Protein AF-A0A8X6WXY8-F1 (afdb_monomer_lite)

Structure (mmCIF, N/CA/C/O backbone):
data_AF-A0A8X6WXY8-F1
#
_entry.id   AF-A0A8X6WXY8-F1
#
loop_
_atom_site.group_PDB
_atom_site.id
_atom_site.type_symbol
_atom_site.label_atom_id
_atom_site.label_alt_id
_atom_site.label_comp_id
_atom_site.label_asym_id
_atom_site.label_entity_id
_atom_site.label_seq_id
_atom_site.pdbx_PDB_ins_code
_atom_site.Cartn_x
_atom_site.Cartn_y
_atom_site.Cartn_z
_atom_site.occupancy
_atom_site.B_iso_or_equiv
_atom_site.auth_seq_id
_atom_site.auth_comp_id
_atom_site.auth_asym_id
_atom_site.auth_atom_id
_atom_site.pdbx_PDB_model_num
ATOM 1 N N . MET A 1 1 ? 27.307 22.671 -34.204 1.00 44.22 1 MET A N 1
ATOM 2 C CA . MET A 1 1 ? 28.147 23.505 -33.313 1.00 44.22 1 MET A CA 1
ATOM 3 C C . MET A 1 1 ? 28.724 22.728 -32.135 1.00 44.22 1 MET A C 1
ATOM 5 O O . MET A 1 1 ? 29.818 23.074 -31.730 1.00 44.22 1 MET A O 1
ATOM 9 N N . LEU A 1 2 ? 28.051 21.690 -31.610 1.00 44.62 2 LEU A N 1
ATOM 10 C CA . LEU A 1 2 ? 28.609 20.886 -30.513 1.00 44.62 2 LEU A CA 1
ATOM 11 C C . LEU A 1 2 ? 29.819 20.034 -30.955 1.00 44.62 2 LEU A C 1
ATOM 13 O O . LEU A 1 2 ? 30.845 20.067 -30.298 1.00 44.62 2 LEU A O 1
ATOM 17 N N . THR A 1 3 ? 29.751 19.350 -32.102 1.00 52.12 3 THR A N 1
ATOM 18 C CA . THR A 1 3 ? 30.837 18.481 -32.611 1.00 52.12 3 THR A CA 1
ATOM 19 C C . THR A 1 3 ? 32.116 19.235 -32.982 1.00 52.12 3 THR A C 1
ATOM 21 O O . THR A 1 3 ? 33.204 18.778 -32.665 1.00 52.12 3 THR A O 1
ATOM 24 N N . LEU A 1 4 ? 31.995 20.429 -33.569 1.00 43.03 4 LEU A N 1
ATOM 25 C CA . LEU A 1 4 ? 33.154 21.240 -33.961 1.00 43.03 4 LEU A CA 1
ATOM 26 C C . LEU A 1 4 ? 33.885 21.850 -32.749 1.00 43.03 4 LEU A C 1
ATOM 28 O O . LEU A 1 4 ? 35.099 21.992 -32.773 1.00 43.03 4 LEU A O 1
ATOM 32 N N . LEU A 1 5 ? 33.154 22.186 -31.677 1.00 46.78 5 LEU A N 1
ATOM 33 C CA . LEU A 1 5 ? 33.748 22.649 -30.418 1.00 46.78 5 LEU A CA 1
ATOM 34 C C . LEU A 1 5 ? 34.465 21.511 -29.676 1.00 46.78 5 LEU A C 1
ATOM 36 O O . LEU A 1 5 ? 35.540 21.755 -29.139 1.00 46.78 5 LEU A O 1
ATOM 40 N N . TYR A 1 6 ? 33.932 20.282 -29.719 1.00 62.16 6 TYR A N 1
ATOM 41 C CA . TYR A 1 6 ? 34.605 19.095 -29.173 1.00 62.16 6 TYR A CA 1
ATOM 42 C C . TYR A 1 6 ? 35.891 18.742 -29.934 1.00 62.16 6 TYR A C 1
ATOM 44 O O . TYR A 1 6 ? 36.907 18.460 -29.303 1.00 62.16 6 TYR A O 1
ATOM 52 N N . ASP A 1 7 ? 35.891 18.822 -31.269 1.00 55.47 7 ASP A N 1
ATOM 53 C CA . ASP A 1 7 ? 37.105 18.592 -32.066 1.00 55.47 7 ASP A CA 1
ATOM 54 C C . ASP A 1 7 ? 38.159 19.689 -31.837 1.00 55.47 7 ASP A C 1
ATOM 56 O O . ASP A 1 7 ? 39.354 19.397 -31.731 1.00 55.47 7 ASP A O 1
ATOM 60 N N . CYS A 1 8 ? 37.740 20.952 -31.688 1.00 61.09 8 CYS A N 1
ATOM 61 C CA . CYS A 1 8 ? 38.644 22.047 -31.323 1.00 61.09 8 CYS A CA 1
ATOM 62 C C . CYS A 1 8 ? 39.226 21.875 -29.909 1.00 61.09 8 CYS A C 1
ATOM 64 O O . CYS A 1 8 ? 40.415 22.116 -29.710 1.00 61.09 8 CYS A O 1
ATOM 66 N N . GLU A 1 9 ? 38.427 21.423 -28.943 1.00 72.56 9 GLU A N 1
ATOM 67 C CA . GLU A 1 9 ? 38.870 21.132 -27.575 1.00 72.56 9 GLU A CA 1
ATOM 68 C C . GLU A 1 9 ? 39.868 19.960 -27.533 1.00 72.56 9 GLU A C 1
ATOM 70 O O . GLU A 1 9 ? 40.944 20.085 -26.942 1.00 72.56 9 GLU A O 1
ATOM 75 N N . ALA A 1 10 ? 39.569 18.849 -28.214 1.00 72.00 10 ALA A N 1
ATOM 76 C CA . ALA A 1 10 ? 40.441 17.673 -28.270 1.00 72.00 10 ALA A CA 1
ATOM 77 C C . ALA A 1 10 ? 41.792 17.983 -28.937 1.00 72.00 10 ALA A C 1
ATOM 79 O O . ALA A 1 10 ? 42.845 17.539 -28.471 1.00 72.00 10 ALA A O 1
ATOM 80 N N . THR A 1 11 ? 41.779 18.807 -29.988 1.00 74.56 11 THR A N 1
ATOM 81 C CA . THR A 1 11 ? 42.990 19.189 -30.727 1.00 74.56 11 THR A CA 1
ATOM 82 C C . THR A 1 11 ? 43.875 20.163 -29.939 1.00 74.56 11 THR A C 1
ATOM 84 O O . THR A 1 11 ? 45.099 20.098 -30.047 1.00 74.56 11 THR A O 1
ATOM 87 N N . ILE A 1 12 ? 43.291 21.054 -29.127 1.00 74.12 12 ILE A N 1
ATOM 88 C CA . ILE A 1 12 ? 44.052 21.984 -28.272 1.00 74.12 12 ILE A CA 1
ATOM 89 C C . ILE A 1 12 ? 44.645 21.250 -27.060 1.00 74.12 12 ILE A C 1
ATOM 91 O O . ILE A 1 12 ? 45.801 21.486 -26.708 1.00 74.12 12 ILE A O 1
ATOM 95 N N . ASN A 1 13 ? 43.904 20.310 -26.469 1.00 77.19 13 ASN A N 1
ATOM 96 C CA . ASN A 1 13 ? 44.331 19.607 -25.257 1.00 77.19 13 ASN A CA 1
ATOM 97 C C . ASN A 1 13 ? 45.314 18.448 -25.513 1.00 77.19 13 ASN A C 1
ATOM 99 O O . ASN A 1 13 ? 46.017 18.043 -24.589 1.00 77.19 13 ASN A O 1
ATOM 103 N N . GLY A 1 14 ? 45.400 17.934 -26.746 1.00 72.88 14 GLY A N 1
ATOM 104 C CA . GLY A 1 14 ? 46.326 16.862 -27.139 1.00 72.88 14 GLY A CA 1
ATOM 105 C C . GLY A 1 14 ? 47.723 17.320 -27.581 1.00 72.88 14 GLY A C 1
ATOM 106 O O . GLY A 1 14 ? 48.560 16.478 -27.905 1.00 72.88 14 GLY A O 1
ATOM 107 N N . ARG A 1 15 ? 48.001 18.631 -27.624 1.00 78.31 15 ARG A N 1
ATOM 108 C CA . ARG A 1 15 ? 49.317 19.152 -28.036 1.00 78.31 15 ARG A CA 1
ATOM 109 C C . ARG A 1 15 ? 50.352 19.055 -26.907 1.00 78.31 15 ARG A C 1
ATOM 111 O O . ARG A 1 15 ? 50.030 19.410 -25.778 1.00 78.31 15 ARG A O 1
ATOM 118 N N . PRO A 1 16 ? 51.594 18.624 -27.179 1.00 78.00 16 PRO A N 1
ATOM 119 C CA . PRO A 1 16 ? 52.640 18.574 -26.163 1.00 78.00 16 PRO A CA 1
ATOM 120 C C . PRO A 1 16 ? 53.088 19.980 -25.746 1.00 78.00 16 PRO A C 1
ATOM 122 O O . PRO A 1 16 ? 53.239 20.872 -26.579 1.00 78.00 16 PRO A O 1
ATOM 125 N N . LEU A 1 17 ? 53.288 20.169 -24.440 1.00 70.19 17 LEU A N 1
ATOM 126 C CA . LEU A 1 17 ? 53.756 21.415 -23.818 1.00 70.19 17 LEU A CA 1
ATOM 127 C C . LEU A 1 17 ? 55.287 21.540 -23.821 1.00 70.19 17 LEU A C 1
ATOM 129 O O . LEU A 1 17 ? 55.818 22.589 -23.462 1.00 70.19 17 LEU A O 1
ATOM 133 N N . THR A 1 18 ? 55.995 20.479 -24.213 1.00 69.62 18 THR A N 1
ATOM 134 C CA . THR A 1 18 ? 57.460 20.405 -24.264 1.00 69.62 18 THR A CA 1
ATOM 135 C C . THR A 1 18 ? 57.938 19.907 -25.628 1.00 69.62 18 THR A C 1
ATOM 137 O O . THR A 1 18 ? 57.141 19.439 -26.443 1.00 69.62 18 THR A O 1
ATOM 140 N N . TYR A 1 19 ? 59.246 20.007 -25.881 1.00 68.31 19 TYR A N 1
ATOM 141 C CA . TYR A 1 19 ? 59.865 19.527 -27.117 1.00 68.31 19 TYR A CA 1
ATOM 142 C C . TYR A 1 19 ? 59.648 18.013 -27.301 1.00 68.31 19 TYR A C 1
ATOM 144 O O . TYR A 1 19 ? 59.692 17.253 -26.332 1.00 68.31 19 TYR A O 1
ATOM 152 N N . LEU A 1 20 ? 59.385 17.592 -28.539 1.00 67.00 20 LEU A N 1
ATOM 153 C CA . LEU A 1 20 ? 59.249 16.188 -28.929 1.00 67.00 20 LEU A CA 1
ATOM 154 C C . LEU A 1 20 ? 60.626 15.668 -29.352 1.00 67.00 20 LEU A C 1
ATOM 156 O O . LEU A 1 20 ? 61.190 16.156 -30.327 1.00 67.00 20 LEU A O 1
ATOM 160 N N . SER A 1 21 ? 61.163 14.716 -28.592 1.00 67.75 21 SER A N 1
ATOM 161 C CA . SER A 1 21 ? 62.394 13.994 -28.929 1.00 67.75 21 SER A CA 1
ATOM 162 C C . SER A 1 21 ? 62.076 12.847 -29.895 1.00 67.75 21 SER A C 1
ATOM 164 O O . SER A 1 21 ? 61.036 12.201 -29.753 1.00 67.75 21 SER A O 1
ATOM 166 N N . ASP A 1 22 ? 62.961 12.590 -30.861 1.00 64.88 22 ASP A N 1
ATOM 167 C CA . ASP A 1 22 ? 62.810 11.511 -31.851 1.00 64.88 22 ASP A CA 1
ATOM 168 C C . ASP A 1 22 ? 63.376 10.158 -31.354 1.00 64.88 22 ASP A C 1
ATOM 170 O O . ASP A 1 22 ? 63.299 9.156 -32.068 1.00 64.88 22 ASP A O 1
ATOM 174 N N . ASP A 1 23 ? 63.934 10.097 -30.134 1.00 66.12 23 ASP A N 1
ATOM 175 C CA . ASP A 1 23 ? 64.483 8.866 -29.548 1.00 66.12 23 ASP A CA 1
ATOM 176 C C . ASP A 1 23 ? 63.384 8.030 -28.845 1.00 66.12 23 ASP A C 1
ATOM 178 O O . ASP A 1 23 ? 62.791 8.474 -27.856 1.00 66.12 23 ASP A O 1
ATOM 182 N N . PRO A 1 24 ? 63.100 6.792 -29.296 1.00 59.28 24 PRO A N 1
ATOM 183 C CA . PRO A 1 24 ? 62.018 5.962 -28.760 1.00 59.28 24 PRO A CA 1
ATOM 184 C C . PRO A 1 24 ? 62.258 5.422 -27.341 1.00 59.28 24 PRO A C 1
ATOM 186 O O . PRO A 1 24 ? 61.370 4.768 -26.790 1.00 59.28 24 PRO A O 1
ATOM 189 N N . LYS A 1 25 ? 63.442 5.637 -26.751 1.00 62.06 25 LYS A N 1
ATOM 190 C CA . LYS A 1 25 ? 63.751 5.212 -25.374 1.00 62.06 25 LYS A CA 1
ATOM 191 C C . LYS A 1 25 ? 63.501 6.296 -24.321 1.00 62.06 25 LYS A C 1
ATOM 193 O O . LYS A 1 25 ? 63.578 5.990 -23.131 1.00 62.06 25 LYS A O 1
ATOM 198 N N . GLU A 1 26 ? 63.188 7.525 -24.728 1.00 66.12 26 GLU A N 1
ATOM 199 C CA . GLU A 1 26 ? 62.873 8.619 -23.807 1.00 66.12 26 GLU A CA 1
ATOM 200 C C . GLU A 1 26 ? 61.389 8.675 -23.403 1.00 66.12 26 GLU A C 1
ATOM 202 O O . GLU A 1 26 ? 60.494 8.117 -24.041 1.00 66.12 26 GLU A O 1
ATOM 207 N N . LEU A 1 27 ? 61.131 9.347 -22.278 1.00 60.00 27 LEU A N 1
ATOM 208 C CA . LEU A 1 27 ? 59.804 9.474 -21.680 1.00 60.00 27 LEU A CA 1
ATOM 209 C C . LEU A 1 27 ? 58.876 10.353 -22.536 1.00 60.00 27 LEU A C 1
ATOM 211 O O . LEU A 1 27 ? 59.279 11.359 -23.116 1.00 60.00 27 LEU A O 1
ATOM 215 N N . LYS A 1 28 ? 57.591 9.986 -22.575 1.00 68.31 28 LYS A N 1
ATOM 216 C CA . LYS A 1 28 ? 56.568 10.641 -23.404 1.00 68.31 28 LYS A CA 1
ATOM 217 C C . LYS A 1 28 ? 56.271 12.076 -22.908 1.00 68.31 28 LYS A C 1
ATOM 219 O O . LYS A 1 28 ? 56.100 12.259 -21.702 1.00 68.31 28 LYS A O 1
ATOM 224 N N . PRO A 1 29 ? 56.153 13.086 -23.795 1.00 71.06 29 PRO A N 1
ATOM 225 C CA . PRO A 1 29 ? 55.990 14.486 -23.390 1.00 71.06 29 PRO A CA 1
ATOM 226 C C . PRO A 1 29 ? 54.605 14.791 -22.795 1.00 71.06 29 PRO A C 1
ATOM 228 O O . PRO A 1 29 ? 53.596 14.177 -23.154 1.00 71.06 29 PRO A O 1
ATOM 231 N N . LEU A 1 30 ? 54.549 15.771 -21.885 1.00 72.81 30 LEU A N 1
ATOM 232 C CA . LEU A 1 30 ? 53.312 16.190 -21.219 1.00 72.81 30 LEU A CA 1
ATOM 233 C C . LEU A 1 30 ? 52.396 17.005 -22.144 1.00 72.81 30 LEU A C 1
ATOM 235 O O . LEU A 1 30 ? 52.865 17.855 -22.896 1.00 72.81 30 LEU A O 1
ATOM 239 N N . THR A 1 31 ? 51.081 16.795 -22.033 1.00 80.88 31 THR A N 1
ATOM 240 C CA . THR A 1 31 ? 50.032 17.539 -22.759 1.00 80.88 31 THR A CA 1
ATOM 241 C C . THR A 1 31 ? 49.057 18.194 -21.768 1.00 80.88 31 THR A C 1
ATOM 243 O O . THR A 1 31 ? 48.947 17.712 -20.636 1.00 80.88 31 THR A O 1
ATOM 246 N N . PRO A 1 32 ? 48.311 19.256 -22.144 1.00 71.44 32 PRO A N 1
ATOM 247 C CA . PRO A 1 32 ? 47.282 19.846 -21.286 1.00 71.44 32 PRO A CA 1
ATOM 248 C C . PRO A 1 32 ? 46.226 18.829 -20.825 1.00 71.44 32 PRO A C 1
ATOM 250 O O . PRO A 1 32 ? 45.742 18.929 -19.701 1.00 71.44 32 PRO A O 1
ATOM 253 N N . ALA A 1 33 ? 45.919 17.803 -21.631 1.00 74.56 33 ALA A N 1
ATOM 254 C CA . ALA A 1 33 ? 44.989 16.734 -21.259 1.00 74.56 33 ALA A CA 1
ATOM 255 C C . ALA A 1 33 ? 45.431 15.934 -20.018 1.00 74.56 33 ALA A C 1
ATOM 257 O O . ALA A 1 33 ? 44.572 15.507 -19.249 1.00 74.56 33 ALA A O 1
ATOM 258 N N . HIS A 1 34 ? 46.741 15.786 -19.774 1.00 73.75 34 HIS A N 1
ATOM 259 C CA . HIS A 1 34 ? 47.267 15.105 -18.580 1.00 73.75 34 HIS A CA 1
ATOM 260 C C . HIS A 1 34 ? 47.033 15.886 -17.274 1.00 73.75 34 HIS A C 1
ATOM 262 O O . HIS A 1 34 ? 47.137 15.306 -16.201 1.00 73.75 34 HIS A O 1
ATOM 268 N N . PHE A 1 35 ? 46.726 17.185 -17.361 1.00 63.75 35 PHE A N 1
ATOM 269 C CA . PHE A 1 35 ? 46.426 18.043 -16.208 1.00 63.75 35 PHE A CA 1
ATOM 270 C C . PHE A 1 35 ? 44.930 18.322 -16.034 1.00 63.75 35 PHE A C 1
ATOM 272 O O . PHE A 1 35 ? 44.509 18.786 -14.979 1.00 63.75 35 PHE A O 1
ATOM 279 N N . ILE A 1 36 ? 44.140 18.099 -17.086 1.00 64.50 36 ILE A N 1
ATOM 280 C CA . ILE A 1 36 ? 42.698 18.380 -17.114 1.00 64.50 36 ILE A CA 1
ATOM 281 C C . ILE A 1 36 ? 41.885 17.128 -16.763 1.00 64.50 36 ILE A C 1
ATOM 283 O O . ILE A 1 36 ? 40.790 17.235 -16.217 1.00 64.50 36 ILE A O 1
ATOM 287 N N . GLN A 1 37 ? 42.407 15.937 -17.060 1.00 57.78 37 GLN A N 1
ATOM 288 C CA . GLN A 1 37 ? 41.854 14.689 -16.547 1.00 57.78 37 GLN A CA 1
ATOM 289 C C . GLN A 1 37 ? 42.565 14.359 -15.236 1.00 57.78 37 GLN A C 1
ATOM 291 O O . GLN A 1 37 ? 43.773 14.138 -15.244 1.00 57.78 37 GLN A O 1
ATOM 296 N N . ASP A 1 38 ? 41.829 14.338 -14.122 1.00 48.66 38 ASP A N 1
ATOM 297 C CA . ASP A 1 38 ? 42.388 13.942 -12.828 1.00 48.66 38 ASP A CA 1
ATOM 298 C C . ASP A 1 38 ? 43.072 12.574 -12.956 1.00 48.66 38 ASP A C 1
ATOM 300 O O . ASP A 1 38 ? 42.479 11.599 -13.441 1.00 48.66 38 ASP A O 1
ATOM 304 N N . ILE A 1 39 ? 44.326 12.497 -12.501 1.00 51.75 39 ILE A N 1
ATOM 305 C CA . ILE A 1 39 ? 45.002 11.222 -12.273 1.00 51.75 39 ILE A CA 1
ATOM 306 C C . ILE A 1 39 ? 44.090 10.437 -11.327 1.00 51.75 39 ILE A C 1
ATOM 308 O O . ILE A 1 39 ? 43.779 10.898 -10.230 1.00 51.75 39 ILE A O 1
ATOM 312 N N . LYS A 1 40 ? 43.611 9.263 -11.756 1.00 49.72 40 LYS A N 1
ATOM 313 C CA . LYS A 1 40 ? 42.865 8.344 -10.883 1.00 49.72 40 LYS A CA 1
ATOM 314 C C . LYS A 1 40 ? 43.818 7.761 -9.838 1.00 49.72 40 LYS A C 1
ATOM 316 O O . LYS A 1 40 ? 44.207 6.599 -9.927 1.00 49.72 40 LYS A O 1
ATOM 321 N N . GLU A 1 41 ? 44.173 8.561 -8.845 1.00 39.78 41 GLU A N 1
ATOM 322 C CA . GLU A 1 41 ? 44.789 8.087 -7.617 1.00 39.78 41 GLU A CA 1
ATOM 323 C C . GLU A 1 41 ? 43.675 7.595 -6.693 1.00 39.78 41 GLU A C 1
ATOM 325 O O . GLU A 1 41 ? 42.787 8.331 -6.265 1.00 39.78 41 GLU A O 1
ATOM 330 N N . ARG A 1 42 ? 43.674 6.283 -6.451 1.00 43.88 42 ARG A N 1
ATOM 331 C CA . ARG A 1 42 ? 42.930 5.685 -5.348 1.00 43.88 42 ARG A CA 1
ATOM 332 C C . ARG A 1 42 ? 43.775 5.885 -4.097 1.00 43.88 42 ARG A C 1
ATOM 334 O O . ARG A 1 42 ? 44.756 5.171 -3.990 1.00 43.88 42 ARG A O 1
ATOM 341 N N . GLU A 1 43 ? 43.378 6.777 -3.186 1.00 33.56 43 GLU A N 1
ATOM 342 C CA . GLU A 1 43 ? 43.695 6.698 -1.747 1.00 33.56 43 GLU A CA 1
ATOM 343 C C . GLU A 1 43 ? 42.908 7.736 -0.913 1.00 33.56 43 GLU A C 1
ATOM 345 O O . GLU A 1 43 ? 42.500 8.784 -1.410 1.00 33.56 43 GLU A O 1
ATOM 350 N N . THR A 1 44 ? 42.634 7.403 0.353 1.00 46.72 44 THR A N 1
ATOM 351 C CA . THR A 1 44 ? 41.833 8.167 1.335 1.00 46.72 44 THR A CA 1
ATOM 352 C C . THR A 1 44 ? 42.705 8.649 2.494 1.00 46.72 44 THR A C 1
ATOM 354 O O . THR A 1 44 ? 43.380 7.804 3.073 1.00 46.72 44 THR A O 1
ATOM 357 N N . PHE A 1 45 ? 42.610 9.925 2.908 1.00 32.97 45 PHE A N 1
ATOM 358 C CA . PHE A 1 45 ? 43.116 10.407 4.211 1.00 32.97 45 PHE A CA 1
ATOM 359 C C . PHE A 1 45 ? 42.281 11.551 4.835 1.00 32.97 45 PHE A C 1
ATOM 361 O O . PHE A 1 45 ? 41.542 12.248 4.139 1.00 32.97 45 PHE A O 1
ATOM 368 N N . ASP A 1 46 ? 42.402 11.657 6.168 1.00 37.38 46 ASP A N 1
ATOM 369 C CA . ASP A 1 46 ? 41.457 12.171 7.179 1.00 37.38 46 ASP A CA 1
ATOM 370 C C . ASP A 1 46 ? 41.095 13.669 7.168 1.00 37.38 46 ASP A C 1
ATOM 372 O O . ASP A 1 46 ? 41.915 14.551 6.918 1.00 37.38 46 ASP A O 1
ATOM 376 N N . LEU A 1 47 ? 39.838 13.943 7.548 1.00 41.62 47 LEU A N 1
ATOM 377 C CA . LEU A 1 47 ? 39.185 15.260 7.552 1.00 41.62 47 LEU A CA 1
ATOM 378 C C . LEU A 1 47 ? 39.402 16.117 8.819 1.00 41.62 47 LEU A C 1
ATOM 380 O O . LEU A 1 47 ? 38.911 17.245 8.866 1.00 41.62 47 LEU A O 1
ATOM 384 N N . ASP A 1 48 ? 40.135 15.648 9.827 1.00 42.09 48 ASP A N 1
ATOM 385 C CA . ASP A 1 48 ? 40.117 16.270 11.165 1.00 42.09 48 ASP A CA 1
ATOM 386 C C . ASP A 1 48 ? 41.088 17.458 11.367 1.00 42.09 48 ASP A C 1
ATOM 388 O O . ASP A 1 48 ? 41.276 17.922 12.489 1.00 42.09 48 ASP A O 1
ATOM 392 N N . LEU A 1 49 ? 41.698 18.002 10.303 1.00 47.06 49 LEU A N 1
ATOM 393 C CA . LEU A 1 49 ? 42.819 18.957 10.424 1.00 47.06 49 LEU A CA 1
ATOM 394 C C . LEU A 1 49 ? 42.629 20.362 9.820 1.00 47.06 49 LEU A C 1
ATOM 396 O O . LEU A 1 49 ? 43.584 21.137 9.834 1.00 47.06 49 LEU A O 1
ATOM 400 N N . ILE A 1 50 ? 41.451 20.755 9.310 1.00 42.97 50 ILE A N 1
ATOM 401 C CA . ILE A 1 50 ? 41.305 22.073 8.645 1.00 42.97 50 ILE A CA 1
ATOM 402 C C . ILE A 1 50 ? 40.260 22.978 9.318 1.00 42.97 50 ILE A C 1
ATOM 404 O O . ILE A 1 50 ? 39.060 22.717 9.296 1.00 42.97 50 ILE A O 1
ATOM 408 N N . ASP A 1 51 ? 40.750 24.094 9.868 1.00 48.56 51 ASP A N 1
ATOM 409 C CA . ASP A 1 51 ? 39.999 25.117 10.600 1.00 48.56 51 ASP A CA 1
ATOM 410 C C . ASP A 1 51 ? 39.054 25.958 9.706 1.00 48.56 51 ASP A C 1
ATOM 412 O O . ASP A 1 51 ? 39.409 26.479 8.640 1.00 48.56 51 ASP A O 1
ATOM 416 N N . SER A 1 52 ? 37.829 26.131 10.203 1.00 52.31 52 SER A N 1
ATOM 417 C CA . SER A 1 52 ? 36.678 26.823 9.606 1.00 52.31 52 SER A CA 1
ATOM 418 C C . SER A 1 52 ? 36.936 28.273 9.159 1.00 52.31 52 SER A C 1
ATOM 420 O O . SER A 1 52 ? 36.292 28.767 8.226 1.00 52.31 52 SER A O 1
ATOM 422 N N . GLN A 1 53 ? 37.903 28.966 9.768 1.00 49.97 53 GLN A N 1
ATOM 423 C CA . GLN A 1 53 ? 38.174 30.381 9.490 1.00 49.97 53 GLN A CA 1
ATOM 424 C C . GLN A 1 53 ? 38.849 30.627 8.127 1.00 49.97 53 GLN A C 1
ATOM 426 O O . GLN A 1 53 ? 38.645 31.681 7.511 1.00 49.97 53 GLN A O 1
ATOM 431 N N . HIS A 1 54 ? 39.611 29.660 7.604 1.00 52.81 54 HIS A N 1
ATOM 432 C CA . HIS A 1 54 ? 40.293 29.800 6.309 1.00 52.81 54 HIS A CA 1
ATOM 433 C C . HIS A 1 54 ? 39.342 29.658 5.109 1.00 52.81 54 HIS A C 1
ATOM 435 O O . HIS A 1 54 ? 39.548 30.295 4.068 1.00 52.81 54 HIS A O 1
ATOM 441 N N . ILE A 1 55 ? 38.257 28.894 5.266 1.00 53.44 55 ILE A N 1
ATOM 442 C CA . ILE A 1 55 ? 37.254 28.665 4.216 1.00 53.44 55 ILE A CA 1
ATOM 443 C C . ILE A 1 55 ? 36.460 29.951 3.947 1.00 53.44 55 ILE A C 1
ATOM 445 O O . ILE A 1 55 ? 36.290 30.338 2.788 1.00 53.44 55 ILE A O 1
ATOM 449 N N . LEU A 1 56 ? 36.061 30.687 4.994 1.00 53.47 56 LEU A N 1
ATOM 450 C CA . LEU A 1 56 ? 35.323 31.947 4.836 1.00 53.47 56 LEU A CA 1
ATOM 451 C C . LEU A 1 56 ? 36.142 33.032 4.119 1.00 53.47 56 LEU A C 1
ATOM 453 O O . LEU A 1 56 ? 35.607 33.739 3.262 1.00 53.47 56 LEU A O 1
ATOM 457 N N . LYS A 1 57 ? 37.450 33.140 4.403 1.00 55.53 57 LYS A N 1
ATOM 458 C CA . LYS A 1 57 ? 38.340 34.088 3.706 1.00 55.53 57 LYS A CA 1
ATOM 459 C C . LYS A 1 57 ? 38.474 33.760 2.218 1.00 55.53 57 LYS A C 1
ATOM 461 O O . LYS A 1 57 ? 38.412 34.668 1.388 1.00 55.53 57 LYS A O 1
ATOM 466 N N . ARG A 1 58 ? 38.598 32.475 1.860 1.00 59.41 58 ARG A N 1
ATOM 467 C CA . ARG A 1 58 ? 38.718 32.042 0.457 1.00 59.41 58 ARG A CA 1
ATOM 468 C C . ARG A 1 58 ? 37.418 32.247 -0.323 1.00 59.41 58 ARG A C 1
ATOM 470 O O . ARG A 1 58 ? 37.461 32.697 -1.466 1.00 59.41 58 ARG A O 1
ATOM 477 N N . VAL A 1 59 ? 36.267 32.008 0.304 1.00 55.59 59 VAL A N 1
ATOM 478 C CA . VAL A 1 59 ? 34.952 32.273 -0.303 1.00 55.59 59 VAL A CA 1
ATOM 479 C C . VAL A 1 59 ? 34.740 33.773 -0.531 1.00 55.59 59 VAL A C 1
ATOM 481 O O . VAL A 1 59 ? 34.314 34.175 -1.615 1.00 55.59 59 VAL A O 1
ATOM 484 N N . CYS A 1 60 ? 35.112 34.617 0.436 1.00 56.56 60 CYS A N 1
ATOM 485 C CA . CYS A 1 60 ? 34.992 36.072 0.311 1.00 56.56 60 CYS A CA 1
ATOM 486 C C . CYS A 1 60 ? 35.923 36.645 -0.782 1.00 56.56 60 CYS A C 1
ATOM 488 O O . CYS A 1 60 ? 35.523 37.510 -1.570 1.00 56.56 60 CYS A O 1
ATOM 490 N N . TYR A 1 61 ? 37.137 36.095 -0.914 1.00 67.19 61 TYR A N 1
ATOM 491 C CA . TYR A 1 61 ? 38.073 36.435 -1.990 1.00 67.19 61 TYR A CA 1
ATOM 492 C C . TYR A 1 61 ? 37.524 36.074 -3.382 1.00 67.19 61 TYR A C 1
ATOM 494 O O . TYR A 1 61 ? 37.514 36.920 -4.278 1.00 67.19 61 TYR A O 1
ATOM 502 N N . LEU A 1 62 ? 36.978 34.864 -3.555 1.00 56.19 62 LEU A N 1
ATOM 503 C CA . LEU A 1 62 ? 36.378 34.427 -4.824 1.00 56.19 62 LEU A CA 1
ATOM 504 C C . LEU A 1 62 ? 35.158 35.276 -5.218 1.00 56.19 62 LEU A C 1
ATOM 506 O O . LEU A 1 62 ? 34.990 35.620 -6.392 1.00 56.19 62 LEU A O 1
ATOM 510 N N . HIS A 1 63 ? 34.336 35.677 -4.245 1.00 55.41 63 HIS A N 1
ATOM 511 C CA . HIS A 1 63 ? 33.201 36.572 -4.485 1.00 55.41 63 HIS A CA 1
ATOM 512 C C . HIS A 1 63 ? 33.645 37.967 -4.949 1.00 55.41 63 HIS A C 1
ATOM 514 O O . HIS A 1 63 ? 33.051 38.542 -5.868 1.00 55.41 63 HIS A O 1
ATOM 520 N N . THR A 1 64 ? 34.725 38.486 -4.359 1.00 57.19 64 THR A N 1
ATOM 521 C CA . THR A 1 64 ? 35.323 39.774 -4.735 1.00 57.19 64 THR A CA 1
ATOM 522 C C . THR A 1 64 ? 35.911 39.718 -6.148 1.00 57.19 64 THR A C 1
ATOM 524 O O . THR A 1 64 ? 35.654 40.608 -6.963 1.00 57.19 64 THR A O 1
ATOM 527 N N . LEU A 1 65 ? 36.610 38.629 -6.488 1.00 61.78 65 LEU A N 1
ATOM 528 C CA . LEU A 1 65 ? 37.191 38.416 -7.815 1.00 61.78 65 LEU A CA 1
ATOM 529 C C . LEU A 1 65 ? 36.109 38.358 -8.906 1.00 61.78 65 LEU A C 1
ATOM 531 O O . LEU A 1 65 ? 36.223 39.021 -9.937 1.00 61.78 65 LEU A O 1
ATOM 535 N N . ARG A 1 66 ? 35.007 37.644 -8.643 1.00 58.06 66 ARG A N 1
ATOM 536 C CA . ARG A 1 66 ? 33.863 37.543 -9.563 1.00 58.06 66 ARG A CA 1
ATOM 537 C C . ARG A 1 66 ? 33.174 38.891 -9.788 1.00 58.06 66 ARG A C 1
ATOM 539 O O . ARG A 1 66 ? 32.789 39.204 -10.915 1.00 58.06 66 ARG A O 1
ATOM 546 N N . SER A 1 67 ? 33.026 39.697 -8.736 1.00 52.94 67 SER A N 1
ATOM 547 C CA . SER A 1 67 ? 32.444 41.043 -8.830 1.00 52.94 67 SER A CA 1
ATOM 548 C C . SER A 1 67 ? 33.319 41.983 -9.670 1.00 52.94 67 SER A C 1
ATOM 550 O O . SER A 1 67 ? 32.814 42.693 -10.544 1.00 52.94 67 SER A O 1
ATOM 552 N N . ASN A 1 68 ? 34.642 41.921 -9.484 1.00 61.72 68 ASN A N 1
ATOM 553 C CA . ASN A 1 68 ? 35.602 42.708 -10.259 1.00 61.72 68 ASN A CA 1
ATOM 554 C C . ASN A 1 68 ? 35.630 42.300 -11.737 1.00 61.72 68 ASN A C 1
ATOM 556 O O . ASN A 1 68 ? 35.607 43.167 -12.609 1.00 61.72 68 ASN A O 1
ATOM 560 N N . LEU A 1 69 ? 35.588 40.998 -12.029 1.00 61.09 69 LEU A N 1
ATOM 561 C CA . LEU A 1 69 ? 35.568 40.482 -13.399 1.00 61.09 69 LEU A CA 1
ATOM 562 C C . LEU A 1 69 ? 34.285 40.901 -14.135 1.00 61.09 69 LEU A C 1
ATOM 564 O O . LEU A 1 69 ? 34.345 41.338 -15.281 1.00 61.09 69 LEU A O 1
ATOM 568 N N . ARG A 1 70 ? 33.134 40.899 -13.448 1.00 53.88 70 ARG A N 1
ATOM 569 C CA . ARG A 1 70 ? 31.860 41.380 -14.010 1.00 53.88 70 ARG A CA 1
ATOM 570 C C . ARG A 1 70 ? 31.879 42.883 -14.306 1.00 53.88 70 ARG A C 1
ATOM 572 O O . ARG A 1 70 ? 31.364 43.301 -15.340 1.00 53.88 70 ARG A O 1
ATOM 579 N N . LYS A 1 71 ? 32.490 43.693 -13.432 1.00 58.44 71 LYS A N 1
ATOM 580 C CA . LYS A 1 71 ? 32.658 45.140 -13.659 1.00 58.44 71 LYS A CA 1
ATOM 581 C C . LYS A 1 71 ? 33.592 45.434 -14.836 1.00 58.44 71 LYS A C 1
ATOM 583 O O . LYS A 1 71 ? 33.273 46.318 -15.628 1.00 58.44 71 LYS A O 1
ATOM 588 N N . ARG A 1 72 ? 34.698 44.690 -14.981 1.00 62.66 72 ARG A N 1
ATOM 589 C CA . ARG A 1 72 ? 35.617 44.832 -16.126 1.00 62.66 72 ARG A CA 1
ATOM 590 C C . ARG A 1 72 ? 34.976 44.366 -17.426 1.00 62.66 72 ARG A C 1
ATOM 592 O O . ARG A 1 72 ? 35.008 45.108 -18.391 1.00 62.66 72 ARG A O 1
ATOM 599 N N . PHE A 1 73 ? 34.277 43.234 -17.433 1.00 54.94 73 PHE A N 1
ATOM 600 C CA . PHE A 1 73 ? 33.550 42.759 -18.615 1.00 54.94 73 PHE A CA 1
ATOM 601 C C . PHE A 1 73 ? 32.517 43.781 -19.122 1.00 54.94 73 PHE A C 1
ATOM 603 O O . PHE A 1 73 ? 32.404 44.019 -20.321 1.00 54.94 73 PHE A O 1
ATOM 610 N N . TYR A 1 74 ? 31.797 44.447 -18.215 1.00 53.66 74 TYR A N 1
ATOM 611 C CA . TYR A 1 74 ? 30.803 45.449 -18.606 1.00 53.66 74 TYR A CA 1
ATOM 612 C C . TYR A 1 74 ? 31.429 46.755 -19.125 1.00 53.66 74 TYR A C 1
ATOM 614 O O . TYR A 1 74 ? 30.892 47.367 -20.042 1.00 53.66 74 TYR A O 1
ATOM 622 N N . LYS A 1 75 ? 32.556 47.192 -18.545 1.00 52.78 75 LYS A N 1
ATOM 623 C CA . LYS A 1 75 ? 33.247 48.429 -18.956 1.00 52.78 75 LYS A CA 1
ATOM 624 C C . LYS A 1 75 ? 34.145 48.254 -20.178 1.00 52.78 75 LYS A C 1
ATOM 626 O O . LYS A 1 75 ? 34.185 49.146 -21.013 1.00 52.78 75 LYS A O 1
ATOM 631 N N . GLU A 1 76 ? 34.878 47.151 -20.244 1.00 59.09 76 GLU A N 1
ATOM 632 C CA . GLU A 1 76 ? 35.931 46.913 -21.235 1.00 59.09 76 GLU A CA 1
ATOM 633 C C . GLU A 1 76 ? 35.344 46.188 -22.452 1.00 59.09 76 GLU A C 1
ATOM 635 O O . GLU A 1 76 ? 35.357 46.729 -23.548 1.00 59.09 76 GLU A O 1
ATOM 640 N N . TYR A 1 77 ? 34.698 45.033 -22.263 1.00 48.66 77 TYR A N 1
ATOM 641 C CA . TYR A 1 77 ? 34.224 44.212 -23.386 1.00 48.66 77 TYR A CA 1
ATOM 642 C C . TYR A 1 77 ? 32.933 44.744 -24.032 1.00 48.66 77 TYR A C 1
ATOM 644 O O . TYR A 1 77 ? 32.843 44.901 -25.248 1.00 48.66 77 TYR A O 1
ATOM 652 N N . LEU A 1 78 ? 31.921 45.076 -23.223 1.00 48.88 78 LEU A N 1
ATOM 653 C CA . LEU A 1 78 ? 30.665 45.657 -23.723 1.00 48.88 78 LEU A CA 1
ATOM 654 C C . LEU A 1 78 ? 30.832 47.108 -24.204 1.00 48.88 78 LEU A C 1
ATOM 656 O O . LEU A 1 78 ? 30.106 47.536 -25.099 1.00 48.88 78 LEU A O 1
ATOM 660 N N . GLY A 1 79 ? 31.804 47.840 -23.649 1.00 52.34 79 GLY A N 1
ATOM 661 C CA . GLY A 1 79 ? 32.197 49.166 -24.132 1.00 52.34 79 GLY A CA 1
ATOM 662 C C . GLY A 1 79 ? 32.882 49.121 -25.503 1.00 52.34 79 GLY A C 1
ATOM 663 O O . GLY A 1 79 ? 32.619 49.982 -26.342 1.00 52.34 79 GLY A O 1
ATOM 664 N N . GLU A 1 80 ? 33.700 48.095 -25.765 1.00 48.94 80 GLU A N 1
ATOM 665 C CA . GLU A 1 80 ? 34.352 47.874 -27.066 1.00 48.94 80 GLU A CA 1
ATOM 666 C C . GLU A 1 80 ? 33.385 47.387 -28.157 1.00 48.94 80 GLU A C 1
ATOM 668 O O . GLU A 1 80 ? 33.525 47.776 -29.317 1.00 48.94 80 GLU A O 1
ATOM 673 N N . LEU A 1 81 ? 32.338 46.635 -27.800 1.00 46.81 81 LEU A N 1
ATOM 674 C CA . LEU A 1 81 ? 31.294 46.184 -28.738 1.00 46.81 81 LEU A CA 1
ATOM 675 C C . LEU A 1 81 ? 30.472 47.326 -29.367 1.00 46.81 81 LEU A C 1
ATOM 677 O O . LEU A 1 81 ? 29.803 47.111 -30.376 1.00 46.81 81 LEU A O 1
ATOM 681 N N . VAL A 1 82 ? 30.536 48.543 -28.815 1.00 47.34 82 VAL A N 1
ATOM 682 C CA . VAL A 1 82 ? 29.848 49.732 -29.356 1.00 47.34 82 VAL A CA 1
ATOM 683 C C . VAL A 1 82 ? 30.723 50.511 -30.355 1.00 47.34 82 VAL A C 1
ATOM 685 O O . VAL A 1 82 ? 30.281 51.502 -30.937 1.00 47.34 82 VAL A O 1
ATOM 688 N N . ARG A 1 83 ? 31.946 50.053 -30.658 1.00 46.69 83 ARG A N 1
ATOM 689 C CA . ARG A 1 83 ? 32.771 50.651 -31.718 1.00 46.69 83 ARG A CA 1
ATOM 690 C C . ARG A 1 83 ? 33.227 49.627 -32.752 1.00 46.69 83 ARG A C 1
ATOM 692 O O . ARG A 1 83 ? 34.309 49.065 -32.661 1.00 46.69 83 ARG A O 1
ATOM 699 N N . SER A 1 84 ? 32.478 49.549 -33.850 1.00 41.03 84 SER A N 1
ATOM 700 C CA . SER A 1 84 ? 33.125 49.483 -35.162 1.00 41.03 84 SER A CA 1
ATOM 701 C C . SER A 1 84 ? 32.396 50.377 -36.175 1.00 41.03 84 SER A C 1
ATOM 703 O O . SER A 1 84 ? 31.313 50.032 -36.653 1.00 41.03 84 SER A O 1
ATOM 705 N N . PRO A 1 85 ? 32.947 51.566 -36.476 1.00 50.88 85 PRO A N 1
ATOM 706 C CA . PRO A 1 85 ? 32.492 52.409 -37.566 1.00 50.88 85 PRO A CA 1
ATOM 707 C C . PRO A 1 85 ? 33.036 51.869 -38.898 1.00 50.88 85 PRO A C 1
ATOM 709 O O . PRO A 1 85 ? 34.232 51.648 -39.040 1.00 50.88 85 PRO A O 1
ATOM 712 N N . LYS A 1 86 ? 32.153 51.739 -39.895 1.00 46.34 86 LYS A N 1
ATOM 713 C CA . LYS A 1 86 ? 32.479 51.658 -41.332 1.00 46.34 86 LYS A CA 1
ATOM 714 C C . LYS A 1 86 ? 33.462 50.543 -41.742 1.00 46.34 86 LYS A C 1
ATOM 716 O O . LYS A 1 86 ? 34.607 50.812 -42.088 1.00 46.34 86 LYS A O 1
ATOM 721 N N . VAL A 1 87 ? 32.962 49.319 -41.897 1.00 44.38 87 VAL A N 1
ATOM 722 C CA . VAL A 1 87 ? 33.514 48.397 -42.904 1.00 44.38 87 VAL A CA 1
ATOM 723 C C . VAL A 1 87 ? 32.444 48.201 -43.969 1.00 44.38 87 VAL A C 1
ATOM 725 O O . VAL A 1 87 ? 31.392 47.620 -43.710 1.00 44.38 87 VAL A O 1
ATOM 728 N N . ALA A 1 88 ? 32.685 48.746 -45.162 1.00 42.44 88 ALA A N 1
ATOM 729 C CA . ALA A 1 88 ? 31.861 48.479 -46.331 1.00 42.44 88 ALA A CA 1
ATOM 730 C C . ALA A 1 88 ? 31.999 46.991 -46.678 1.00 42.44 88 ALA A C 1
ATOM 732 O O . ALA A 1 88 ? 33.007 46.559 -47.237 1.00 42.44 88 ALA A O 1
ATOM 733 N N . SER A 1 89 ? 31.001 46.197 -46.293 1.00 40.72 89 SER A N 1
ATOM 734 C CA . SER A 1 89 ? 30.893 44.803 -46.711 1.00 40.72 89 SER A CA 1
ATOM 735 C C . SER A 1 89 ? 30.856 44.759 -48.239 1.00 40.72 89 SER A C 1
ATOM 737 O O . SER A 1 89 ? 29.994 45.387 -48.861 1.00 40.72 89 SER A O 1
ATOM 739 N N . ARG A 1 90 ? 31.804 44.044 -48.856 1.00 40.78 90 ARG A N 1
ATOM 740 C CA . ARG A 1 90 ? 31.730 43.687 -50.276 1.00 40.78 90 ARG A CA 1
ATOM 741 C C . ARG A 1 90 ? 30.411 42.939 -50.484 1.00 40.78 90 ARG A C 1
ATOM 743 O O . ARG A 1 90 ? 30.262 41.820 -49.997 1.00 40.78 90 ARG A O 1
ATOM 750 N N . ARG A 1 91 ? 29.448 43.570 -51.166 1.00 43.94 91 ARG A N 1
ATOM 751 C CA . ARG A 1 91 ? 28.167 42.945 -51.519 1.00 43.94 91 ARG A CA 1
ATOM 752 C C . ARG A 1 91 ? 28.457 41.717 -52.375 1.00 43.94 91 ARG A C 1
ATOM 754 O O . ARG A 1 91 ? 29.022 41.834 -53.459 1.00 43.94 91 ARG A O 1
ATOM 761 N N . LYS A 1 92 ? 28.110 40.542 -51.861 1.00 46.97 92 LYS A N 1
ATOM 762 C CA . LYS A 1 92 ? 28.149 39.292 -52.615 1.00 46.97 92 LYS A CA 1
ATOM 763 C C . LYS A 1 92 ? 26.998 39.347 -53.627 1.00 46.97 92 LYS A C 1
ATOM 765 O O . LYS A 1 92 ? 25.858 39.546 -53.219 1.00 46.97 92 LYS A O 1
ATOM 770 N N . MET A 1 93 ? 27.314 39.275 -54.918 1.00 51.62 93 MET A N 1
ATOM 771 C CA . MET A 1 93 ? 26.326 39.339 -56.000 1.00 51.62 93 MET A CA 1
ATOM 772 C C . MET A 1 93 ? 25.563 38.009 -56.040 1.00 51.62 93 MET A C 1
ATOM 774 O O . MET A 1 93 ? 26.190 36.950 -56.062 1.00 51.62 93 MET A O 1
ATOM 778 N N . ILE A 1 94 ? 24.237 38.075 -55.957 1.00 57.66 94 ILE A N 1
ATOM 779 C CA . ILE A 1 94 ? 23.348 36.910 -55.870 1.00 57.66 94 ILE A CA 1
ATOM 780 C C . ILE A 1 94 ? 23.274 36.249 -57.252 1.00 57.66 94 ILE A C 1
ATOM 782 O O . ILE A 1 94 ? 23.244 36.954 -58.259 1.00 57.66 94 ILE A O 1
ATOM 786 N N . SER A 1 95 ? 23.287 34.914 -57.316 1.00 57.03 95 SER A N 1
ATOM 787 C CA . SER A 1 95 ? 23.226 34.159 -58.583 1.00 57.03 95 SER A CA 1
ATOM 788 C C . SER A 1 95 ? 21.915 33.366 -58.724 1.00 57.03 95 SER A C 1
ATOM 790 O O . SER A 1 95 ? 21.379 32.904 -57.711 1.00 57.03 95 SER A O 1
ATOM 792 N N . PRO A 1 96 ? 21.400 33.147 -59.953 1.00 54.09 96 PRO A N 1
ATOM 793 C CA . PRO A 1 96 ? 20.255 32.265 -60.183 1.00 54.09 96 PRO A CA 1
ATOM 794 C C . PRO A 1 96 ? 20.526 30.855 -59.633 1.00 54.09 96 PRO A C 1
ATOM 796 O O . PRO A 1 96 ? 21.580 30.272 -59.882 1.00 54.09 96 PRO A O 1
ATOM 799 N N . GLY A 1 97 ? 19.585 30.319 -58.860 1.00 51.09 97 GLY A N 1
ATOM 800 C CA . GLY A 1 97 ? 19.660 29.026 -58.181 1.00 51.09 97 GLY A CA 1
ATOM 801 C C . GLY A 1 97 ? 19.936 29.098 -56.674 1.00 51.09 97 GLY A C 1
ATOM 802 O O . GLY A 1 97 ? 19.714 28.096 -55.989 1.00 51.09 97 GLY A O 1
ATOM 803 N N . GLU A 1 98 ? 20.357 30.248 -56.131 1.00 55.22 98 GLU A N 1
ATOM 804 C CA . GLU A 1 98 ? 20.588 30.423 -54.689 1.00 55.22 98 GLU A CA 1
ATOM 805 C C . GLU A 1 98 ? 19.275 30.575 -53.899 1.00 55.22 98 GLU A C 1
ATOM 807 O O . GLU A 1 98 ? 18.307 31.178 -54.364 1.00 55.22 98 GLU A O 1
ATOM 812 N N . ILE A 1 99 ? 19.237 30.019 -52.683 1.00 61.91 99 ILE A N 1
ATOM 813 C CA . ILE A 1 99 ? 18.090 30.134 -51.773 1.00 61.91 99 ILE A CA 1
ATOM 814 C C . ILE A 1 99 ? 18.295 31.352 -50.868 1.00 61.91 99 ILE A C 1
ATOM 816 O O . ILE A 1 99 ? 19.265 31.423 -50.115 1.00 61.91 99 ILE A O 1
ATOM 820 N N . VAL A 1 100 ? 17.354 32.289 -50.917 1.00 61.53 100 VAL A N 1
ATOM 821 C CA . VAL A 1 100 ? 17.341 33.545 -50.164 1.00 61.53 100 VAL A CA 1
ATOM 822 C C . VAL A 1 100 ? 16.130 33.604 -49.233 1.00 61.53 100 VAL A C 1
ATOM 824 O O . VAL A 1 100 ? 15.110 32.957 -49.464 1.00 61.53 100 VAL A O 1
ATOM 827 N N . ILE A 1 101 ? 16.236 34.365 -48.145 1.00 62.97 101 ILE A N 1
ATOM 828 C CA . ILE A 1 101 ? 15.116 34.590 -47.223 1.00 62.97 101 ILE A CA 1
ATOM 829 C C . ILE A 1 101 ? 14.380 35.849 -47.672 1.00 62.97 101 ILE A C 1
ATOM 831 O O . ILE A 1 101 ? 14.992 36.910 -47.785 1.00 62.97 101 ILE A O 1
ATOM 835 N N . VAL A 1 102 ? 13.072 35.735 -47.891 1.00 62.50 102 VAL A N 1
ATOM 836 C CA . VAL A 1 102 ? 12.227 36.864 -48.281 1.00 62.50 102 VAL A CA 1
ATOM 837 C C . VAL A 1 102 ? 11.714 37.558 -47.028 1.00 62.50 102 VAL A C 1
ATOM 839 O O . VAL A 1 102 ? 11.115 36.934 -46.149 1.00 62.50 102 VAL A O 1
ATOM 842 N N . GLU A 1 103 ? 11.954 38.863 -46.944 1.00 58.41 103 GLU A N 1
ATOM 843 C CA . GLU A 1 103 ? 11.447 39.685 -45.853 1.00 58.41 103 GLU A CA 1
ATOM 844 C C . GLU A 1 103 ? 9.914 39.652 -45.816 1.00 58.41 103 GLU A C 1
ATOM 846 O O . GLU A 1 103 ? 9.229 39.875 -46.813 1.00 58.41 103 GLU A O 1
ATOM 851 N N . SER A 1 104 ? 9.368 39.342 -44.641 1.00 60.53 104 SER A N 1
ATOM 852 C CA . SER A 1 104 ? 7.932 39.255 -44.396 1.00 60.53 104 SER A CA 1
ATOM 853 C C . SER A 1 104 ? 7.563 40.133 -43.206 1.00 60.53 104 SER A C 1
ATOM 855 O O . SER A 1 104 ? 8.357 40.315 -42.286 1.00 60.53 104 SER A O 1
ATOM 857 N N . LYS A 1 105 ? 6.323 40.635 -43.174 1.00 53.34 105 LYS A N 1
ATOM 858 C CA . LYS A 1 105 ? 5.805 41.520 -42.109 1.00 53.34 105 LYS A CA 1
ATOM 859 C C . LYS A 1 105 ? 5.768 40.873 -40.709 1.00 53.34 105 LYS A C 1
ATOM 861 O O . LYS A 1 105 ? 5.364 41.518 -39.746 1.00 53.34 105 LYS A O 1
ATOM 866 N N . ASN A 1 106 ? 6.156 39.603 -40.579 1.00 56.34 106 ASN A N 1
ATOM 867 C CA . ASN A 1 106 ? 6.206 38.879 -39.313 1.00 56.34 106 ASN A CA 1
ATOM 868 C C . ASN A 1 106 ? 7.488 39.248 -38.529 1.00 56.34 106 ASN A C 1
ATOM 870 O O . ASN A 1 106 ? 8.582 39.065 -39.061 1.00 56.34 106 ASN A O 1
ATOM 874 N N . PRO A 1 107 ? 7.414 39.727 -37.271 1.00 46.25 107 PRO A N 1
ATOM 875 C CA . PRO A 1 107 ? 8.587 40.226 -36.538 1.00 46.25 107 PRO A CA 1
ATOM 876 C C . PRO A 1 107 ? 9.612 39.145 -36.157 1.00 46.25 107 PRO A C 1
ATOM 878 O O . PRO A 1 107 ? 10.750 39.466 -35.814 1.00 46.25 107 PRO A O 1
ATOM 881 N N . ASN A 1 108 ? 9.240 37.862 -36.211 1.00 46.97 108 ASN A N 1
ATOM 882 C CA . ASN A 1 108 ? 10.146 36.765 -35.885 1.00 46.97 108 ASN A CA 1
ATOM 883 C C . ASN A 1 108 ? 10.865 36.244 -37.143 1.00 46.97 108 ASN A C 1
ATOM 885 O O . ASN A 1 108 ? 10.299 35.475 -37.924 1.00 46.97 108 ASN A O 1
ATOM 889 N N . ARG A 1 109 ? 12.132 36.646 -37.310 1.00 47.84 109 ARG A N 1
ATOM 890 C CA . ARG A 1 109 ? 12.969 36.362 -38.496 1.00 47.84 109 ARG A CA 1
ATOM 891 C C . ARG A 1 109 ? 13.197 34.872 -38.777 1.00 47.84 109 ARG A C 1
ATOM 893 O O . ARG A 1 109 ? 13.529 34.513 -39.898 1.00 47.84 109 ARG A O 1
ATOM 900 N N . MET A 1 110 ? 12.988 34.002 -37.787 1.00 44.16 110 MET A N 1
ATOM 901 C CA . MET A 1 110 ? 13.104 32.544 -37.947 1.00 44.16 110 MET A CA 1
ATOM 902 C C . MET A 1 110 ? 11.962 31.925 -38.768 1.00 44.16 110 MET A C 1
ATOM 904 O O . MET A 1 110 ? 12.093 30.795 -39.225 1.00 44.16 110 MET A O 1
ATOM 908 N N . ASN A 1 111 ? 10.860 32.656 -38.962 1.00 51.16 111 ASN A N 1
ATOM 909 C CA . ASN A 1 111 ? 9.682 32.191 -39.699 1.00 51.16 111 ASN A CA 1
ATOM 910 C C . ASN A 1 111 ? 9.542 32.855 -41.076 1.00 51.16 111 ASN A C 1
ATOM 912 O O . ASN A 1 111 ? 8.463 32.819 -41.669 1.00 51.16 111 ASN A O 1
ATOM 916 N N . TRP A 1 112 ? 10.588 33.519 -41.568 1.00 67.81 112 TRP A N 1
ATOM 917 C CA . TRP A 1 112 ? 10.544 34.148 -42.882 1.00 67.81 112 TRP A CA 1
ATOM 918 C C . TRP A 1 112 ? 10.640 33.093 -43.988 1.00 67.81 112 TRP A C 1
ATOM 920 O O . TRP A 1 112 ? 11.434 32.155 -43.873 1.00 67.81 112 TRP A O 1
ATOM 930 N N . PRO A 1 113 ? 9.813 33.204 -45.040 1.00 51.03 113 PRO A N 1
ATOM 931 C CA . PRO A 1 113 ? 9.792 32.217 -46.105 1.00 51.03 113 PRO A CA 1
ATOM 932 C C . PRO A 1 113 ? 11.105 32.245 -46.897 1.00 51.03 113 PRO A C 1
ATOM 934 O O . PRO A 1 113 ? 11.627 33.304 -47.245 1.00 51.03 113 PRO A O 1
ATOM 937 N N . LEU A 1 114 ? 11.629 31.055 -47.178 1.00 57.00 114 LEU A N 1
ATOM 938 C CA . LEU A 1 114 ? 12.772 30.846 -48.063 1.00 57.00 114 LEU A CA 1
ATOM 939 C C . LEU A 1 114 ? 12.271 30.762 -49.510 1.00 57.00 114 LEU A C 1
ATOM 941 O O . LEU A 1 114 ? 11.285 30.075 -49.778 1.00 57.00 114 LEU A O 1
ATOM 945 N N . ALA A 1 115 ? 12.959 31.428 -50.432 1.00 59.62 115 ALA A N 1
ATOM 946 C CA . ALA A 1 115 ? 12.683 31.405 -51.864 1.00 59.62 115 ALA A CA 1
ATOM 947 C C . ALA A 1 115 ? 13.967 31.112 -52.644 1.00 59.62 115 ALA A C 1
ATOM 949 O O . ALA A 1 115 ? 15.054 31.480 -52.212 1.00 59.62 115 ALA A O 1
ATOM 950 N N . GLN A 1 116 ? 13.853 30.450 -53.792 1.00 55.12 116 GLN A N 1
ATOM 951 C CA . GLN A 1 116 ? 14.977 30.253 -54.703 1.00 55.12 116 GLN A CA 1
ATOM 952 C C . GLN A 1 116 ? 14.959 31.343 -55.773 1.00 55.12 116 GLN A C 1
ATOM 954 O O . GLN A 1 116 ? 13.905 31.643 -56.331 1.00 55.12 116 GLN A O 1
ATOM 959 N N . VAL A 1 117 ? 16.117 31.930 -56.060 1.00 56.34 117 VAL A N 1
ATOM 960 C CA . VAL A 1 117 ? 16.272 32.934 -57.116 1.00 56.34 117 VAL A CA 1
ATOM 961 C C . VAL A 1 117 ? 16.202 32.225 -58.463 1.00 56.34 117 VAL A C 1
ATOM 963 O O . VAL A 1 117 ? 17.069 31.414 -58.770 1.00 56.34 117 VAL A O 1
ATOM 966 N N . ILE A 1 118 ? 15.162 32.487 -59.251 1.00 56.81 118 ILE A N 1
ATOM 967 C CA . ILE A 1 118 ? 14.964 31.822 -60.549 1.00 56.81 118 ILE A CA 1
ATOM 968 C C . ILE A 1 118 ? 15.630 32.629 -61.667 1.00 56.81 118 ILE A C 1
ATOM 970 O O . ILE A 1 118 ? 16.354 32.066 -62.481 1.00 56.81 118 ILE A O 1
ATOM 974 N N . GLU A 1 119 ? 15.440 33.948 -61.677 1.00 50.00 119 GLU A N 1
ATOM 975 C CA . GLU A 1 119 ? 15.963 34.843 -62.711 1.00 50.00 119 GLU A CA 1
ATOM 976 C C . GLU A 1 119 ? 16.135 36.261 -62.141 1.00 50.00 119 GLU A C 1
ATOM 978 O O . GLU A 1 119 ? 15.429 36.639 -61.203 1.00 50.00 119 GLU A O 1
ATOM 983 N N . LEU A 1 120 ? 17.093 37.030 -62.668 1.00 51.66 120 LEU A N 1
ATOM 984 C CA . LEU A 1 120 ? 17.432 38.379 -62.198 1.00 51.66 120 LEU A CA 1
ATOM 985 C C . LEU A 1 120 ? 17.065 39.408 -63.271 1.00 51.66 120 LEU A C 1
ATOM 987 O O . LEU A 1 120 ? 17.478 39.271 -64.421 1.00 51.66 120 LEU A O 1
ATOM 991 N N . PHE A 1 121 ? 16.339 40.461 -62.890 1.00 48.38 121 PHE A N 1
ATOM 992 C CA . PHE A 1 121 ? 15.949 41.544 -63.798 1.00 48.38 121 PHE A CA 1
ATOM 993 C C . PHE A 1 121 ? 16.631 42.862 -63.395 1.00 48.38 121 PHE A C 1
ATOM 995 O O . PHE A 1 121 ? 16.592 43.233 -62.221 1.00 48.38 121 PHE A O 1
ATOM 1002 N N . PRO A 1 122 ? 17.247 43.606 -64.334 1.00 45.78 122 PRO A N 1
ATOM 1003 C CA . PRO A 1 122 ? 17.969 44.830 -64.003 1.00 45.78 122 PRO A CA 1
ATOM 1004 C C . PRO A 1 122 ? 17.007 45.989 -63.687 1.00 45.78 122 PRO A C 1
ATOM 1006 O O . PRO A 1 122 ? 16.252 46.445 -64.546 1.00 45.78 122 PRO A O 1
ATOM 1009 N N . GLY A 1 123 ? 17.054 46.486 -62.448 1.00 43.69 123 GLY A N 1
ATOM 1010 C CA . GLY A 1 123 ? 16.311 47.668 -61.994 1.00 43.69 123 GLY A CA 1
ATOM 1011 C C . GLY A 1 123 ? 17.050 48.990 -62.256 1.00 43.69 123 GLY A C 1
ATOM 1012 O O . GLY A 1 123 ? 18.279 49.031 -62.300 1.00 43.69 123 GLY A O 1
ATOM 1013 N N . LYS A 1 124 ? 16.297 50.093 -62.391 1.00 48.62 124 LYS A N 1
ATOM 1014 C CA . LYS A 1 124 ? 16.808 51.417 -62.810 1.00 48.62 124 LYS A CA 1
ATOM 1015 C C . LYS A 1 124 ? 17.787 52.113 -61.848 1.00 48.62 124 LYS A C 1
ATOM 1017 O O . LYS A 1 124 ? 18.470 53.013 -62.311 1.00 48.62 124 LYS A O 1
ATOM 1022 N N . ASP A 1 125 ? 17.939 51.651 -60.603 1.00 45.69 125 ASP A N 1
ATOM 1023 C CA . ASP A 1 125 ? 18.930 52.171 -59.635 1.00 45.69 125 ASP A CA 1
ATOM 1024 C C . ASP A 1 125 ? 19.830 51.071 -59.028 1.00 45.69 125 ASP A C 1
ATOM 1026 O O . ASP A 1 125 ? 20.302 51.177 -57.894 1.00 45.69 125 ASP A O 1
ATOM 1030 N N . GLY A 1 126 ? 20.077 49.975 -59.759 1.00 47.97 126 GLY A N 1
ATOM 1031 C CA . GLY A 1 126 ? 21.038 48.938 -59.344 1.00 47.97 126 GLY A CA 1
ATOM 1032 C C . GLY A 1 126 ? 20.724 48.238 -58.008 1.00 47.97 126 GLY A C 1
ATOM 1033 O O . GLY A 1 126 ? 21.621 47.668 -57.386 1.00 47.97 126 GLY A O 1
ATOM 1034 N N . MET A 1 127 ? 19.471 48.290 -57.553 1.00 36.78 127 MET A N 1
ATOM 1035 C CA . MET A 1 127 ? 18.951 47.593 -56.375 1.00 36.78 127 MET A CA 1
ATOM 1036 C C . MET A 1 127 ? 17.607 46.949 -56.731 1.00 36.78 127 MET A C 1
ATOM 1038 O O . MET A 1 127 ? 16.729 47.598 -57.299 1.00 36.78 127 MET A O 1
ATOM 1042 N N . GLU A 1 128 ? 17.483 45.662 -56.420 1.00 42.25 128 GLU A N 1
ATOM 1043 C CA . GLU A 1 128 ? 16.361 44.790 -56.771 1.00 42.25 128 GLU A CA 1
ATOM 1044 C C . GLU A 1 128 ? 15.179 44.988 -55.806 1.00 42.25 128 GLU A C 1
ATOM 1046 O O . GLU A 1 128 ? 15.326 44.883 -54.588 1.00 42.25 128 GLU A O 1
ATOM 1051 N N . LEU A 1 129 ? 14.001 45.270 -56.367 1.00 32.44 129 LEU A N 1
ATOM 1052 C CA . LEU A 1 129 ? 12.709 45.369 -55.684 1.00 32.44 129 LEU A CA 1
ATOM 1053 C C . LEU A 1 129 ? 11.739 44.387 -56.354 1.00 32.44 129 LEU A C 1
ATOM 1055 O O . LEU A 1 129 ? 11.598 44.392 -57.574 1.00 32.44 129 LEU A O 1
ATOM 1059 N N . LEU A 1 130 ? 11.066 43.561 -55.551 1.00 34.19 130 LEU A N 1
ATOM 1060 C CA . LEU A 1 130 ? 9.931 42.729 -55.958 1.00 34.19 130 LEU A CA 1
ATOM 1061 C C . LEU A 1 130 ? 8.636 43.484 -55.635 1.00 34.19 130 LEU A C 1
ATOM 1063 O O . LEU A 1 130 ? 8.415 43.824 -54.471 1.00 34.19 130 LEU A O 1
ATOM 1067 N N . GLU A 1 131 ? 7.769 43.697 -56.628 1.00 29.34 131 GLU A N 1
ATOM 1068 C CA . GLU A 1 131 ? 6.365 44.059 -56.390 1.00 29.34 131 GLU A CA 1
ATOM 1069 C C . GLU A 1 131 ? 5.418 42.863 -56.592 1.00 29.34 131 GLU A C 1
ATOM 1071 O O . GLU A 1 131 ? 5.731 41.943 -57.354 1.00 29.34 131 GLU A O 1
ATOM 1076 N N . PRO A 1 132 ? 4.264 42.847 -55.893 1.00 43.53 132 PRO A N 1
ATOM 1077 C CA . PRO A 1 132 ? 3.344 41.724 -55.879 1.00 43.53 132 PRO A CA 1
ATOM 1078 C C . PRO A 1 132 ? 2.202 41.866 -56.900 1.00 43.53 132 PRO A C 1
ATOM 1080 O O . PRO A 1 132 ? 1.520 42.884 -56.953 1.00 43.53 132 PRO A O 1
ATOM 1083 N N . GLY A 1 133 ? 1.900 40.753 -57.572 1.00 29.00 133 GLY A N 1
ATOM 1084 C CA . GLY A 1 133 ? 0.558 40.415 -58.052 1.00 29.00 133 GLY A CA 1
ATOM 1085 C C . GLY A 1 133 ? 0.329 40.529 -59.557 1.00 29.00 133 GLY A C 1
ATOM 1086 O O . GLY A 1 133 ? 0.448 41.602 -60.133 1.00 29.00 133 GLY A O 1
ATOM 1087 N N . THR A 1 134 ? -0.136 39.439 -60.174 1.00 26.38 134 THR A N 1
ATOM 1088 C CA . THR A 1 134 ? -1.386 39.460 -60.954 1.00 26.38 134 THR A CA 1
ATOM 1089 C C . THR A 1 134 ? -1.923 38.043 -61.147 1.00 26.38 134 THR A C 1
ATOM 1091 O O . THR A 1 134 ? -1.189 37.124 -61.508 1.00 26.38 134 THR A O 1
ATOM 1094 N N . ASP A 1 135 ? -3.218 37.894 -60.880 1.00 30.45 135 ASP A N 1
ATOM 1095 C CA . ASP A 1 135 ? -4.042 36.739 -61.217 1.00 30.45 135 ASP A CA 1
ATOM 1096 C C . ASP A 1 135 ? -4.085 36.503 -62.732 1.00 30.45 135 ASP A C 1
ATOM 1098 O O . ASP A 1 135 ? -4.274 37.445 -63.503 1.00 30.45 135 ASP A O 1
ATOM 1102 N N . ILE A 1 136 ? -4.050 35.235 -63.151 1.00 28.11 136 ILE A N 1
ATOM 1103 C CA . ILE A 1 136 ? -4.716 34.800 -64.383 1.00 28.11 136 ILE A CA 1
ATOM 1104 C C . ILE A 1 136 ? -5.504 33.530 -64.058 1.00 28.11 136 ILE A C 1
ATOM 1106 O O . ILE A 1 136 ? -4.956 32.441 -63.894 1.00 28.11 136 ILE A O 1
ATOM 1110 N N . ALA A 1 137 ? -6.818 33.697 -63.944 1.00 26.72 137 ALA A N 1
ATOM 1111 C CA . ALA A 1 137 ? -7.792 32.621 -64.003 1.00 26.72 137 ALA A CA 1
ATOM 1112 C C . ALA A 1 137 ? -8.081 32.269 -65.473 1.00 26.72 137 ALA A C 1
ATOM 1114 O O . ALA A 1 137 ? -8.270 33.188 -66.265 1.00 26.72 137 ALA A O 1
ATOM 1115 N N . ALA A 1 138 ? -8.174 30.974 -65.814 1.00 25.42 138 ALA A N 1
ATOM 1116 C CA . ALA A 1 138 ? -9.290 30.357 -66.562 1.00 25.42 138 ALA A CA 1
ATOM 1117 C C . ALA A 1 138 ? -8.941 28.979 -67.185 1.00 25.42 138 ALA A C 1
ATOM 1119 O O . ALA A 1 138 ? -7.857 28.790 -67.721 1.00 25.42 138 ALA A O 1
ATOM 1120 N N . GLN A 1 139 ? -9.959 28.094 -67.180 1.00 25.36 139 GLN A N 1
ATOM 1121 C CA . GLN A 1 139 ? -10.235 26.932 -68.069 1.00 25.36 139 GLN A CA 1
ATOM 1122 C C . GLN A 1 139 ? -9.757 25.495 -67.695 1.00 25.36 139 GLN A C 1
ATOM 1124 O O . GLN A 1 139 ? -8.744 25.011 -68.176 1.00 25.36 139 GLN A O 1
ATOM 1129 N N . ILE A 1 140 ? -10.543 24.825 -66.817 1.00 26.27 140 ILE A N 1
ATOM 1130 C CA . ILE A 1 140 ? -11.418 23.607 -66.995 1.00 26.27 140 ILE A CA 1
ATOM 1131 C C . ILE A 1 140 ? -10.971 22.514 -68.025 1.00 26.27 140 ILE A C 1
ATOM 1133 O O . ILE A 1 140 ? -10.572 22.931 -69.107 1.00 26.27 140 ILE A O 1
ATOM 1137 N N . PRO A 1 141 ? -11.159 21.160 -67.842 1.00 33.00 141 PRO A N 1
ATOM 1138 C CA . PRO A 1 141 ? -12.062 20.407 -66.929 1.00 33.00 141 PRO A CA 1
ATOM 1139 C C . PRO A 1 141 ? -11.432 19.273 -66.074 1.00 33.00 141 PRO A C 1
ATOM 1141 O O . PRO A 1 141 ? -10.288 18.878 -66.259 1.00 33.00 141 PRO A O 1
ATOM 1144 N N . GLY A 1 142 ? -12.232 18.750 -65.127 1.00 29.70 142 GLY A N 1
ATOM 1145 C CA . GLY A 1 142 ? -11.898 17.701 -64.142 1.00 29.70 142 GLY A CA 1
ATOM 1146 C C . GLY A 1 142 ? -11.636 16.277 -64.683 1.00 29.70 142 GLY A C 1
ATOM 1147 O O . GLY A 1 142 ? -11.520 16.088 -65.890 1.00 29.70 142 GLY A O 1
ATOM 1148 N N . PRO A 1 143 ? -11.547 15.263 -63.792 1.00 30.31 143 PRO A N 1
ATOM 1149 C CA . PRO A 1 143 ? -12.709 14.843 -63.011 1.00 30.31 143 PRO A CA 1
ATOM 1150 C C . PRO A 1 143 ? -12.496 14.781 -61.485 1.00 30.31 143 PRO A C 1
ATOM 1152 O O . PRO A 1 143 ? -11.444 14.427 -60.965 1.00 30.31 143 PRO A O 1
ATOM 1155 N N . THR A 1 144 ? -13.574 15.172 -60.805 1.00 28.41 144 THR A N 1
ATOM 1156 C CA . THR A 1 144 ? -14.096 14.703 -59.512 1.00 28.41 144 THR A CA 1
ATOM 1157 C C . THR A 1 144 ? -13.135 14.253 -58.409 1.00 28.41 144 THR A C 1
ATOM 1159 O O . THR A 1 144 ? -12.595 13.151 -58.384 1.00 28.41 144 THR A O 1
ATOM 1162 N N . ALA A 1 145 ? -13.148 15.075 -57.361 1.00 30.16 145 ALA A N 1
ATOM 1163 C CA . ALA A 1 145 ? -12.720 14.827 -55.991 1.00 30.16 145 ALA A CA 1
ATOM 1164 C C . ALA A 1 145 ? -13.524 13.726 -55.247 1.00 30.16 145 ALA A C 1
ATOM 1166 O O . ALA A 1 145 ? -13.881 13.904 -54.084 1.00 30.16 145 ALA A O 1
ATOM 1167 N N . ALA A 1 146 ? -13.802 12.587 -55.886 1.00 30.39 146 ALA A N 1
ATOM 1168 C CA . ALA A 1 146 ? -14.465 11.441 -55.254 1.00 30.39 146 ALA A CA 1
ATOM 1169 C C . ALA A 1 146 ? -13.545 10.217 -55.063 1.00 30.39 146 ALA A C 1
ATOM 1171 O O . ALA A 1 146 ? -13.804 9.417 -54.167 1.00 30.39 146 ALA A O 1
ATOM 1172 N N . ASP A 1 147 ? -12.425 10.119 -55.791 1.00 30.05 147 ASP A N 1
ATOM 1173 C CA . ASP A 1 147 ? -11.590 8.902 -55.787 1.00 30.05 147 ASP A CA 1
ATOM 1174 C C . ASP A 1 147 ? -10.297 8.989 -54.956 1.00 30.05 147 ASP A C 1
ATOM 1176 O O . ASP A 1 147 ? -9.620 7.986 -54.756 1.00 30.05 147 ASP A O 1
ATOM 1180 N N . VAL A 1 148 ? -9.970 10.146 -54.365 1.00 32.81 148 VAL A N 1
ATOM 1181 C CA . VAL A 1 148 ? -8.750 10.308 -53.532 1.00 32.81 148 VAL A CA 1
ATOM 1182 C C . VAL A 1 148 ? -9.046 10.244 -52.020 1.00 32.81 148 VAL A C 1
ATOM 1184 O O . VAL A 1 148 ? -8.166 10.438 -51.186 1.00 32.81 148 VAL A O 1
ATOM 1187 N N . LEU A 1 149 ? -10.281 9.916 -51.618 1.00 28.19 149 LEU A N 1
ATOM 1188 C CA . LEU A 1 149 ? -10.644 9.704 -50.203 1.00 28.19 149 LEU A CA 1
ATOM 1189 C C . LEU A 1 149 ? -10.563 8.237 -49.746 1.00 28.19 149 LEU A C 1
ATOM 1191 O O . LEU A 1 149 ? -11.056 7.895 -48.670 1.00 28.19 149 LEU A O 1
ATOM 1195 N N . LYS A 1 150 ? -9.892 7.373 -50.511 1.00 30.11 150 LYS A N 1
ATOM 1196 C CA . LYS A 1 150 ? -9.576 5.999 -50.104 1.00 30.11 150 LYS A CA 1
ATOM 1197 C C . LYS A 1 150 ? -8.124 5.649 -50.396 1.00 30.11 150 LYS A C 1
ATOM 1199 O O . LYS A 1 150 ? -7.865 4.703 -51.113 1.00 30.11 150 LYS A O 1
ATOM 1204 N N . GLU A 1 151 ? -7.178 6.375 -49.813 1.00 29.77 151 GLU A N 1
ATOM 1205 C CA . GLU A 1 151 ? -5.888 5.785 -49.444 1.00 29.77 151 GLU A CA 1
ATOM 1206 C C . GLU A 1 151 ? -5.140 6.676 -48.449 1.00 29.77 151 GLU A C 1
ATOM 1208 O O . GLU A 1 151 ? -5.326 7.890 -48.376 1.00 29.77 151 GLU A O 1
ATOM 1213 N N . GLY A 1 152 ? -4.404 6.025 -47.555 1.00 28.50 152 GLY A N 1
ATOM 1214 C CA . GLY A 1 152 ? -4.098 6.530 -46.225 1.00 28.50 152 GLY A CA 1
ATOM 1215 C C . GLY A 1 152 ? -3.269 7.813 -46.182 1.00 28.50 152 GLY A C 1
ATOM 1216 O O . GLY A 1 152 ? -2.280 7.984 -46.892 1.00 28.50 152 GLY A O 1
ATOM 1217 N N . LYS A 1 153 ? -3.622 8.680 -45.226 1.00 27.52 153 LYS A N 1
ATOM 1218 C CA . LYS A 1 153 ? -2.775 9.780 -44.752 1.00 27.52 153 LYS A CA 1
ATOM 1219 C C . LYS A 1 153 ? -1.416 9.236 -44.280 1.00 27.52 153 LYS A C 1
ATOM 1221 O O . LYS A 1 153 ? -1.264 8.872 -43.117 1.00 27.52 153 LYS A O 1
ATOM 1226 N N . LYS A 1 154 ? -0.413 9.223 -45.159 1.00 30.86 154 LYS A N 1
ATOM 1227 C CA . LYS A 1 154 ? 1.007 9.211 -44.780 1.00 30.86 154 LYS A CA 1
ATOM 1228 C C . LYS A 1 154 ? 1.437 10.648 -44.483 1.00 30.86 154 LYS A C 1
ATOM 1230 O O . LYS A 1 154 ? 1.320 11.528 -45.332 1.00 30.86 154 LYS A O 1
ATOM 1235 N N . SER A 1 155 ? 1.923 10.901 -43.270 1.00 31.91 155 SER A N 1
ATOM 1236 C CA . SER A 1 155 ? 2.578 12.162 -42.916 1.00 31.91 155 SER A CA 1
ATOM 1237 C C . SER A 1 155 ? 3.928 12.299 -43.622 1.00 31.91 155 SER A C 1
ATOM 1239 O O . SER A 1 155 ? 4.654 11.324 -43.797 1.00 31.91 155 SER A O 1
ATOM 1241 N N . ARG A 1 156 ? 4.296 13.542 -43.958 1.00 36.97 156 ARG A N 1
ATOM 1242 C CA . ARG A 1 156 ? 5.542 13.956 -44.637 1.00 36.97 156 ARG A CA 1
ATOM 1243 C C . ARG A 1 156 ? 6.833 13.745 -43.810 1.00 36.97 156 ARG A C 1
ATOM 1245 O O . ARG A 1 156 ? 7.912 14.116 -44.244 1.00 36.97 156 ARG A O 1
ATOM 1252 N N . CYS A 1 157 ? 6.733 13.102 -42.651 1.00 36.44 157 CYS A N 1
ATOM 1253 C CA . CYS A 1 157 ? 7.848 12.521 -41.912 1.00 36.44 157 CYS A CA 1
ATOM 1254 C C . CYS A 1 157 ? 7.474 11.059 -41.669 1.00 36.44 157 CYS A C 1
ATOM 1256 O O . CYS A 1 157 ? 6.425 10.811 -41.073 1.00 36.44 157 CYS A O 1
ATOM 1258 N N . GLY A 1 158 ? 8.297 10.113 -42.125 1.00 31.34 158 GLY A N 1
ATOM 1259 C CA . GLY A 1 158 ? 8.067 8.664 -42.050 1.00 31.34 158 GLY A CA 1
ATOM 1260 C C . GLY A 1 158 ? 8.057 8.058 -40.639 1.00 31.34 158 GLY A C 1
ATOM 1261 O O . GLY A 1 158 ? 8.522 6.940 -40.459 1.00 31.34 158 GLY A O 1
ATOM 1262 N N . ARG A 1 159 ? 7.541 8.771 -39.632 1.00 29.31 159 ARG A N 1
ATOM 1263 C CA . ARG A 1 159 ? 7.164 8.175 -38.351 1.00 29.31 159 ARG A CA 1
ATOM 1264 C C . ARG A 1 159 ? 5.759 7.584 -38.482 1.00 29.31 159 ARG A C 1
ATOM 1266 O O . ARG A 1 159 ? 4.882 8.275 -39.006 1.00 29.31 159 ARG A O 1
ATOM 1273 N N . PRO A 1 160 ? 5.517 6.347 -38.015 1.00 29.67 160 PRO A N 1
ATOM 1274 C CA . PRO A 1 160 ? 4.160 5.837 -37.912 1.00 29.67 160 PRO A CA 1
ATOM 1275 C C . PRO A 1 160 ? 3.359 6.799 -37.030 1.00 29.67 160 PRO A C 1
ATOM 1277 O O . PRO A 1 160 ? 3.698 7.030 -35.870 1.00 29.67 160 PRO A O 1
ATOM 1280 N N . LEU A 1 161 ? 2.313 7.404 -37.596 1.00 34.34 161 LEU A N 1
ATOM 1281 C CA . LEU A 1 161 ? 1.283 8.060 -36.803 1.00 34.34 161 LEU A CA 1
ATOM 1282 C C . LEU A 1 161 ? 0.646 6.957 -35.962 1.00 34.34 161 LEU A C 1
ATOM 1284 O O . LEU A 1 161 ? -0.129 6.155 -36.482 1.00 34.34 161 LEU A O 1
ATOM 1288 N N . ILE A 1 162 ? 1.012 6.894 -34.680 1.00 40.25 162 ILE A N 1
ATOM 1289 C CA . ILE A 1 162 ? 0.302 6.075 -33.702 1.00 40.25 162 ILE A CA 1
ATOM 1290 C C . ILE A 1 162 ? -1.168 6.485 -33.839 1.00 40.25 162 ILE A C 1
ATOM 1292 O O . ILE A 1 162 ? -1.468 7.674 -33.682 1.00 40.25 162 ILE A O 1
ATOM 1296 N N . PRO A 1 163 ? -2.085 5.571 -34.198 1.00 29.70 163 PRO A N 1
ATOM 1297 C CA . PRO A 1 163 ? -3.488 5.920 -34.287 1.00 29.70 163 PRO A CA 1
ATOM 1298 C C . PRO A 1 163 ? -3.910 6.410 -32.905 1.00 29.70 163 PRO A C 1
ATOM 1300 O O . PRO A 1 163 ? -3.944 5.639 -31.945 1.00 29.70 163 PRO A O 1
ATOM 1303 N N . VAL A 1 164 ? -4.192 7.711 -32.792 1.00 36.19 164 VAL A N 1
ATOM 1304 C CA . VAL A 1 164 ? -4.743 8.302 -31.575 1.00 36.19 164 VAL A CA 1
ATOM 1305 C C . VAL A 1 164 ? -6.161 7.763 -31.461 1.00 36.19 164 VAL A C 1
ATOM 1307 O O . VAL A 1 164 ? -7.122 8.343 -31.966 1.00 36.19 164 VAL A O 1
ATOM 1310 N N . LYS A 1 165 ? -6.291 6.584 -30.855 1.00 41.22 165 LYS A N 1
ATOM 1311 C CA . LYS A 1 165 ? -7.579 6.067 -30.414 1.00 41.22 165 LYS A CA 1
ATOM 1312 C C . LYS A 1 165 ? -8.127 7.134 -29.469 1.00 41.22 165 LYS A C 1
ATOM 1314 O O . LYS A 1 165 ? -7.426 7.516 -28.530 1.00 41.22 165 LYS A O 1
ATOM 1319 N N . ARG A 1 166 ? -9.327 7.669 -29.733 1.00 38.38 166 ARG A N 1
ATOM 1320 C CA . ARG A 1 166 ? -9.975 8.581 -28.778 1.00 38.38 166 ARG A CA 1
ATOM 1321 C C . ARG A 1 166 ? -9.960 7.890 -27.419 1.00 38.38 166 ARG A C 1
ATOM 1323 O O . ARG A 1 166 ? -10.471 6.778 -27.294 1.00 38.38 166 ARG A O 1
ATOM 1330 N N . VAL A 1 167 ? -9.335 8.525 -26.432 1.00 50.38 167 VAL A N 1
ATOM 1331 C CA . VAL A 1 167 ? -9.380 8.052 -25.052 1.00 50.38 167 VAL A CA 1
ATOM 1332 C C . VAL A 1 167 ? -10.799 8.316 -24.575 1.00 50.38 167 VAL A C 1
ATOM 1334 O O . VAL A 1 167 ? -11.142 9.436 -24.203 1.00 50.38 167 VAL A O 1
ATOM 1337 N N . ASN A 1 168 ? -11.652 7.300 -24.649 1.00 54.88 168 ASN A N 1
ATOM 1338 C CA . ASN A 1 168 ? -12.953 7.347 -24.006 1.00 54.88 168 ASN A CA 1
ATOM 1339 C C . ASN A 1 168 ? -12.699 7.284 -22.496 1.00 54.88 168 ASN A C 1
ATOM 1341 O O . ASN A 1 168 ? -12.550 6.204 -21.932 1.00 54.88 168 ASN A O 1
ATOM 1345 N N . LEU A 1 169 ? -12.599 8.451 -21.846 1.00 55.12 169 LEU A N 1
ATOM 1346 C CA . LEU A 1 169 ? -12.355 8.537 -20.400 1.00 55.12 169 LEU A CA 1
ATOM 1347 C C . LEU A 1 169 ? -13.394 7.744 -19.588 1.00 55.12 169 LEU A C 1
ATOM 1349 O O . LEU A 1 169 ? -13.059 7.205 -18.538 1.00 55.12 169 LEU A O 1
ATOM 1353 N N . PHE A 1 170 ? -14.621 7.637 -20.102 1.00 63.38 170 PHE A N 1
ATOM 1354 C CA . PHE A 1 170 ? -15.755 6.953 -19.477 1.00 63.38 170 PHE A CA 1
ATOM 1355 C C . PHE A 1 170 ? -16.107 5.632 -20.169 1.00 63.38 170 PHE A C 1
ATOM 1357 O O . PHE A 1 170 ? -17.275 5.289 -20.296 1.00 63.38 170 PHE A O 1
ATOM 1364 N N . GLU A 1 171 ? -15.121 4.896 -20.682 1.00 65.94 171 GLU A N 1
ATOM 1365 C CA . GLU A 1 171 ? -15.397 3.556 -21.196 1.00 65.94 171 GLU A CA 1
ATOM 1366 C C . GLU A 1 171 ? -15.782 2.623 -20.034 1.00 65.94 171 GLU A C 1
ATOM 1368 O O . GLU A 1 171 ? -14.960 2.297 -19.172 1.00 65.94 171 GLU A O 1
ATOM 1373 N N . GLU A 1 172 ? -17.055 2.231 -19.997 1.00 66.38 172 GLU A N 1
ATOM 1374 C CA . GLU A 1 172 ? -17.636 1.339 -18.993 1.00 66.38 172 GLU A CA 1
ATOM 1375 C C . GLU A 1 172 ? -17.276 -0.117 -19.303 1.00 66.38 172 GLU A C 1
ATOM 1377 O O . GLU A 1 172 ? -18.092 -0.913 -19.757 1.00 66.38 172 GLU A O 1
ATOM 1382 N N . ASP A 1 173 ? -16.009 -0.464 -19.082 1.00 73.38 173 ASP A N 1
ATOM 1383 C CA . ASP A 1 173 ? -15.536 -1.841 -19.174 1.00 73.38 173 ASP A CA 1
ATOM 1384 C C . ASP A 1 173 ? -15.017 -2.315 -17.808 1.00 73.38 173 ASP A C 1
ATOM 1386 O O . ASP A 1 173 ? -13.958 -1.898 -17.325 1.00 73.38 173 ASP A O 1
ATOM 1390 N N . PHE A 1 174 ? -15.780 -3.210 -17.178 1.00 76.88 174 PHE A N 1
ATOM 1391 C CA . PHE A 1 174 ? -15.461 -3.804 -15.877 1.00 76.88 174 PHE A CA 1
ATOM 1392 C C . PHE A 1 174 ? -14.241 -4.740 -15.926 1.00 76.88 174 PHE A C 1
ATOM 1394 O O . PHE A 1 174 ? -13.639 -5.031 -14.887 1.00 76.88 174 PHE A O 1
ATOM 1401 N N . VAL A 1 175 ? -13.856 -5.204 -17.118 1.00 81.25 175 VAL A N 1
ATOM 1402 C CA . VAL A 1 175 ? -12.724 -6.112 -17.343 1.00 81.25 175 VAL A CA 1
ATOM 1403 C C . VAL A 1 175 ? -11.413 -5.336 -17.511 1.00 81.25 175 VAL A C 1
ATOM 1405 O O . VAL A 1 175 ? -10.341 -5.822 -17.128 1.00 81.25 175 VAL A O 1
ATOM 1408 N N . LYS A 1 176 ? -11.460 -4.103 -18.035 1.00 80.75 176 LYS A N 1
ATOM 1409 C CA . LYS A 1 176 ? -10.265 -3.252 -18.143 1.00 80.75 176 LYS A CA 1
ATOM 1410 C C . LYS A 1 176 ? -9.740 -2.890 -16.760 1.00 80.75 176 LYS A C 1
ATOM 1412 O O . LYS A 1 176 ? -10.460 -2.365 -15.916 1.00 80.75 176 LYS A O 1
ATOM 1417 N N . ARG A 1 177 ? -8.444 -3.142 -16.523 1.00 79.62 177 ARG A N 1
ATOM 1418 C CA . ARG A 1 177 ? -7.825 -2.935 -15.202 1.00 79.62 177 ARG A CA 1
ATOM 1419 C C . ARG A 1 177 ? -7.958 -1.489 -14.737 1.00 79.62 177 ARG A C 1
ATOM 1421 O O . ARG A 1 177 ? -8.464 -1.260 -13.644 1.00 79.62 177 ARG A O 1
ATOM 1428 N N . TYR A 1 178 ? -7.582 -0.542 -15.589 1.00 81.19 178 TYR A N 1
ATOM 1429 C CA . TYR A 1 178 ? -7.565 0.881 -15.275 1.00 81.19 178 TYR A CA 1
ATOM 1430 C C . TYR A 1 178 ? -8.534 1.630 -16.194 1.00 81.19 178 TYR A C 1
ATOM 1432 O O . TYR A 1 178 ? -8.270 1.797 -17.381 1.00 81.19 178 TYR A O 1
ATOM 1440 N N . THR A 1 179 ? -9.651 2.082 -15.632 1.00 85.19 179 THR A N 1
ATOM 1441 C CA . THR A 1 179 ? -10.573 3.057 -16.234 1.00 85.19 179 THR A CA 1
ATOM 1442 C C . THR A 1 179 ? -10.789 4.176 -15.219 1.00 85.19 179 THR A C 1
ATOM 1444 O O . THR A 1 179 ? -10.520 3.986 -14.028 1.00 85.19 179 THR A O 1
ATOM 1447 N N . PHE A 1 180 ? -11.273 5.340 -15.659 1.00 84.94 180 PHE A N 1
ATOM 1448 C CA . PHE A 1 180 ? -11.538 6.458 -14.749 1.00 84.94 180 PHE A CA 1
ATOM 1449 C C . PHE A 1 180 ? -12.472 6.046 -13.600 1.00 84.94 180 PHE A C 1
ATOM 1451 O O . PHE A 1 180 ? -12.163 6.295 -12.437 1.00 84.94 180 PHE A O 1
ATOM 1458 N N . ILE A 1 181 ? -13.561 5.338 -13.917 1.00 85.56 181 ILE A N 1
ATOM 1459 C CA . ILE A 1 181 ? -14.553 4.874 -12.936 1.00 85.56 181 ILE A CA 1
ATOM 1460 C C . ILE A 1 181 ? -13.933 3.871 -11.955 1.00 85.56 181 ILE A C 1
ATOM 1462 O O . ILE A 1 181 ? -14.108 4.013 -10.744 1.00 85.56 181 ILE A O 1
ATOM 1466 N N . ASN A 1 182 ? -13.165 2.895 -12.453 1.00 88.31 182 ASN A N 1
ATOM 1467 C CA . ASN A 1 182 ? -12.543 1.870 -11.610 1.00 88.31 182 ASN A CA 1
ATOM 1468 C C . ASN A 1 182 ? -11.569 2.502 -10.605 1.00 88.31 182 ASN A C 1
ATOM 1470 O O . ASN A 1 182 ? -11.557 2.134 -9.431 1.00 88.31 182 ASN A O 1
ATOM 1474 N N . VAL A 1 183 ? -10.765 3.470 -11.058 1.00 88.31 183 VAL A N 1
ATOM 1475 C CA . VAL A 1 183 ? -9.806 4.191 -10.209 1.00 88.31 183 VAL A CA 1
ATOM 1476 C C . VAL A 1 183 ? -10.524 5.115 -9.224 1.00 88.31 183 VAL A C 1
ATOM 1478 O O . VAL A 1 183 ? -10.144 5.150 -8.056 1.00 88.31 183 VAL A O 1
ATOM 1481 N N . LEU A 1 184 ? -11.575 5.818 -9.654 1.00 89.50 184 LEU A N 1
ATOM 1482 C CA . LEU A 1 184 ? -12.352 6.716 -8.797 1.00 89.50 184 LEU A CA 1
ATOM 1483 C C . LEU A 1 184 ? -13.026 5.958 -7.647 1.00 89.50 184 LEU A C 1
ATOM 1485 O O . LEU A 1 184 ? -12.849 6.321 -6.485 1.00 89.50 184 LEU A O 1
ATOM 1489 N N . LEU A 1 185 ? -13.760 4.885 -7.950 1.00 89.00 185 LEU A N 1
ATOM 1490 C CA . LEU A 1 185 ? -14.460 4.097 -6.931 1.00 89.00 185 LEU A CA 1
ATOM 1491 C C . LEU A 1 185 ? -13.484 3.399 -5.982 1.00 89.00 185 LEU A C 1
ATOM 1493 O O . LEU A 1 185 ? -13.690 3.426 -4.766 1.00 89.00 185 LEU A O 1
ATOM 1497 N N . ARG A 1 186 ? -12.382 2.855 -6.518 1.00 90.00 186 ARG A N 1
ATOM 1498 C CA . ARG A 1 186 ? -11.273 2.347 -5.703 1.00 90.00 186 ARG A CA 1
ATOM 1499 C C . ARG A 1 186 ? -10.728 3.428 -4.773 1.00 90.00 186 ARG A C 1
ATOM 1501 O O . ARG A 1 186 ? -10.513 3.150 -3.599 1.00 90.00 186 ARG A O 1
ATOM 1508 N N . GLY A 1 187 ? -10.493 4.632 -5.291 1.00 89.62 187 GLY A N 1
ATOM 1509 C CA . GLY A 1 187 ? -9.944 5.755 -4.537 1.00 89.62 187 GLY A CA 1
ATOM 1510 C C . GLY A 1 187 ? -10.854 6.206 -3.398 1.00 89.62 187 GLY A C 1
ATOM 1511 O O . GLY A 1 187 ? -10.366 6.443 -2.298 1.00 89.62 187 GLY A O 1
ATOM 1512 N N . ILE A 1 188 ? -12.171 6.260 -3.622 1.00 90.75 188 ILE A N 1
ATOM 1513 C CA . ILE A 1 188 ? -13.149 6.635 -2.590 1.00 90.75 188 ILE A CA 1
ATOM 1514 C C . ILE A 1 188 ? -13.180 5.590 -1.470 1.00 90.75 188 ILE A C 1
ATOM 1516 O O . ILE A 1 188 ? -12.959 5.929 -0.309 1.00 90.75 188 ILE A O 1
ATOM 1520 N N . ILE A 1 189 ? -13.422 4.318 -1.801 1.00 90.44 189 ILE A N 1
ATOM 1521 C CA . ILE A 1 189 ? -13.562 3.259 -0.788 1.00 90.44 189 ILE A CA 1
ATOM 1522 C C . ILE A 1 189 ? -12.227 2.989 -0.094 1.00 90.44 189 ILE A C 1
ATOM 1524 O O . ILE A 1 189 ? -12.163 2.975 1.133 1.00 90.44 189 ILE A O 1
ATOM 1528 N N . GLY A 1 190 ? -11.154 2.829 -0.870 1.00 88.38 190 GLY A N 1
ATOM 1529 C CA . GLY A 1 190 ? -9.815 2.588 -0.343 1.00 88.38 190 GLY A CA 1
ATOM 1530 C C . GLY A 1 190 ? -9.292 3.769 0.470 1.00 88.38 190 GLY A C 1
ATOM 1531 O O . GLY A 1 190 ? -8.727 3.567 1.536 1.00 88.38 190 GLY A O 1
ATOM 1532 N N . GLY A 1 191 ? -9.534 5.006 0.027 1.00 88.50 191 GLY A N 1
ATOM 1533 C CA . GLY A 1 191 ? -9.113 6.206 0.749 1.00 88.50 191 GLY A CA 1
ATOM 1534 C C . GLY A 1 191 ? -9.802 6.345 2.105 1.00 88.50 191 GLY A C 1
ATOM 1535 O O . GLY A 1 191 ? -9.131 6.558 3.114 1.00 88.50 191 GLY A O 1
ATOM 1536 N N . ILE A 1 192 ? -11.128 6.169 2.161 1.00 89.38 192 ILE A N 1
ATOM 1537 C CA . ILE A 1 192 ? -11.860 6.246 3.433 1.00 89.38 192 ILE A CA 1
ATOM 1538 C C . ILE A 1 192 ? -11.461 5.087 4.355 1.00 89.38 192 ILE A C 1
ATOM 1540 O O . ILE A 1 192 ? -11.238 5.313 5.543 1.00 89.38 192 ILE A O 1
ATOM 1544 N N . ALA A 1 193 ? -11.314 3.868 3.828 1.00 90.94 193 ALA A N 1
ATOM 1545 C CA . ALA A 1 193 ? -10.842 2.725 4.608 1.00 90.94 193 ALA A CA 1
ATOM 1546 C C . ALA A 1 193 ? -9.435 2.975 5.179 1.00 90.94 193 ALA A C 1
ATOM 1548 O O . ALA A 1 193 ? -9.199 2.767 6.370 1.00 90.94 193 ALA A O 1
ATOM 1549 N N . TYR A 1 194 ? -8.519 3.486 4.354 1.00 87.44 194 TYR A N 1
ATOM 1550 C CA . TYR A 1 194 ? -7.137 3.743 4.740 1.00 87.44 194 TYR A CA 1
ATOM 1551 C C . TYR A 1 194 ? -7.027 4.834 5.813 1.00 87.44 194 TYR A C 1
ATOM 1553 O O . TYR A 1 194 ? -6.381 4.620 6.829 1.00 87.44 194 TYR A O 1
ATOM 1561 N N . TYR A 1 195 ? -7.681 5.985 5.657 1.00 87.44 195 TYR A N 1
ATOM 1562 C CA . TYR A 1 195 ? -7.564 7.064 6.650 1.00 87.44 195 TYR A CA 1
ATOM 1563 C C . TYR A 1 195 ? -8.517 6.920 7.845 1.00 87.44 195 TYR A C 1
ATOM 1565 O O . TYR A 1 195 ? -8.250 7.474 8.910 1.00 87.44 195 TYR A O 1
ATOM 1573 N N . GLY A 1 196 ? -9.636 6.212 7.677 1.00 84.38 196 GLY A N 1
ATOM 1574 C CA . GLY A 1 196 ? -10.692 6.108 8.686 1.00 84.38 196 GLY A CA 1
ATOM 1575 C C . GLY A 1 196 ? -10.642 4.845 9.543 1.00 84.38 196 GLY A C 1
ATOM 1576 O O . GLY A 1 196 ? -11.063 4.894 10.697 1.00 84.38 196 GLY A O 1
ATOM 1577 N N . ALA A 1 197 ? -10.146 3.729 9.001 1.00 85.75 197 ALA A N 1
ATOM 1578 C CA . ALA A 1 197 ? -10.176 2.425 9.670 1.00 85.75 197 ALA A CA 1
ATOM 1579 C C . ALA A 1 197 ? -8.793 1.768 9.820 1.00 85.75 197 ALA A C 1
ATOM 1581 O O . ALA A 1 197 ? -8.647 0.842 10.617 1.00 85.75 197 ALA A O 1
ATOM 1582 N N . ASN A 1 198 ? -7.768 2.218 9.087 1.00 89.38 198 ASN A N 1
ATOM 1583 C CA . ASN A 1 198 ? -6.430 1.644 9.205 1.00 89.38 198 ASN A CA 1
ATOM 1584 C C . ASN A 1 198 ? -5.757 2.075 10.509 1.00 89.38 198 ASN A C 1
ATOM 1586 O O . ASN A 1 198 ? -5.604 3.264 10.801 1.00 89.38 198 ASN A O 1
ATOM 1590 N N . GLN A 1 199 ? -5.264 1.089 11.251 1.00 89.31 199 GLN A N 1
ATOM 1591 C CA . GLN A 1 199 ? -4.601 1.310 12.523 1.00 89.31 199 GLN A CA 1
ATOM 1592 C C . GLN A 1 199 ? -3.371 2.224 12.424 1.00 89.31 199 GLN A C 1
ATOM 1594 O O . GLN A 1 199 ? -3.110 2.979 13.360 1.00 89.31 199 GLN A O 1
ATOM 1599 N N . ILE A 1 200 ? -2.634 2.193 11.307 1.00 90.50 200 ILE A N 1
ATOM 1600 C CA . ILE A 1 200 ? -1.445 3.041 11.122 1.00 90.50 200 ILE A CA 1
ATOM 1601 C C . ILE A 1 200 ? -1.818 4.524 11.231 1.00 90.50 200 ILE A C 1
ATOM 1603 O O . ILE A 1 200 ? -1.166 5.283 11.951 1.00 90.50 200 ILE A O 1
ATOM 1607 N N . GLU A 1 201 ? -2.889 4.939 10.554 1.00 89.62 201 GLU A N 1
ATOM 1608 C CA . GLU A 1 201 ? -3.330 6.334 10.563 1.00 89.62 201 GLU A CA 1
ATOM 1609 C C . GLU A 1 201 ? -4.057 6.691 11.863 1.00 89.62 201 GLU A C 1
ATOM 1611 O O . GLU A 1 201 ? -3.801 7.748 12.444 1.00 89.62 201 GLU A O 1
ATOM 1616 N N . VAL A 1 202 ? -4.885 5.786 12.394 1.00 88.00 202 VAL A N 1
ATOM 1617 C CA . VAL A 1 202 ? -5.587 6.002 13.669 1.00 88.00 202 VAL A CA 1
ATOM 1618 C C . VAL A 1 202 ? -4.595 6.241 14.811 1.00 88.00 202 VAL A C 1
ATOM 1620 O O . VAL A 1 202 ? -4.740 7.208 15.560 1.00 88.00 202 VAL A O 1
ATOM 1623 N N . GLN A 1 203 ? -3.541 5.429 14.919 1.00 87.81 203 GLN A N 1
ATOM 1624 C CA . GLN A 1 203 ? -2.514 5.602 15.952 1.00 87.81 203 GLN A CA 1
ATOM 1625 C C . GLN A 1 203 ? -1.775 6.936 15.825 1.00 87.81 203 GLN A C 1
ATOM 1627 O O . GLN A 1 203 ? -1.537 7.606 16.833 1.00 87.81 203 GLN A O 1
ATOM 1632 N N . ARG A 1 204 ? -1.451 7.362 14.597 1.00 89.38 204 ARG A N 1
ATOM 1633 C CA . ARG A 1 204 ? -0.832 8.674 14.352 1.00 89.38 204 ARG A CA 1
ATOM 1634 C C . ARG A 1 204 ? -1.730 9.804 14.837 1.00 89.38 204 ARG A C 1
ATOM 1636 O O . ARG A 1 204 ? -1.246 10.709 15.515 1.00 89.38 204 ARG A O 1
ATOM 1643 N N . MET A 1 205 ? -3.032 9.729 14.575 1.00 89.25 205 MET A N 1
ATOM 1644 C CA . MET A 1 205 ? -3.969 10.757 15.028 1.00 89.25 205 MET A CA 1
ATOM 1645 C C . MET A 1 205 ? -4.152 10.766 16.547 1.00 89.25 205 MET A C 1
ATOM 1647 O O . MET A 1 205 ? -4.228 11.843 17.138 1.00 89.25 205 MET A O 1
ATOM 1651 N N . LEU A 1 206 ? -4.152 9.597 17.195 1.00 86.94 206 LEU A N 1
ATOM 1652 C CA . LEU A 1 206 ? -4.246 9.481 18.657 1.00 86.94 206 LEU A CA 1
ATOM 1653 C C . LEU A 1 206 ? -2.995 9.982 19.395 1.00 86.94 206 LEU A C 1
ATOM 1655 O O . LEU A 1 206 ? -3.084 10.341 20.566 1.00 86.94 206 LEU A O 1
ATOM 1659 N N . SER A 1 207 ? -1.844 10.059 18.720 1.00 88.88 207 SER A N 1
ATOM 1660 C CA . SER A 1 207 ? -0.615 10.638 19.289 1.00 88.88 207 SER A CA 1
ATOM 1661 C C . SER A 1 207 ? -0.650 12.172 19.411 1.00 88.88 207 SER A C 1
ATOM 1663 O O . SER A 1 207 ? 0.211 12.777 20.056 1.00 88.88 207 SER A O 1
ATOM 1665 N N . LEU A 1 208 ? -1.643 12.828 18.797 1.00 91.56 208 LEU A N 1
ATOM 1666 C CA . LEU A 1 208 ? -1.774 14.281 18.798 1.00 91.56 208 LEU A CA 1
ATOM 1667 C C . LEU A 1 208 ? -2.530 14.777 20.034 1.00 91.56 208 LEU A C 1
ATOM 1669 O O . LEU A 1 208 ? -3.556 14.242 20.435 1.00 91.56 208 LEU A O 1
ATOM 1673 N N . LYS A 1 209 ? -2.051 15.891 20.599 1.00 88.38 209 LYS A N 1
ATOM 1674 C CA . LYS A 1 209 ? -2.552 16.461 21.865 1.00 88.38 209 LYS A CA 1
ATOM 1675 C C . LYS A 1 209 ? -4.024 16.893 21.851 1.00 88.38 209 LYS A C 1
ATOM 1677 O O . LYS A 1 209 ? -4.601 17.084 22.914 1.00 88.38 209 LYS A O 1
ATOM 1682 N N . SER A 1 210 ? -4.608 17.162 20.682 1.00 90.19 210 SER A N 1
ATOM 1683 C CA . SER A 1 210 ? -5.980 17.668 20.587 1.00 90.19 210 SER A CA 1
ATOM 1684 C C . SER A 1 210 ? -6.650 17.318 19.263 1.00 90.19 210 SER A C 1
ATOM 1686 O O . SER A 1 210 ? -5.997 17.199 18.224 1.00 90.19 210 SER A O 1
ATOM 1688 N N . LEU A 1 211 ? -7.984 17.251 19.289 1.00 87.50 211 LEU A N 1
ATOM 1689 C CA . LEU A 1 211 ? -8.807 16.979 18.109 1.00 87.50 211 LEU A CA 1
ATOM 1690 C C . LEU A 1 211 ? -8.580 18.003 16.984 1.00 87.50 211 LEU A C 1
ATOM 1692 O O . LEU A 1 211 ? -8.524 17.633 15.814 1.00 87.50 211 LEU A O 1
ATOM 1696 N N . ASN A 1 212 ? -8.412 19.286 17.320 1.00 87.94 212 ASN A N 1
ATOM 1697 C CA . ASN A 1 212 ? -8.154 20.330 16.324 1.00 87.94 212 ASN A CA 1
ATOM 1698 C C . ASN A 1 212 ? -6.798 20.136 15.634 1.00 87.94 212 ASN A C 1
ATOM 1700 O O . ASN A 1 212 ? -6.691 20.359 14.429 1.00 87.94 212 ASN A O 1
ATOM 1704 N N . ARG A 1 213 ? -5.776 19.670 16.368 1.00 91.88 213 ARG A N 1
ATOM 1705 C CA . ARG A 1 213 ? -4.482 19.317 15.771 1.00 91.88 213 ARG A CA 1
ATOM 1706 C C . ARG A 1 213 ? -4.589 18.084 14.879 1.00 91.88 213 ARG A C 1
ATOM 1708 O O . ARG A 1 213 ? -4.011 18.112 13.803 1.00 91.88 213 ARG A O 1
ATOM 1715 N N . ALA A 1 214 ? -5.357 17.068 15.272 1.00 89.50 214 ALA A N 1
ATOM 1716 C CA . ALA A 1 214 ? -5.613 15.895 14.430 1.00 89.50 214 ALA A CA 1
ATOM 1717 C C . ALA A 1 214 ? -6.319 16.258 13.115 1.00 89.50 214 ALA A C 1
ATOM 1719 O O . ALA A 1 214 ? -5.847 15.895 12.041 1.00 89.50 214 ALA A O 1
ATOM 1720 N N . LYS A 1 215 ? -7.383 17.069 13.175 1.00 89.50 215 LYS A N 1
ATOM 1721 C CA . LYS A 1 215 ? -8.071 17.582 11.976 1.00 89.50 215 LYS A CA 1
ATOM 1722 C C . LYS A 1 215 ? -7.140 18.398 11.077 1.00 89.50 215 LYS A C 1
ATOM 1724 O O . LYS A 1 215 ? -7.128 18.206 9.866 1.00 89.50 215 LYS A O 1
ATOM 1729 N N . SER A 1 216 ? -6.353 19.295 11.673 1.00 91.81 216 SER A N 1
ATOM 1730 C CA . SER A 1 216 ? -5.376 20.103 10.940 1.00 91.81 216 SER A CA 1
ATOM 1731 C C . SER A 1 216 ? -4.318 19.223 10.266 1.00 91.81 216 SER A C 1
ATOM 1733 O O . SER A 1 216 ? -4.067 19.387 9.077 1.00 91.81 216 SER A O 1
ATOM 1735 N N . ALA A 1 217 ? -3.757 18.241 10.979 1.00 92.19 217 ALA A N 1
ATOM 1736 C CA . ALA A 1 217 ? -2.765 17.314 10.440 1.00 92.19 217 ALA A CA 1
ATOM 1737 C C . ALA A 1 217 ? -3.304 16.513 9.244 1.00 92.19 217 ALA A C 1
ATOM 1739 O O . ALA A 1 217 ? -2.623 16.425 8.224 1.00 92.19 217 ALA A O 1
ATOM 1740 N N . LEU A 1 218 ? -4.539 16.001 9.330 1.00 90.06 218 LEU A N 1
ATOM 1741 C CA . LEU A 1 218 ? -5.198 15.327 8.207 1.00 90.06 218 LEU A CA 1
ATOM 1742 C C . LEU A 1 218 ? -5.338 16.258 6.998 1.00 90.06 218 LEU A C 1
ATOM 1744 O O . LEU A 1 218 ? -4.920 15.889 5.904 1.00 90.06 218 LEU A O 1
ATOM 1748 N N . ASN A 1 219 ? -5.833 17.483 7.190 1.00 91.06 219 ASN A N 1
ATOM 1749 C CA . ASN A 1 219 ? -5.983 18.445 6.096 1.00 91.06 219 ASN A CA 1
ATOM 1750 C C . ASN A 1 219 ? -4.635 18.807 5.450 1.00 91.06 219 ASN A C 1
ATOM 1752 O O . ASN A 1 219 ? -4.521 18.825 4.225 1.00 91.06 219 ASN A O 1
ATOM 1756 N N . TRP A 1 220 ? -3.596 19.041 6.257 1.00 92.75 220 TRP A N 1
ATOM 1757 C CA . TRP A 1 220 ? -2.247 19.328 5.761 1.00 92.75 220 TRP A CA 1
ATOM 1758 C C . TRP A 1 220 ? -1.613 18.138 5.032 1.00 92.75 220 TRP A C 1
ATOM 1760 O O . TRP A 1 220 ? -0.821 18.349 4.117 1.00 92.75 220 TRP A O 1
ATOM 1770 N N . SER A 1 221 ? -1.979 16.899 5.378 1.00 90.69 221 SER A N 1
ATOM 1771 C CA . SER A 1 221 ? -1.450 15.693 4.727 1.00 90.69 221 SER A CA 1
ATOM 1772 C C . SER A 1 221 ? -1.937 15.496 3.283 1.00 90.69 221 SER A C 1
ATOM 1774 O O . SER A 1 221 ? -1.279 14.795 2.509 1.00 90.69 221 SER A O 1
ATOM 1776 N N . ILE A 1 222 ? -3.039 16.146 2.886 1.00 91.19 222 ILE A N 1
ATOM 1777 C CA . ILE A 1 222 ? -3.636 16.004 1.548 1.00 91.19 222 ILE A CA 1
ATOM 1778 C C . ILE A 1 222 ? -2.683 16.517 0.464 1.00 91.19 222 ILE A C 1
ATOM 1780 O O . ILE A 1 222 ? -2.491 15.847 -0.553 1.00 91.19 222 ILE A O 1
ATOM 1784 N N . ILE A 1 223 ? -2.064 17.684 0.679 1.00 92.62 223 ILE A N 1
ATOM 1785 C CA . ILE A 1 223 ? -1.226 18.340 -0.337 1.00 92.62 223 ILE A CA 1
ATOM 1786 C C . ILE A 1 223 ? 0.023 17.499 -0.649 1.00 92.62 223 ILE A C 1
ATOM 1788 O O . ILE A 1 223 ? 0.211 17.169 -1.824 1.00 92.62 223 ILE A O 1
ATOM 1792 N N . PRO A 1 224 ? 0.850 17.082 0.335 1.00 93.00 224 PRO A N 1
ATOM 1793 C CA . PRO A 1 224 ? 2.013 16.243 0.062 1.00 93.00 224 PRO A CA 1
ATOM 1794 C C . PRO A 1 224 ? 1.633 14.887 -0.532 1.00 93.00 224 PRO A C 1
ATOM 1796 O O . PRO A 1 224 ? 2.268 14.460 -1.490 1.00 93.00 224 PRO A O 1
ATOM 1799 N N . SER A 1 225 ? 0.578 14.238 -0.024 1.00 89.62 225 SER A N 1
ATOM 1800 C CA . SER A 1 225 ? 0.160 12.909 -0.499 1.00 89.62 225 SER A CA 1
ATOM 1801 C C . SER A 1 225 ? -0.299 12.943 -1.959 1.00 89.62 225 SER A C 1
ATOM 1803 O O . SER A 1 225 ? 0.129 12.123 -2.770 1.00 89.62 225 SER A O 1
ATOM 1805 N N . THR A 1 226 ? -1.116 13.937 -2.319 1.00 90.00 226 THR A N 1
ATOM 1806 C CA . THR A 1 226 ? -1.602 14.116 -3.697 1.00 90.00 226 THR A CA 1
ATOM 1807 C C . THR A 1 226 ? -0.462 14.503 -4.635 1.00 90.00 226 THR A C 1
ATOM 1809 O O . THR A 1 226 ? -0.343 13.952 -5.729 1.00 90.00 226 THR A O 1
ATOM 1812 N N . SER A 1 227 ? 0.412 15.414 -4.196 1.00 93.50 227 SER A N 1
ATOM 1813 C CA . SER A 1 227 ? 1.564 15.860 -4.989 1.00 93.50 227 SER A CA 1
ATOM 1814 C C . SER A 1 227 ? 2.543 14.716 -5.244 1.00 93.50 227 SER A C 1
ATOM 1816 O O . SER A 1 227 ? 2.999 14.532 -6.369 1.00 93.50 227 SER A O 1
ATOM 1818 N N . PHE A 1 228 ? 2.828 13.909 -4.221 1.00 92.00 228 PHE A N 1
ATOM 1819 C CA . PHE A 1 228 ? 3.699 12.745 -4.338 1.00 92.00 228 PHE A CA 1
ATOM 1820 C C . PHE A 1 228 ? 3.134 11.714 -5.321 1.00 92.00 228 PHE A C 1
ATOM 1822 O O . PHE A 1 228 ? 3.846 11.278 -6.224 1.00 92.00 228 PHE A O 1
ATOM 1829 N N . LEU A 1 229 ? 1.839 11.390 -5.222 1.00 89.56 229 LEU A N 1
ATOM 1830 C CA . LEU A 1 229 ? 1.188 10.467 -6.154 1.00 89.56 229 LEU A CA 1
ATOM 1831 C C . LEU A 1 229 ? 1.236 10.981 -7.603 1.00 89.56 229 LEU A C 1
ATOM 1833 O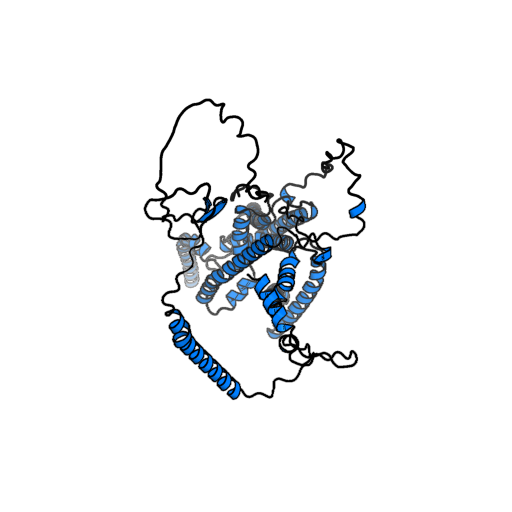 O . LEU A 1 229 ? 1.535 10.213 -8.518 1.00 89.56 229 LEU A O 1
ATOM 1837 N N . ALA A 1 230 ? 0.989 12.276 -7.818 1.00 92.25 230 ALA A N 1
ATOM 1838 C CA . ALA A 1 230 ? 1.082 12.891 -9.140 1.00 92.25 230 ALA A CA 1
ATOM 1839 C C . ALA A 1 230 ? 2.507 12.804 -9.715 1.00 92.25 230 ALA A C 1
ATOM 1841 O O . ALA A 1 230 ? 2.675 12.446 -10.879 1.00 92.25 230 ALA A O 1
ATOM 1842 N N . LEU A 1 231 ? 3.535 13.057 -8.897 1.00 93.69 231 LEU A N 1
ATOM 1843 C CA . LEU A 1 231 ? 4.937 12.920 -9.304 1.00 93.69 231 LEU A CA 1
ATOM 1844 C C . LEU A 1 231 ? 5.296 11.474 -9.671 1.00 93.69 231 LEU A C 1
ATOM 1846 O O . LEU A 1 231 ? 5.983 11.261 -10.668 1.00 93.69 231 LEU A O 1
ATOM 1850 N N . CYS A 1 232 ? 4.800 10.477 -8.931 1.00 91.94 232 CYS A N 1
ATOM 1851 C CA . CYS A 1 232 ? 4.990 9.067 -9.281 1.00 91.94 232 CYS A CA 1
ATOM 1852 C C . CYS A 1 232 ? 4.351 8.714 -10.634 1.00 91.94 232 CYS A C 1
ATOM 1854 O O . CYS A 1 232 ? 4.967 8.014 -11.438 1.00 91.94 232 CYS A O 1
ATOM 1856 N N . MET A 1 233 ? 3.146 9.221 -10.913 1.00 90.19 233 MET A N 1
ATOM 1857 C CA . MET A 1 233 ? 2.478 9.009 -12.203 1.00 90.19 233 MET A CA 1
ATOM 1858 C C . MET A 1 233 ? 3.227 9.691 -13.355 1.00 90.19 233 MET A C 1
ATOM 1860 O O . MET A 1 233 ? 3.418 9.090 -14.412 1.00 90.19 233 MET A O 1
ATOM 1864 N N . LEU A 1 234 ? 3.698 10.924 -13.143 1.00 93.12 234 LEU A N 1
ATOM 1865 C CA . LEU A 1 234 ? 4.509 11.656 -14.118 1.00 93.12 234 LEU A CA 1
ATOM 1866 C C . LEU A 1 234 ? 5.836 10.947 -14.399 1.00 93.12 234 LEU A C 1
ATOM 1868 O O . LEU A 1 234 ? 6.234 10.853 -15.558 1.00 93.12 234 LEU A O 1
ATOM 1872 N N . LEU A 1 235 ? 6.488 10.402 -13.368 1.00 92.69 235 LEU A N 1
ATOM 1873 C CA . LEU A 1 235 ? 7.690 9.586 -13.526 1.00 92.69 235 LEU A CA 1
ATOM 1874 C C . LEU A 1 235 ? 7.406 8.350 -14.389 1.00 92.69 235 LEU A C 1
ATOM 1876 O O . LEU A 1 235 ? 8.168 8.069 -15.306 1.00 92.69 235 LEU A O 1
ATOM 1880 N N . GLY A 1 236 ? 6.295 7.648 -14.149 1.00 90.62 236 GLY A N 1
ATOM 1881 C CA . GLY A 1 236 ? 5.888 6.503 -14.969 1.00 90.62 236 GLY A CA 1
ATOM 1882 C C . GLY A 1 236 ? 5.683 6.865 -16.444 1.00 90.62 236 GLY A C 1
ATOM 1883 O O . GLY A 1 236 ? 6.184 6.166 -17.324 1.00 90.62 236 GLY A O 1
ATOM 1884 N N . LEU A 1 237 ? 5.009 7.986 -16.724 1.00 89.81 237 LEU A N 1
ATOM 1885 C CA . LEU A 1 237 ? 4.804 8.476 -18.092 1.00 89.81 237 LEU A CA 1
ATOM 1886 C C . LEU A 1 237 ? 6.122 8.891 -18.761 1.00 89.81 237 LEU A C 1
ATOM 1888 O O . LEU A 1 237 ? 6.336 8.625 -19.942 1.00 89.81 237 LEU A O 1
ATOM 1892 N N . MET A 1 238 ? 7.011 9.525 -17.999 1.00 92.06 238 MET A N 1
ATOM 1893 C CA . MET A 1 238 ? 8.326 9.942 -18.474 1.00 92.06 238 MET A CA 1
ATOM 1894 C C . MET A 1 238 ? 9.201 8.736 -18.831 1.00 92.06 238 MET A C 1
ATOM 1896 O O . MET A 1 238 ? 9.795 8.710 -19.906 1.00 92.06 238 MET A O 1
ATOM 1900 N N . LEU A 1 239 ? 9.214 7.705 -17.982 1.00 90.69 239 LEU A N 1
ATOM 1901 C CA . LEU A 1 239 ? 9.916 6.450 -18.253 1.00 90.69 239 LEU A CA 1
ATOM 1902 C C . LEU A 1 239 ? 9.338 5.730 -19.472 1.00 90.69 239 LEU A C 1
ATOM 1904 O O . LEU A 1 239 ? 10.101 5.236 -20.296 1.00 90.69 239 LEU A O 1
ATOM 1908 N N . TYR A 1 240 ? 8.012 5.721 -19.625 1.00 87.06 240 TYR A N 1
ATOM 1909 C CA . TYR A 1 240 ? 7.370 5.174 -20.818 1.00 87.06 240 TYR A CA 1
ATOM 1910 C C . TYR A 1 240 ? 7.831 5.888 -22.096 1.00 87.06 240 TYR A C 1
ATOM 1912 O O . TYR A 1 240 ? 8.179 5.226 -23.064 1.00 87.06 240 TYR A O 1
ATOM 1920 N N . ALA A 1 241 ? 7.883 7.223 -22.091 1.00 87.31 241 ALA A N 1
ATOM 1921 C CA . ALA A 1 241 ? 8.326 7.998 -23.250 1.00 87.31 241 ALA A CA 1
ATOM 1922 C C . ALA A 1 241 ? 9.820 7.815 -23.577 1.00 87.31 241 ALA A C 1
ATOM 1924 O O . ALA A 1 241 ? 10.210 7.976 -24.727 1.00 87.31 241 ALA A O 1
ATOM 1925 N N . ILE A 1 242 ? 10.661 7.498 -22.587 1.00 86.50 242 ILE A N 1
ATOM 1926 C CA . ILE A 1 242 ? 12.088 7.207 -22.807 1.00 86.50 242 ILE A CA 1
ATOM 1927 C C . ILE A 1 242 ? 12.294 5.816 -23.410 1.00 86.50 242 ILE A C 1
ATOM 1929 O O . ILE A 1 242 ? 13.162 5.643 -24.262 1.00 86.50 242 ILE A O 1
ATOM 1933 N N . PHE A 1 243 ? 11.535 4.828 -22.938 1.00 86.69 243 PHE A N 1
ATOM 1934 C CA . PHE A 1 243 ? 11.696 3.418 -23.300 1.00 86.69 243 PHE A CA 1
ATOM 1935 C C . PHE A 1 243 ? 10.661 2.943 -24.335 1.00 86.69 243 PHE A C 1
ATOM 1937 O O . PHE A 1 243 ? 10.399 1.747 -24.443 1.00 86.69 243 PHE A O 1
ATOM 1944 N N . ASP A 1 244 ? 10.061 3.860 -25.100 1.00 81.38 244 ASP A N 1
ATOM 1945 C CA . ASP A 1 244 ? 9.016 3.541 -26.086 1.00 81.38 244 ASP A CA 1
ATOM 1946 C C . ASP A 1 244 ? 9.536 2.698 -27.266 1.00 81.38 244 ASP A C 1
ATOM 1948 O O . ASP A 1 244 ? 8.832 1.837 -27.796 1.00 81.38 244 ASP A O 1
ATOM 1952 N N . THR A 1 245 ? 10.783 2.955 -27.650 1.00 78.00 245 THR A N 1
ATOM 1953 C CA . THR A 1 245 ? 11.492 2.426 -28.819 1.00 78.00 245 THR A CA 1
ATOM 1954 C C . THR A 1 245 ? 12.374 1.238 -28.467 1.00 78.00 245 THR A C 1
ATOM 1956 O O . THR A 1 245 ? 12.635 0.391 -29.324 1.00 78.00 245 THR A O 1
ATOM 1959 N N . CYS A 1 246 ? 12.829 1.168 -27.216 1.00 81.94 246 CYS A N 1
ATOM 1960 C CA . CYS A 1 246 ? 13.529 0.013 -26.686 1.00 81.94 246 CYS A CA 1
ATOM 1961 C C . CYS A 1 246 ? 13.070 -0.305 -25.263 1.00 81.94 246 CYS A C 1
ATOM 1963 O O . CYS A 1 246 ? 13.455 0.368 -24.304 1.00 81.94 246 CYS A O 1
ATOM 1965 N N . ASP A 1 247 ? 12.263 -1.359 -25.142 1.00 85.56 247 ASP A N 1
ATOM 1966 C CA . ASP A 1 247 ? 11.804 -1.878 -23.857 1.00 85.56 247 ASP A CA 1
ATOM 1967 C C . ASP A 1 247 ? 12.950 -2.615 -23.129 1.00 85.56 247 ASP A C 1
ATOM 1969 O O . ASP A 1 247 ? 13.356 -3.698 -23.575 1.00 85.56 247 ASP A O 1
ATOM 1973 N N . PRO A 1 248 ? 13.442 -2.099 -21.983 1.00 85.88 248 PRO A N 1
ATOM 1974 C CA . PRO A 1 248 ? 14.545 -2.712 -21.249 1.00 85.88 248 PRO A CA 1
ATOM 1975 C C . PRO A 1 248 ? 14.199 -4.110 -20.723 1.00 85.88 248 PRO A C 1
ATOM 1977 O O . PRO A 1 248 ? 15.085 -4.939 -20.565 1.00 85.88 248 PRO A O 1
ATOM 1980 N N . VAL A 1 249 ? 12.922 -4.416 -20.473 1.00 85.81 249 VAL A N 1
ATOM 1981 C CA . VAL A 1 249 ? 12.510 -5.739 -19.973 1.00 85.81 249 VAL A CA 1
ATOM 1982 C C . VAL A 1 249 ? 12.562 -6.792 -21.081 1.00 85.81 249 VAL A C 1
ATOM 1984 O O . VAL A 1 249 ? 12.876 -7.957 -20.823 1.00 85.81 249 VAL A O 1
ATOM 1987 N N . LYS A 1 250 ? 12.256 -6.400 -22.324 1.00 83.69 250 LYS A N 1
ATOM 1988 C CA . LYS A 1 250 ? 12.378 -7.291 -23.488 1.00 83.69 250 LYS A CA 1
ATOM 1989 C C . LYS A 1 250 ? 13.839 -7.478 -23.878 1.00 83.69 250 LYS A C 1
ATOM 1991 O O . LYS A 1 250 ? 14.242 -8.604 -24.155 1.00 83.69 250 LYS A O 1
ATOM 1996 N N . ASP A 1 251 ? 14.631 -6.412 -23.815 1.00 83.44 251 ASP A N 1
ATOM 1997 C CA . ASP A 1 251 ? 16.086 -6.466 -23.954 1.00 83.44 251 ASP A CA 1
ATOM 1998 C C . ASP A 1 251 ? 16.780 -6.826 -22.625 1.00 83.44 251 ASP A C 1
ATOM 2000 O O . ASP A 1 251 ? 17.668 -6.136 -22.115 1.00 83.44 251 ASP A O 1
ATOM 2004 N N . ASN A 1 252 ? 16.344 -7.931 -22.016 1.00 83.00 252 ASN A N 1
ATOM 2005 C CA . ASN A 1 252 ? 16.899 -8.384 -20.740 1.00 83.00 252 ASN A CA 1
ATOM 2006 C C . ASN A 1 252 ? 18.367 -8.833 -20.850 1.00 83.00 252 ASN A C 1
ATOM 2008 O O . ASN A 1 252 ? 19.060 -8.877 -19.833 1.00 83.00 252 ASN A O 1
ATOM 2012 N N . ILE A 1 253 ? 18.837 -9.151 -22.062 1.00 80.56 253 ILE A N 1
ATOM 2013 C CA . ILE A 1 253 ? 20.194 -9.638 -22.317 1.00 80.56 253 ILE A CA 1
ATOM 2014 C C . ILE A 1 253 ? 21.194 -8.503 -22.094 1.00 80.56 253 ILE A C 1
ATOM 2016 O O . ILE A 1 253 ? 22.188 -8.698 -21.397 1.00 80.56 253 ILE A O 1
ATOM 2020 N N . HIS A 1 254 ? 20.920 -7.313 -22.637 1.00 79.88 254 HIS A N 1
ATOM 2021 C CA . HIS A 1 254 ? 21.816 -6.167 -22.492 1.00 79.88 254 HIS A CA 1
ATOM 2022 C C . HIS A 1 254 ? 21.581 -5.386 -21.197 1.00 79.88 254 HIS A C 1
ATOM 2024 O O . HIS A 1 254 ? 22.533 -4.888 -20.598 1.00 79.88 254 HIS A O 1
ATOM 2030 N N . THR A 1 255 ? 20.333 -5.273 -20.738 1.00 83.19 255 THR A N 1
ATOM 2031 C CA . THR A 1 255 ? 20.004 -4.429 -19.577 1.00 83.19 255 THR A CA 1
ATOM 2032 C C . THR A 1 255 ? 20.047 -5.167 -18.238 1.00 83.19 255 THR A C 1
ATOM 2034 O O . THR A 1 255 ? 20.161 -4.528 -17.192 1.00 83.19 255 THR A O 1
ATOM 2037 N N . GLY A 1 256 ? 19.923 -6.500 -18.240 1.00 84.69 256 GLY A N 1
ATOM 2038 C CA . GLY A 1 256 ? 19.774 -7.314 -17.031 1.00 84.69 256 GLY A CA 1
ATOM 2039 C C . GLY A 1 256 ? 18.423 -7.155 -16.313 1.00 84.69 256 GLY A C 1
ATOM 2040 O O . GLY A 1 256 ? 18.209 -7.780 -15.271 1.00 84.69 256 GLY A O 1
ATOM 2041 N N . VAL A 1 257 ? 17.500 -6.345 -16.846 1.00 88.69 257 VAL A N 1
ATOM 2042 C CA . VAL A 1 257 ? 16.194 -6.062 -16.237 1.00 88.69 257 VAL A CA 1
ATOM 2043 C C . VAL A 1 257 ? 15.215 -7.183 -16.572 1.00 88.69 257 VAL A C 1
ATOM 2045 O O . VAL A 1 257 ? 14.940 -7.461 -17.734 1.00 88.69 257 VAL A O 1
ATOM 2048 N N . ARG A 1 258 ? 14.648 -7.830 -15.547 1.00 86.00 258 ARG A N 1
ATOM 2049 C CA . ARG A 1 258 ? 13.710 -8.958 -15.741 1.00 86.00 258 ARG A CA 1
ATOM 2050 C C . ARG A 1 258 ? 12.248 -8.588 -15.536 1.00 86.00 258 ARG A C 1
ATOM 2052 O O . ARG A 1 258 ? 11.366 -9.317 -15.978 1.00 86.00 258 ARG A O 1
ATOM 2059 N N . LYS A 1 259 ? 11.982 -7.503 -14.807 1.00 86.62 259 LYS A N 1
ATOM 2060 C CA . LYS A 1 259 ? 10.630 -7.091 -14.414 1.00 86.62 259 LYS A CA 1
ATOM 2061 C C . LYS A 1 259 ? 10.463 -5.590 -14.551 1.00 86.62 259 LYS A C 1
ATOM 2063 O O . LYS A 1 259 ? 11.379 -4.838 -14.228 1.00 86.62 259 LYS A O 1
ATOM 2068 N N . TYR A 1 260 ? 9.255 -5.165 -14.913 1.00 86.69 260 TYR A N 1
ATOM 2069 C CA . TYR A 1 260 ? 8.902 -3.746 -15.006 1.00 86.69 260 TYR A CA 1
ATOM 2070 C C . TYR A 1 260 ? 9.072 -3.002 -13.665 1.00 86.69 260 TYR A C 1
ATOM 2072 O O . TYR A 1 260 ? 9.433 -1.829 -13.658 1.00 86.69 260 TYR A O 1
ATOM 2080 N N . ASP A 1 261 ? 8.935 -3.697 -12.529 1.00 87.88 261 ASP A N 1
ATOM 2081 C CA . ASP A 1 261 ? 9.157 -3.132 -11.186 1.00 87.88 261 ASP A CA 1
ATOM 2082 C C . ASP A 1 261 ? 10.618 -2.665 -10.948 1.00 87.88 261 ASP A C 1
ATOM 2084 O O . ASP A 1 261 ? 10.885 -1.891 -10.031 1.00 87.88 261 ASP A O 1
ATOM 2088 N N . GLN A 1 262 ? 11.579 -3.104 -11.773 1.00 89.81 262 GLN A N 1
ATOM 2089 C CA . GLN A 1 262 ? 13.005 -2.751 -11.665 1.00 89.81 262 GLN A CA 1
ATOM 2090 C C . GLN A 1 262 ? 13.407 -1.544 -12.530 1.00 89.81 262 GLN A C 1
ATOM 2092 O O . GLN A 1 262 ? 14.551 -1.092 -12.454 1.00 89.81 262 GLN A O 1
ATOM 2097 N N . ILE A 1 263 ? 12.486 -0.992 -13.330 1.00 90.38 263 ILE A N 1
ATOM 2098 C CA . ILE A 1 263 ? 12.799 0.071 -14.298 1.00 90.38 263 ILE A CA 1
ATOM 2099 C C . ILE A 1 263 ? 13.245 1.360 -13.608 1.00 90.38 263 ILE A C 1
ATOM 2101 O O . ILE A 1 263 ? 14.178 2.004 -14.080 1.00 90.38 263 ILE A O 1
ATOM 2105 N N . VAL A 1 264 ? 12.624 1.741 -12.487 1.00 91.50 264 VAL A N 1
ATOM 2106 C CA . VAL A 1 264 ? 12.981 2.984 -11.780 1.00 91.50 264 VAL A CA 1
ATOM 2107 C C . VAL A 1 264 ? 14.427 2.929 -11.251 1.00 91.50 264 VAL A C 1
ATOM 2109 O O . VAL A 1 264 ? 15.202 3.822 -11.596 1.00 91.50 264 VAL A O 1
ATOM 2112 N N . PRO A 1 265 ? 14.851 1.895 -10.487 1.00 90.94 265 PRO A N 1
ATOM 2113 C CA . PRO A 1 265 ? 16.257 1.738 -10.110 1.00 90.94 265 PRO A CA 1
ATOM 2114 C C . PRO A 1 265 ? 17.207 1.657 -11.308 1.00 90.94 265 PRO A C 1
ATOM 2116 O O . PRO A 1 265 ? 18.261 2.290 -11.289 1.00 90.94 265 PRO A O 1
ATOM 2119 N N . TYR A 1 266 ? 16.827 0.923 -12.359 1.00 91.31 266 TYR A N 1
ATOM 2120 C CA . TYR A 1 266 ? 17.630 0.814 -13.577 1.00 91.31 266 TYR A CA 1
ATOM 2121 C C . TYR A 1 266 ? 17.858 2.183 -14.232 1.00 91.31 266 TYR A C 1
ATOM 2123 O O . TYR A 1 266 ? 18.990 2.523 -14.568 1.00 91.31 266 TYR A O 1
ATOM 2131 N N . TYR A 1 267 ? 16.808 2.999 -14.357 1.00 91.56 267 TYR A N 1
ATOM 2132 C CA . TYR A 1 267 ? 16.884 4.348 -14.915 1.00 91.56 267 TYR A CA 1
ATOM 2133 C C . TYR A 1 267 ? 17.785 5.275 -14.089 1.00 91.56 267 TYR A C 1
ATOM 2135 O O . TYR A 1 267 ? 18.596 6.012 -14.647 1.00 91.56 267 TYR A O 1
ATOM 2143 N N . ILE A 1 268 ? 17.683 5.216 -12.758 1.00 91.75 268 ILE A N 1
ATOM 2144 C CA . ILE A 1 268 ? 18.523 6.010 -11.851 1.00 91.75 268 ILE A CA 1
ATOM 2145 C C . ILE A 1 268 ? 20.001 5.667 -12.064 1.00 91.75 268 ILE A C 1
ATOM 2147 O O . ILE A 1 268 ? 20.812 6.566 -12.268 1.00 91.75 268 ILE A O 1
ATOM 2151 N N . VAL A 1 269 ? 20.355 4.379 -12.061 1.00 89.12 269 VAL A N 1
ATOM 2152 C CA . VAL A 1 269 ? 21.752 3.943 -12.206 1.00 89.12 269 VAL A CA 1
ATOM 2153 C C . VAL A 1 269 ? 22.279 4.229 -13.614 1.00 89.12 269 VAL A C 1
ATOM 2155 O O . VAL A 1 269 ? 23.400 4.711 -13.766 1.00 89.12 269 VAL A O 1
ATOM 2158 N N . SER A 1 270 ? 21.479 3.980 -14.653 1.00 87.19 270 SER A N 1
ATOM 2159 C CA . SER A 1 270 ? 21.916 4.178 -16.038 1.00 87.19 270 SER A CA 1
ATOM 2160 C C . SER A 1 270 ? 22.088 5.654 -16.388 1.00 87.19 270 SER A C 1
ATOM 2162 O O . SER A 1 270 ? 23.039 6.003 -17.087 1.00 87.19 270 SER A O 1
ATOM 2164 N N . ARG A 1 271 ? 21.218 6.539 -15.880 1.00 88.06 271 ARG A N 1
ATOM 2165 C CA . ARG A 1 271 ? 21.217 7.953 -16.270 1.00 88.06 271 ARG A CA 1
ATOM 2166 C C . ARG A 1 271 ? 21.962 8.875 -15.315 1.00 88.06 271 ARG A C 1
ATOM 2168 O O . ARG A 1 271 ? 22.495 9.883 -15.770 1.00 88.06 271 ARG A O 1
ATOM 2175 N N . PHE A 1 272 ? 22.022 8.552 -14.024 1.00 87.56 272 PHE A N 1
ATOM 2176 C CA . PHE A 1 272 ? 22.675 9.396 -13.015 1.00 87.56 272 PHE A CA 1
ATOM 2177 C C . PHE A 1 272 ? 24.064 8.907 -12.604 1.00 87.56 272 PHE A C 1
ATOM 2179 O O . PHE A 1 272 ? 24.683 9.513 -11.730 1.00 87.56 272 PHE A O 1
ATOM 2186 N N . SER A 1 273 ? 24.596 7.866 -13.250 1.00 85.12 273 SER A N 1
ATOM 2187 C CA . SER A 1 273 ? 25.980 7.413 -13.048 1.00 85.12 273 SER A CA 1
ATOM 2188 C C . SER A 1 273 ? 27.026 8.462 -13.437 1.00 85.12 273 SER A C 1
ATOM 2190 O O . SER A 1 273 ? 28.129 8.444 -12.897 1.00 85.12 273 SER A O 1
ATOM 2192 N N . SER A 1 274 ? 26.687 9.407 -14.320 1.00 86.69 274 SER A N 1
ATOM 2193 C CA . SER A 1 274 ? 27.589 10.488 -14.731 1.00 86.69 274 SER A CA 1
ATOM 2194 C C . SER A 1 274 ? 27.807 11.555 -13.654 1.00 86.69 274 SER A C 1
ATOM 2196 O O . SER A 1 274 ? 28.748 12.335 -13.767 1.00 86.69 274 SER A O 1
ATOM 2198 N N . ILE A 1 275 ? 26.939 11.629 -12.635 1.00 90.12 275 ILE A N 1
ATOM 2199 C CA . ILE A 1 275 ? 27.036 12.611 -11.549 1.00 90.12 275 ILE A CA 1
ATOM 2200 C C . ILE A 1 275 ? 27.389 11.864 -10.255 1.00 90.12 275 ILE A C 1
ATOM 2202 O O . ILE A 1 275 ? 26.548 11.121 -9.731 1.00 90.12 275 ILE A O 1
ATOM 2206 N N . PRO A 1 276 ? 28.604 12.048 -9.705 1.00 86.00 276 PRO A N 1
ATOM 2207 C CA . PRO A 1 276 ? 29.023 11.340 -8.503 1.00 86.00 276 PRO A CA 1
ATOM 2208 C C . PRO A 1 276 ? 28.091 11.664 -7.325 1.00 86.00 276 PRO A C 1
ATOM 2210 O O . PRO A 1 276 ? 27.699 12.809 -7.112 1.00 86.00 276 PRO A O 1
ATOM 2213 N N . GLY A 1 277 ? 27.696 10.636 -6.571 1.00 88.62 277 GLY A N 1
ATOM 2214 C CA . GLY A 1 277 ? 26.834 10.756 -5.386 1.00 88.62 277 GLY A CA 1
ATOM 2215 C C . GLY A 1 277 ? 25.324 10.850 -5.655 1.00 88.62 277 GLY A C 1
ATOM 2216 O O . GLY A 1 277 ? 24.542 10.441 -4.797 1.00 88.62 277 GLY A O 1
ATOM 2217 N N . LEU A 1 278 ? 24.883 11.288 -6.841 1.00 90.88 278 LEU A N 1
ATOM 2218 C CA . LEU A 1 278 ? 23.452 11.472 -7.131 1.00 90.88 278 LEU A CA 1
ATOM 2219 C C . LEU A 1 278 ? 22.678 10.146 -7.138 1.00 90.88 278 LEU A C 1
ATOM 2221 O O . LEU A 1 278 ? 21.607 10.046 -6.542 1.00 90.88 278 LEU A O 1
ATOM 2225 N N . THR A 1 279 ? 23.256 9.107 -7.743 1.00 90.88 279 THR A N 1
ATOM 2226 C CA . THR A 1 279 ? 22.688 7.748 -7.720 1.00 90.88 279 THR A CA 1
ATOM 2227 C C . THR A 1 279 ? 22.483 7.263 -6.278 1.00 90.88 279 THR A C 1
ATOM 2229 O O . THR A 1 279 ? 21.415 6.754 -5.940 1.00 90.88 279 THR A O 1
ATOM 2232 N N . GLY A 1 280 ? 23.473 7.487 -5.404 1.00 91.62 280 GLY A N 1
ATOM 2233 C CA . GLY A 1 280 ? 23.398 7.125 -3.986 1.00 91.62 280 GLY A CA 1
ATOM 2234 C C . GLY A 1 280 ? 22.308 7.892 -3.237 1.00 91.62 280 GLY A C 1
ATOM 2235 O O . GLY A 1 280 ? 21.545 7.285 -2.489 1.00 91.62 280 GLY A O 1
ATOM 2236 N N . LEU A 1 281 ? 22.172 9.197 -3.495 1.00 92.94 281 LEU A N 1
ATOM 2237 C CA . LEU A 1 281 ? 21.118 10.031 -2.913 1.00 92.94 281 LEU A CA 1
ATOM 2238 C C . LEU A 1 281 ? 19.715 9.531 -3.295 1.00 92.94 281 LEU A C 1
ATOM 2240 O O . LEU A 1 281 ? 18.844 9.412 -2.432 1.00 92.94 281 LEU A O 1
ATOM 2244 N N . CYS A 1 282 ? 19.497 9.190 -4.569 1.00 92.38 282 CYS A N 1
ATOM 2245 C CA . CYS A 1 282 ? 18.220 8.649 -5.037 1.00 92.38 282 CYS A CA 1
ATOM 2246 C C . CYS A 1 282 ? 17.895 7.296 -4.388 1.00 92.38 282 CYS A C 1
ATOM 2248 O O . CYS A 1 282 ? 16.782 7.095 -3.900 1.00 92.38 282 CYS A O 1
ATOM 2250 N N . VAL A 1 283 ? 18.869 6.382 -4.343 1.00 91.25 283 VAL A N 1
ATOM 2251 C CA . VAL A 1 283 ? 18.701 5.058 -3.725 1.00 91.25 283 VAL A CA 1
ATOM 2252 C C . VAL A 1 283 ? 18.425 5.186 -2.222 1.00 91.25 283 VAL A C 1
ATOM 2254 O O . VAL A 1 283 ? 17.495 4.554 -1.719 1.00 91.25 283 VAL A O 1
ATOM 2257 N N . ALA A 1 284 ? 19.145 6.060 -1.512 1.00 93.25 284 ALA A N 1
ATOM 2258 C CA . ALA A 1 284 ? 18.895 6.351 -0.100 1.00 93.25 284 ALA A CA 1
ATOM 2259 C C . ALA A 1 284 ? 17.476 6.897 0.139 1.00 93.25 284 ALA A C 1
ATOM 2261 O O . ALA A 1 284 ? 16.817 6.496 1.099 1.00 93.25 284 ALA A O 1
ATOM 2262 N N . GLY A 1 285 ? 16.968 7.751 -0.757 1.00 92.75 285 GLY A N 1
ATOM 2263 C CA . GLY A 1 285 ? 15.587 8.241 -0.715 1.00 92.75 285 GLY A CA 1
ATOM 2264 C C . GLY A 1 285 ? 14.544 7.124 -0.843 1.00 92.75 285 GLY A C 1
ATOM 2265 O O . GLY A 1 285 ? 13.594 7.078 -0.060 1.00 92.75 285 GLY A O 1
ATOM 2266 N N . ILE A 1 286 ? 14.748 6.181 -1.771 1.00 92.06 286 ILE A N 1
ATOM 2267 C CA . ILE A 1 286 ? 13.865 5.014 -1.958 1.00 92.06 286 ILE A CA 1
ATOM 2268 C C . ILE A 1 286 ? 13.844 4.137 -0.697 1.00 92.06 286 ILE A C 1
ATOM 2270 O O . ILE A 1 286 ? 12.769 3.741 -0.229 1.00 92.06 286 ILE A O 1
ATOM 2274 N N . PHE A 1 287 ? 15.015 3.863 -0.112 1.00 92.38 287 PHE A N 1
ATOM 2275 C CA . PHE A 1 287 ? 15.108 3.099 1.133 1.00 92.38 287 PHE A CA 1
ATOM 2276 C C . PHE A 1 287 ? 14.463 3.835 2.307 1.00 92.38 287 PHE A C 1
ATOM 2278 O O . PHE A 1 287 ? 13.704 3.221 3.051 1.00 92.38 287 PHE A O 1
ATOM 2285 N N . SER A 1 288 ? 14.694 5.142 2.448 1.00 94.25 288 SER A N 1
ATOM 2286 C CA . SER A 1 288 ? 14.089 5.965 3.502 1.00 94.25 288 SER A CA 1
ATOM 2287 C C . SER A 1 288 ? 12.556 5.937 3.441 1.00 94.25 288 SER A C 1
ATOM 2289 O O . SER A 1 288 ? 11.895 5.638 4.440 1.00 94.25 288 SER A O 1
ATOM 2291 N N . GLY A 1 289 ? 11.978 6.131 2.248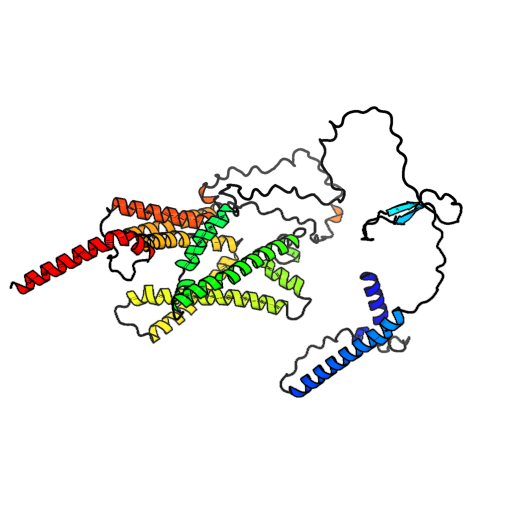 1.00 91.44 289 GLY A N 1
ATOM 2292 C CA . GLY A 1 289 ? 10.530 6.027 2.041 1.00 91.44 289 GLY A CA 1
ATOM 2293 C C . GLY A 1 289 ? 9.984 4.645 2.415 1.00 91.44 289 GLY A C 1
ATOM 2294 O O . GLY A 1 289 ? 9.003 4.539 3.158 1.00 91.44 289 GLY A O 1
ATOM 2295 N N . SER A 1 290 ? 10.670 3.582 1.989 1.00 92.12 290 SER A N 1
ATOM 2296 C CA . SER A 1 290 ? 10.281 2.195 2.280 1.00 92.12 290 SER A CA 1
ATOM 2297 C C . SER A 1 290 ? 10.357 1.869 3.779 1.00 92.12 290 SER A C 1
ATOM 2299 O O . SER A 1 290 ? 9.407 1.330 4.350 1.00 92.12 290 SER A O 1
ATOM 2301 N N . LEU A 1 291 ? 11.453 2.250 4.443 1.00 92.88 291 LEU A N 1
ATOM 2302 C CA . LEU A 1 291 ? 11.682 2.018 5.872 1.00 92.88 291 LEU A CA 1
ATOM 2303 C C . LEU A 1 291 ? 10.682 2.781 6.748 1.00 92.88 291 LEU A C 1
ATOM 2305 O O . LEU A 1 291 ? 10.226 2.244 7.758 1.00 92.88 291 LEU A O 1
ATOM 2309 N N . SER A 1 292 ? 10.285 3.995 6.350 1.00 92.62 292 SER A N 1
ATOM 2310 C CA . SER A 1 292 ? 9.288 4.785 7.089 1.00 92.62 292 SER A CA 1
ATOM 2311 C C . SER A 1 292 ? 7.916 4.093 7.151 1.00 92.62 292 SER A C 1
ATOM 2313 O O . SER A 1 292 ? 7.256 4.075 8.199 1.00 92.62 292 SER A O 1
ATOM 2315 N N . THR A 1 293 ? 7.518 3.451 6.047 1.00 91.62 293 THR A N 1
ATOM 2316 C CA . THR A 1 293 ? 6.255 2.710 5.939 1.00 91.62 293 THR A CA 1
ATOM 2317 C C . THR A 1 293 ? 6.346 1.379 6.678 1.00 91.62 293 THR A C 1
ATOM 2319 O O . THR A 1 293 ? 5.465 1.061 7.477 1.00 91.62 293 THR A O 1
ATOM 2322 N N . LEU A 1 294 ? 7.443 0.636 6.483 1.00 92.44 294 LEU A N 1
ATOM 2323 C CA . LEU A 1 294 ? 7.672 -0.653 7.139 1.00 92.44 294 LEU A CA 1
ATOM 2324 C C . LEU A 1 294 ? 7.689 -0.519 8.668 1.00 92.44 294 LEU A C 1
ATOM 2326 O O . LEU A 1 294 ? 7.029 -1.290 9.361 1.00 92.44 294 LEU A O 1
ATOM 2330 N N . SER A 1 295 ? 8.382 0.494 9.192 1.00 92.62 295 SER A N 1
ATOM 2331 C CA . SER A 1 295 ? 8.440 0.775 10.630 1.00 92.62 295 SER A CA 1
ATOM 2332 C C . SER A 1 295 ? 7.051 1.056 11.215 1.00 92.62 295 SER A C 1
ATOM 2334 O O . SER A 1 295 ? 6.670 0.477 12.234 1.00 92.62 295 SER A O 1
ATOM 2336 N N . SER A 1 296 ? 6.250 1.877 10.524 1.00 93.00 296 SER A N 1
ATOM 2337 C CA . SER A 1 296 ? 4.882 2.195 10.951 1.00 93.00 296 SER A CA 1
ATOM 2338 C C . SER A 1 296 ? 3.991 0.946 10.969 1.00 93.00 296 SER A C 1
ATOM 2340 O O . SER A 1 296 ? 3.284 0.717 11.947 1.00 93.00 296 SER A O 1
ATOM 2342 N N . ALA A 1 297 ? 4.069 0.105 9.932 1.00 92.56 297 ALA A N 1
ATOM 2343 C CA . ALA A 1 297 ? 3.285 -1.125 9.837 1.00 92.56 297 ALA A CA 1
ATOM 2344 C C . ALA A 1 297 ? 3.650 -2.145 10.930 1.00 92.56 297 ALA A C 1
ATOM 2346 O O . ALA A 1 297 ? 2.755 -2.680 11.584 1.00 92.56 297 ALA A O 1
ATOM 2347 N N . LEU A 1 298 ? 4.946 -2.378 11.176 1.00 94.44 298 LEU A N 1
ATOM 2348 C CA . LEU A 1 298 ? 5.410 -3.300 12.220 1.00 94.44 298 LEU A CA 1
ATOM 2349 C C . LEU A 1 298 ? 5.009 -2.826 13.622 1.00 94.44 298 LEU A C 1
ATOM 2351 O O . LEU A 1 298 ? 4.579 -3.638 14.441 1.00 94.44 298 LEU A O 1
ATOM 2355 N N . ASN A 1 299 ? 5.098 -1.518 13.887 1.00 92.50 299 ASN A N 1
ATOM 2356 C CA . ASN A 1 299 ? 4.665 -0.935 15.154 1.00 92.50 299 ASN A CA 1
ATOM 2357 C C . ASN A 1 299 ? 3.150 -1.073 15.365 1.00 92.50 299 ASN A C 1
ATOM 2359 O O . ASN A 1 299 ? 2.705 -1.460 16.443 1.00 92.50 299 ASN A O 1
ATOM 2363 N N . SER A 1 300 ? 2.345 -0.787 14.341 1.00 93.69 300 SER A N 1
ATOM 2364 C CA . SER A 1 300 ? 0.893 -0.934 14.449 1.00 93.69 300 SER A CA 1
ATOM 2365 C C . SER A 1 300 ? 0.475 -2.394 14.609 1.00 93.69 300 SER A C 1
ATOM 2367 O O . SER A 1 300 ? -0.391 -2.681 15.433 1.00 93.69 300 SER A O 1
ATOM 2369 N N . LEU A 1 301 ? 1.122 -3.321 13.896 1.00 94.00 301 LEU A N 1
ATOM 2370 C CA . LEU A 1 301 ? 0.837 -4.751 13.994 1.00 94.00 301 LEU A CA 1
ATOM 2371 C C . LEU A 1 301 ? 1.194 -5.318 15.375 1.00 94.00 301 LEU A C 1
ATOM 2373 O O . LEU A 1 301 ? 0.397 -6.052 15.965 1.00 94.00 301 LEU A O 1
ATOM 2377 N N . SER A 1 302 ? 2.358 -4.961 15.929 1.00 95.19 302 SER A N 1
ATOM 2378 C CA . SER A 1 302 ? 2.738 -5.389 17.281 1.00 95.19 302 SER A CA 1
ATOM 2379 C C . SER A 1 302 ? 1.841 -4.770 18.350 1.00 95.19 302 SER A C 1
ATOM 2381 O O . SER A 1 302 ? 1.410 -5.482 19.256 1.00 95.19 302 SER A O 1
ATOM 2383 N N . ALA A 1 303 ? 1.471 -3.494 18.214 1.00 92.00 303 ALA A N 1
ATOM 2384 C CA . ALA A 1 303 ? 0.533 -2.838 19.119 1.00 92.00 303 ALA A CA 1
ATOM 2385 C C . ALA A 1 303 ? -0.849 -3.515 19.114 1.00 92.00 303 ALA A C 1
ATOM 2387 O O . ALA A 1 303 ? -1.353 -3.852 20.183 1.00 92.00 303 ALA A O 1
ATOM 2388 N N . VAL A 1 304 ? -1.431 -3.780 17.939 1.00 93.56 304 VAL A N 1
ATOM 2389 C CA . VAL A 1 304 ? -2.715 -4.502 17.809 1.00 93.56 304 VAL A CA 1
ATOM 2390 C C . VAL A 1 304 ? -2.621 -5.890 18.429 1.00 93.56 304 VAL A C 1
ATOM 2392 O O . VAL A 1 304 ? -3.467 -6.276 19.225 1.00 93.56 304 VAL A O 1
ATOM 2395 N N . THR A 1 305 ? -1.539 -6.625 18.163 1.00 95.19 305 THR A N 1
ATOM 2396 C CA . THR A 1 305 ? -1.342 -7.958 18.756 1.00 95.19 305 THR A CA 1
ATOM 2397 C C . THR A 1 305 ? -1.318 -7.891 20.289 1.00 95.19 305 THR A C 1
ATOM 2399 O O . THR A 1 305 ? -1.948 -8.704 20.962 1.00 95.19 305 THR A O 1
ATOM 2402 N N . VAL A 1 306 ? -0.620 -6.912 20.870 1.00 93.69 306 VAL A N 1
ATOM 2403 C CA . VAL A 1 306 ? -0.510 -6.786 22.329 1.00 93.69 306 VAL A CA 1
ATOM 2404 C C . VAL A 1 306 ? -1.825 -6.346 22.966 1.00 93.69 306 VAL A C 1
ATOM 2406 O O . VAL A 1 306 ? -2.262 -6.966 23.936 1.00 93.69 306 VAL A O 1
ATOM 2409 N N . PHE A 1 307 ? -2.446 -5.286 22.453 1.00 89.56 307 PHE A N 1
ATOM 2410 C CA . PHE A 1 307 ? -3.623 -4.685 23.080 1.00 89.56 307 PHE A CA 1
ATOM 2411 C C . PHE A 1 307 ? -4.920 -5.431 22.775 1.00 89.56 307 PHE A C 1
ATOM 2413 O O . PHE A 1 307 ? -5.759 -5.522 23.672 1.00 89.56 307 PHE A O 1
ATOM 2420 N N . ASP A 1 308 ? -5.049 -6.006 21.578 1.00 90.94 308 ASP A N 1
ATOM 2421 C CA . ASP A 1 308 ? -6.306 -6.596 21.112 1.00 90.94 308 ASP A CA 1
ATOM 2422 C C . ASP A 1 308 ? -6.316 -8.129 21.221 1.00 90.94 308 ASP A C 1
ATOM 2424 O O . ASP A 1 308 ? -7.387 -8.713 21.359 1.00 90.94 308 ASP A O 1
ATOM 2428 N N . LEU A 1 309 ? -5.152 -8.800 21.221 1.00 92.38 309 LEU A N 1
ATOM 2429 C CA . LEU A 1 309 ? -5.073 -10.266 21.353 1.00 92.38 309 LEU A CA 1
ATOM 2430 C C . LEU A 1 309 ? -4.483 -10.710 22.697 1.00 92.38 309 LEU A C 1
ATOM 2432 O O . LEU A 1 309 ? -5.108 -11.477 23.422 1.00 92.38 309 LEU A O 1
ATOM 2436 N N . ILE A 1 310 ? -3.295 -10.227 23.069 1.00 92.25 310 ILE A N 1
ATOM 2437 C CA . ILE A 1 310 ? -2.586 -10.722 24.265 1.00 92.25 310 ILE A CA 1
ATOM 2438 C C . ILE A 1 310 ? -3.242 -10.220 25.553 1.00 92.25 310 ILE A C 1
ATOM 2440 O O . ILE A 1 310 ? -3.502 -11.007 26.465 1.00 92.25 310 ILE A O 1
ATOM 2444 N N . LYS A 1 311 ? -3.513 -8.914 25.644 1.00 89.38 311 LYS A N 1
ATOM 2445 C CA . LYS A 1 311 ? -4.058 -8.288 26.853 1.00 89.38 311 LYS A CA 1
ATOM 2446 C C . LYS A 1 311 ? -5.430 -8.853 27.259 1.00 89.38 311 LYS A C 1
ATOM 2448 O O . LYS A 1 311 ? -5.591 -9.093 28.452 1.00 89.38 311 LYS A O 1
ATOM 2453 N N . PRO A 1 312 ? -6.392 -9.114 26.348 1.00 89.44 312 PRO A N 1
ATOM 2454 C CA . PRO A 1 312 ? -7.675 -9.714 26.729 1.00 89.44 312 PRO A CA 1
ATOM 2455 C C . PRO A 1 312 ? -7.570 -11.178 27.177 1.00 89.44 312 PRO A C 1
ATOM 2457 O O . PRO A 1 312 ? -8.333 -11.609 28.038 1.00 89.44 312 PRO A O 1
ATOM 2460 N N . ILE A 1 313 ? -6.626 -11.948 26.622 1.00 89.19 313 ILE A N 1
ATOM 2461 C CA . ILE A 1 313 ? -6.414 -13.360 26.988 1.00 89.19 313 ILE A CA 1
ATOM 2462 C C . ILE A 1 313 ? -5.769 -13.476 28.376 1.00 89.19 313 ILE A C 1
ATOM 2464 O O . ILE A 1 313 ? -6.049 -14.405 29.139 1.00 89.19 313 ILE A O 1
ATOM 2468 N N . TYR A 1 314 ? -4.904 -12.528 28.726 1.00 84.81 314 TYR A N 1
ATOM 2469 C CA . TYR A 1 314 ? -4.179 -12.558 29.985 1.00 84.81 314 TYR A CA 1
ATOM 2470 C C . TYR A 1 314 ? -5.032 -11.983 31.125 1.00 84.81 314 TYR A C 1
ATOM 2472 O O . TYR A 1 314 ? -5.174 -10.774 31.285 1.00 84.81 314 TYR A O 1
ATOM 2480 N N . LYS A 1 315 ? -5.585 -12.866 31.964 1.00 67.06 315 LYS A N 1
ATOM 2481 C CA . LYS A 1 315 ? -6.477 -12.490 33.081 1.00 67.06 315 LYS A CA 1
ATOM 2482 C C . LYS A 1 315 ? -5.813 -11.610 34.154 1.00 67.06 315 LYS A C 1
ATOM 2484 O O . LYS A 1 315 ? -6.509 -10.935 34.906 1.00 67.06 315 LYS A O 1
ATOM 2489 N N . SER A 1 316 ? -4.482 -11.620 34.256 1.00 74.81 316 SER A N 1
ATOM 2490 C CA . SER A 1 316 ? -3.730 -10.782 35.200 1.00 74.81 316 SER A CA 1
ATOM 2491 C C . SER A 1 316 ? -3.325 -9.448 34.570 1.00 74.81 316 SER A C 1
ATOM 2493 O O . SER A 1 316 ? -2.993 -9.382 33.390 1.00 74.81 316 SER A O 1
ATOM 2495 N N . ARG A 1 317 ? -3.267 -8.374 35.366 1.00 80.44 317 ARG A N 1
ATOM 2496 C CA . ARG A 1 317 ? -2.814 -7.055 34.896 1.00 80.44 317 ARG A CA 1
ATOM 2497 C C . ARG A 1 317 ? -1.349 -7.127 34.439 1.00 80.44 317 ARG A C 1
ATOM 2499 O O . ARG A 1 317 ? -0.446 -7.183 35.272 1.00 80.44 317 ARG A O 1
ATOM 2506 N N . LEU A 1 318 ? -1.099 -7.118 33.125 1.00 84.00 318 LEU A N 1
ATOM 2507 C CA . LEU A 1 318 ? 0.262 -6.957 32.608 1.00 84.00 318 LEU A CA 1
ATOM 2508 C C . LEU A 1 318 ? 0.796 -5.570 32.971 1.00 84.00 318 LEU A C 1
ATOM 2510 O O . LEU A 1 318 ? 0.117 -4.558 32.802 1.00 84.00 318 LEU A O 1
ATOM 2514 N N . SER A 1 319 ? 2.047 -5.534 33.426 1.00 88.31 319 SER A N 1
ATOM 2515 C CA . SER A 1 319 ? 2.799 -4.289 33.575 1.00 88.31 319 SER A CA 1
ATOM 2516 C C . SER A 1 319 ? 3.078 -3.666 32.203 1.00 88.31 319 SER A C 1
ATOM 2518 O O . SER A 1 319 ? 3.353 -4.378 31.233 1.00 88.31 319 SER A O 1
ATOM 2520 N N . GLU A 1 320 ? 3.058 -2.335 32.132 1.00 88.88 320 GLU A N 1
ATOM 2521 C CA . GLU A 1 320 ? 3.344 -1.569 30.914 1.00 88.88 320 GLU A CA 1
ATOM 2522 C C . GLU A 1 320 ? 4.721 -1.893 30.332 1.00 88.88 320 GLU A C 1
ATOM 2524 O O . GLU A 1 320 ? 4.848 -2.111 29.128 1.00 88.88 320 GLU A O 1
ATOM 2529 N N . THR A 1 321 ? 5.737 -2.059 31.181 1.00 90.44 321 THR A N 1
ATOM 2530 C CA . THR A 1 321 ? 7.093 -2.425 30.750 1.00 90.44 321 THR A CA 1
ATOM 2531 C C . THR A 1 321 ? 7.122 -3.787 30.056 1.00 90.44 321 THR A C 1
ATOM 2533 O O . THR A 1 321 ? 7.793 -3.954 29.037 1.00 90.44 321 THR A O 1
ATOM 2536 N N . LYS A 1 322 ? 6.349 -4.756 30.567 1.00 90.12 322 LYS A N 1
ATOM 2537 C CA . LYS A 1 322 ? 6.239 -6.089 29.958 1.00 90.12 322 LYS A CA 1
ATOM 2538 C C . LYS A 1 322 ? 5.514 -6.019 28.614 1.00 90.12 322 LYS A C 1
ATOM 2540 O O . LYS A 1 322 ? 5.966 -6.649 27.666 1.00 90.12 322 LYS A O 1
ATOM 2545 N N . MET A 1 323 ? 4.448 -5.220 28.506 1.00 90.50 323 MET A N 1
ATOM 2546 C CA . MET A 1 323 ? 3.732 -5.013 27.238 1.00 90.50 323 MET A CA 1
ATOM 2547 C C . MET A 1 323 ? 4.642 -4.410 26.162 1.00 90.50 323 MET A C 1
ATOM 2549 O O . MET A 1 323 ? 4.656 -4.898 25.035 1.00 90.50 323 MET A O 1
ATOM 2553 N N . VAL A 1 324 ? 5.458 -3.411 26.514 1.00 91.31 324 VAL A N 1
ATOM 2554 C CA . VAL A 1 324 ? 6.429 -2.810 25.585 1.00 91.31 324 VAL A CA 1
ATOM 2555 C C . VAL A 1 324 ? 7.498 -3.819 25.164 1.00 91.31 324 VAL A C 1
ATOM 2557 O O . VAL A 1 324 ? 7.857 -3.878 23.989 1.00 91.31 324 VAL A O 1
ATOM 2560 N N . TYR A 1 325 ? 8.004 -4.633 26.093 1.00 94.81 325 TYR A N 1
ATOM 2561 C CA . TYR A 1 325 ? 8.996 -5.659 25.772 1.00 94.81 325 TYR A CA 1
ATOM 2562 C C . TYR A 1 325 ? 8.433 -6.727 24.819 1.00 94.81 325 TYR A C 1
ATOM 2564 O O . TYR A 1 325 ? 9.068 -7.053 23.817 1.00 94.81 325 TYR A O 1
ATOM 2572 N N . ILE A 1 326 ? 7.205 -7.194 25.068 1.00 94.25 326 ILE A N 1
ATOM 2573 C CA . ILE A 1 326 ? 6.491 -8.124 24.182 1.00 94.25 326 ILE A CA 1
ATOM 2574 C C . ILE A 1 326 ? 6.277 -7.493 22.799 1.00 94.25 326 ILE A C 1
ATOM 2576 O O . ILE A 1 326 ? 6.570 -8.135 21.793 1.00 94.25 326 ILE A O 1
ATOM 2580 N N . ALA A 1 327 ? 5.839 -6.231 22.730 1.00 93.81 327 ALA A N 1
ATOM 2581 C CA . ALA A 1 327 ? 5.659 -5.523 21.460 1.00 93.81 327 ALA A CA 1
ATOM 2582 C C . ALA A 1 327 ? 6.967 -5.443 20.653 1.00 93.81 327 ALA A C 1
ATOM 2584 O O . ALA A 1 327 ? 6.959 -5.678 19.447 1.00 93.81 327 ALA A O 1
ATOM 2585 N N . LYS A 1 328 ? 8.107 -5.174 21.307 1.00 94.69 328 LYS A N 1
ATOM 2586 C CA . LYS A 1 328 ? 9.428 -5.143 20.653 1.00 94.69 328 LYS A CA 1
ATOM 2587 C C . LYS A 1 328 ? 9.830 -6.503 20.082 1.00 94.69 328 LYS A C 1
ATOM 2589 O O . LYS A 1 328 ? 10.302 -6.557 18.947 1.00 94.69 328 LYS A O 1
ATOM 2594 N N . ILE A 1 329 ? 9.623 -7.586 20.836 1.00 96.25 329 ILE A N 1
ATOM 2595 C CA . ILE A 1 329 ? 9.895 -8.951 20.359 1.00 96.25 329 ILE A CA 1
ATOM 2596 C C . ILE A 1 329 ? 8.996 -9.289 19.169 1.00 96.25 329 ILE A C 1
ATOM 2598 O O . ILE A 1 329 ? 9.487 -9.765 18.150 1.00 96.25 329 ILE A O 1
ATOM 2602 N N . LEU A 1 330 ? 7.699 -8.985 19.257 1.00 96.25 330 LEU A N 1
ATOM 2603 C CA . LEU A 1 330 ? 6.760 -9.214 18.159 1.00 96.25 330 LEU A CA 1
ATOM 2604 C C . LEU A 1 330 ? 7.154 -8.440 16.898 1.00 96.25 330 LEU A C 1
ATOM 2606 O O . LEU A 1 330 ? 7.170 -9.022 15.819 1.00 96.25 330 LEU A O 1
ATOM 2610 N N . SER A 1 331 ? 7.538 -7.165 17.024 1.00 94.94 331 SER A N 1
ATOM 2611 C CA . SER A 1 331 ? 8.039 -6.372 15.893 1.00 94.94 331 SER A CA 1
ATOM 2612 C C . SER A 1 331 ? 9.262 -7.017 15.228 1.00 94.94 331 SER A C 1
ATOM 2614 O O . SER A 1 331 ? 9.338 -7.041 14.000 1.00 94.94 331 SER A O 1
ATOM 2616 N N . LEU A 1 332 ? 10.194 -7.578 16.012 1.00 95.88 332 LEU A N 1
ATOM 2617 C CA . LEU A 1 332 ? 11.348 -8.311 15.480 1.00 95.88 332 LEU A CA 1
ATOM 2618 C C . LEU A 1 332 ? 10.914 -9.586 14.738 1.00 95.88 332 LEU A C 1
ATOM 2620 O O . LEU A 1 332 ? 11.345 -9.811 13.607 1.00 95.88 332 LEU A O 1
ATOM 2624 N N . CYS A 1 333 ? 10.034 -10.393 15.337 1.00 96.25 333 CYS A N 1
ATOM 2625 C CA . CYS A 1 333 ? 9.510 -11.612 14.717 1.00 96.25 333 CYS A CA 1
ATOM 2626 C C . CYS A 1 333 ? 8.776 -11.318 13.401 1.00 96.25 333 CYS A C 1
ATOM 2628 O O . CYS A 1 333 ? 9.032 -11.978 12.395 1.00 96.25 333 CYS A O 1
ATOM 2630 N N . TYR A 1 334 ? 7.913 -10.299 13.375 1.00 96.44 334 TYR A N 1
ATOM 2631 C CA . TYR A 1 334 ? 7.228 -9.869 12.157 1.00 96.44 334 TYR A CA 1
ATOM 2632 C C . TYR A 1 334 ? 8.209 -9.375 11.090 1.00 96.44 334 TYR A C 1
ATOM 2634 O O . TYR A 1 334 ? 8.039 -9.711 9.921 1.00 96.44 334 TYR A O 1
ATOM 2642 N N . GLY A 1 335 ? 9.276 -8.669 11.477 1.00 95.69 335 GLY A N 1
ATOM 2643 C CA . GLY A 1 335 ? 10.353 -8.289 10.560 1.00 95.69 335 GLY A CA 1
ATOM 2644 C C . GLY A 1 335 ? 11.019 -9.497 9.889 1.00 95.69 335 GLY A C 1
ATOM 2645 O O . GLY A 1 335 ? 11.171 -9.511 8.668 1.00 95.69 335 GLY A O 1
ATOM 2646 N N . ILE A 1 336 ? 11.344 -10.542 10.659 1.00 95.69 336 ILE A N 1
ATOM 2647 C CA . ILE A 1 336 ? 11.916 -11.794 10.128 1.00 95.69 336 ILE A CA 1
ATOM 2648 C C . ILE A 1 336 ? 10.935 -12.472 9.162 1.00 95.69 336 ILE A C 1
ATOM 2650 O O . ILE A 1 336 ? 11.323 -12.858 8.059 1.00 95.69 336 ILE A O 1
ATOM 2654 N N . ILE A 1 337 ? 9.653 -12.556 9.529 1.00 95.69 337 ILE A N 1
ATOM 2655 C CA . ILE A 1 337 ? 8.607 -13.131 8.670 1.00 95.69 337 ILE A CA 1
ATOM 2656 C C . ILE A 1 337 ? 8.481 -12.342 7.358 1.00 95.69 337 ILE A C 1
ATOM 2658 O O . ILE A 1 337 ? 8.411 -12.949 6.289 1.00 95.69 337 ILE A O 1
ATOM 2662 N N . CYS A 1 338 ? 8.509 -11.006 7.404 1.00 93.38 338 CYS A N 1
ATOM 2663 C CA . CYS A 1 338 ? 8.487 -10.161 6.208 1.00 93.38 338 CYS A CA 1
ATOM 2664 C C . CYS A 1 338 ? 9.694 -10.416 5.293 1.00 93.38 338 CYS A C 1
ATOM 2666 O O . CYS A 1 338 ? 9.524 -10.485 4.074 1.00 93.38 338 CYS A O 1
ATOM 2668 N N . ILE A 1 339 ? 10.894 -10.606 5.856 1.00 94.38 339 ILE A N 1
ATOM 2669 C CA . ILE A 1 339 ? 12.095 -10.955 5.082 1.00 94.38 339 ILE A CA 1
ATOM 2670 C C . ILE A 1 339 ? 11.904 -12.314 4.401 1.00 94.38 339 ILE A C 1
ATOM 2672 O O . ILE A 1 339 ? 12.100 -12.414 3.191 1.00 94.38 339 ILE A O 1
ATOM 2676 N N . CYS A 1 340 ? 11.448 -13.341 5.124 1.00 94.31 340 CYS A N 1
ATOM 2677 C CA . CYS A 1 340 ? 11.159 -14.652 4.536 1.00 94.31 340 CYS A CA 1
ATOM 2678 C C . CYS A 1 340 ? 10.107 -14.562 3.417 1.00 94.31 340 CYS A C 1
ATOM 2680 O O . CYS A 1 340 ? 10.282 -15.138 2.342 1.00 94.31 340 CYS A O 1
ATOM 2682 N N . PHE A 1 341 ? 9.037 -13.795 3.635 1.00 91.88 341 PHE A N 1
ATOM 2683 C CA . PHE A 1 341 ? 7.969 -13.610 2.656 1.00 91.88 341 PHE A CA 1
ATOM 2684 C C . PHE A 1 341 ? 8.431 -12.849 1.401 1.00 91.88 341 PHE A C 1
ATOM 2686 O O . PHE A 1 341 ? 7.954 -13.129 0.299 1.00 91.88 341 PHE A O 1
ATOM 2693 N N . SER A 1 342 ? 9.413 -11.950 1.523 1.00 92.25 342 SER A N 1
ATOM 2694 C CA . SER A 1 342 ? 9.968 -11.210 0.379 1.00 92.25 342 SER A CA 1
ATOM 2695 C C . SER A 1 342 ? 10.558 -12.128 -0.704 1.00 92.25 342 SER A C 1
ATOM 2697 O O . SER A 1 342 ? 10.392 -11.863 -1.897 1.00 92.25 342 SER A O 1
ATOM 2699 N N . PHE A 1 343 ? 11.146 -13.269 -0.318 1.00 92.44 343 PHE A N 1
ATOM 2700 C CA . PHE A 1 343 ? 11.653 -14.269 -1.264 1.00 92.44 343 PHE A CA 1
ATOM 2701 C C . PHE A 1 343 ? 10.532 -14.930 -2.069 1.00 92.44 343 PHE A C 1
ATOM 2703 O O . PHE A 1 343 ? 10.725 -15.249 -3.243 1.00 92.44 343 PHE A O 1
ATOM 2710 N N . VAL A 1 344 ? 9.344 -15.094 -1.485 1.00 90.56 344 VAL A N 1
ATOM 2711 C CA . VAL A 1 344 ? 8.166 -15.605 -2.200 1.00 90.56 344 VAL A CA 1
ATOM 2712 C C . VAL A 1 344 ? 7.667 -14.560 -3.199 1.00 90.56 344 VAL A C 1
ATOM 2714 O O . VAL A 1 344 ? 7.458 -14.878 -4.371 1.00 90.56 344 VAL A O 1
ATOM 2717 N N . LEU A 1 345 ? 7.568 -13.294 -2.776 1.00 88.31 345 LEU A N 1
ATOM 2718 C CA . LEU A 1 345 ? 7.162 -12.183 -3.646 1.00 88.31 345 LEU A CA 1
ATOM 2719 C C . LEU A 1 345 ? 8.144 -11.939 -4.802 1.00 88.31 345 LEU A C 1
ATOM 2721 O O . LEU A 1 345 ? 7.733 -11.488 -5.870 1.00 88.31 345 LEU A O 1
ATOM 2725 N N . SER A 1 346 ? 9.417 -12.320 -4.657 1.00 87.06 346 SER A N 1
ATOM 2726 C CA . SER A 1 346 ? 10.402 -12.247 -5.745 1.00 87.06 346 SER A CA 1
ATOM 2727 C C . SER A 1 346 ? 10.032 -13.091 -6.976 1.00 87.06 346 SER A C 1
ATOM 2729 O O . SER A 1 346 ? 10.560 -12.845 -8.060 1.00 87.06 346 SER A O 1
ATOM 2731 N N . LYS A 1 347 ? 9.089 -14.038 -6.861 1.00 86.06 347 LYS A N 1
ATOM 2732 C CA . LYS A 1 347 ? 8.598 -14.873 -7.974 1.00 86.06 347 LYS A CA 1
ATOM 2733 C C . LYS A 1 347 ? 7.359 -14.313 -8.681 1.00 86.06 347 LYS A C 1
ATOM 2735 O O . LYS A 1 347 ? 6.955 -14.848 -9.703 1.00 86.06 347 LYS A O 1
ATOM 2740 N N . VAL A 1 348 ? 6.767 -13.243 -8.159 1.00 84.75 348 VAL A N 1
ATOM 2741 C CA . VAL A 1 348 ? 5.532 -12.640 -8.682 1.00 84.75 348 VAL A CA 1
ATOM 2742 C C . VAL A 1 348 ? 5.821 -11.737 -9.884 1.00 84.75 348 VAL A C 1
ATOM 2744 O O . VAL A 1 348 ? 6.784 -10.976 -9.848 1.00 84.75 348 VAL A O 1
ATOM 2747 N N . ASP A 1 349 ? 4.971 -11.771 -10.914 1.00 79.50 349 ASP A N 1
ATOM 2748 C CA . ASP A 1 349 ? 5.132 -10.963 -12.138 1.00 79.50 349 ASP A CA 1
ATOM 2749 C C . ASP A 1 349 ? 4.955 -9.448 -11.905 1.00 79.50 349 ASP A C 1
ATOM 2751 O O . ASP A 1 349 ? 5.721 -8.652 -12.441 1.00 79.50 349 ASP A O 1
ATOM 2755 N N . SER A 1 350 ? 3.954 -9.044 -11.111 1.00 84.06 350 SER A N 1
ATOM 2756 C CA . SER A 1 350 ? 3.672 -7.637 -10.788 1.00 84.06 350 SER A CA 1
ATOM 2757 C C . SER A 1 350 ? 3.357 -7.458 -9.306 1.00 84.06 350 SER A C 1
ATOM 2759 O O . SER A 1 350 ? 2.330 -7.936 -8.811 1.00 84.06 350 SER A O 1
ATOM 2761 N N . LEU A 1 351 ? 4.222 -6.722 -8.603 1.00 87.31 351 LEU A N 1
ATOM 2762 C CA . LEU A 1 351 ? 4.027 -6.418 -7.183 1.00 87.31 351 LEU A CA 1
ATOM 2763 C C . LEU A 1 351 ? 2.836 -5.480 -6.957 1.00 87.31 351 LEU A C 1
ATOM 2765 O O . LEU A 1 351 ? 2.065 -5.679 -6.019 1.00 87.31 351 LEU A O 1
ATOM 2769 N N . VAL A 1 352 ? 2.636 -4.499 -7.844 1.00 85.69 352 VAL A N 1
ATOM 2770 C CA . VAL A 1 352 ? 1.517 -3.544 -7.760 1.00 85.69 352 VAL A CA 1
ATOM 2771 C C . VAL A 1 352 ? 0.166 -4.255 -7.836 1.00 85.69 352 VAL A C 1
ATOM 2773 O O . VAL A 1 352 ? -0.738 -3.933 -7.059 1.00 85.69 352 VAL A O 1
ATOM 2776 N N . ALA A 1 353 ? 0.017 -5.227 -8.740 1.00 85.62 353 ALA A N 1
ATOM 2777 C CA . ALA A 1 353 ? -1.227 -5.978 -8.882 1.00 85.62 353 ALA A CA 1
ATOM 2778 C C . ALA A 1 353 ? -1.533 -6.801 -7.621 1.00 85.62 353 ALA A C 1
ATOM 2780 O O . ALA A 1 353 ? -2.628 -6.686 -7.070 1.00 85.62 353 ALA A O 1
ATOM 2781 N N . ILE A 1 354 ? -0.555 -7.566 -7.117 1.00 88.06 354 ILE A N 1
ATOM 2782 C CA . ILE A 1 354 ? -0.735 -8.364 -5.895 1.00 88.06 354 ILE A CA 1
ATOM 2783 C C . ILE A 1 354 ? -1.023 -7.479 -4.686 1.00 88.06 354 ILE A C 1
ATOM 2785 O O . ILE A 1 354 ? -1.948 -7.783 -3.936 1.00 88.06 354 ILE A O 1
ATOM 2789 N N . ASN A 1 355 ? -0.298 -6.371 -4.517 1.00 89.06 355 ASN A N 1
ATOM 2790 C CA . ASN A 1 355 ? -0.541 -5.441 -3.418 1.00 89.06 355 ASN A CA 1
ATOM 2791 C C . ASN A 1 355 ? -1.986 -4.923 -3.437 1.00 89.06 355 ASN A C 1
ATOM 2793 O O . ASN A 1 355 ? -2.676 -4.959 -2.420 1.00 89.06 355 ASN A O 1
ATOM 2797 N N . ASN A 1 356 ? -2.479 -4.511 -4.611 1.00 88.69 356 ASN A N 1
ATOM 2798 C CA . ASN A 1 356 ? -3.860 -4.063 -4.740 1.00 88.69 356 ASN A CA 1
ATOM 2799 C C . ASN A 1 356 ? -4.858 -5.175 -4.410 1.00 88.69 356 ASN A C 1
ATOM 2801 O O . ASN A 1 356 ? -5.839 -4.883 -3.732 1.00 88.69 356 ASN A O 1
ATOM 2805 N N . ILE A 1 357 ? -4.634 -6.412 -4.861 1.00 90.56 357 ILE A N 1
ATOM 2806 C CA . ILE A 1 357 ? -5.523 -7.552 -4.591 1.00 90.56 357 ILE A CA 1
ATOM 2807 C C . ILE A 1 357 ? -5.564 -7.868 -3.092 1.00 90.56 357 ILE A C 1
ATOM 2809 O O . ILE A 1 357 ? -6.650 -7.904 -2.520 1.00 90.56 357 ILE A O 1
ATOM 2813 N N . VAL A 1 358 ? -4.403 -8.044 -2.453 1.00 90.50 358 VAL A N 1
ATOM 2814 C CA . VAL A 1 358 ? -4.298 -8.420 -1.033 1.00 90.50 358 VAL A CA 1
ATOM 2815 C C . VAL A 1 358 ? -4.950 -7.372 -0.134 1.00 90.50 358 VAL A C 1
ATOM 2817 O O . VAL A 1 358 ? -5.747 -7.729 0.730 1.00 90.50 358 VAL A O 1
ATOM 2820 N N . LEU A 1 359 ? -4.685 -6.083 -0.377 1.00 89.62 359 LEU A N 1
ATOM 2821 C CA . LEU A 1 359 ? -5.329 -4.997 0.366 1.00 89.62 359 LEU A CA 1
ATOM 2822 C C . LEU A 1 359 ? -6.853 -4.998 0.170 1.00 89.62 359 LEU A C 1
ATOM 2824 O O . LEU A 1 359 ? -7.610 -4.887 1.134 1.00 89.62 359 LEU A O 1
ATOM 2828 N N . SER A 1 360 ? -7.317 -5.221 -1.063 1.00 90.12 360 SER A N 1
ATOM 2829 C CA . SER A 1 360 ? -8.749 -5.169 -1.383 1.00 90.12 360 SER A CA 1
ATOM 2830 C C . SER A 1 360 ? -9.590 -6.212 -0.656 1.00 90.12 360 SER A C 1
ATOM 2832 O O . SER A 1 360 ? -10.760 -5.952 -0.377 1.00 90.12 360 SER A O 1
ATOM 2834 N N . VAL A 1 361 ? -9.020 -7.390 -0.379 1.00 93.94 361 VAL A N 1
ATOM 2835 C CA . VAL A 1 361 ? -9.730 -8.495 0.284 1.00 93.94 361 VAL A CA 1
ATOM 2836 C C . VAL A 1 361 ? -10.244 -8.073 1.661 1.00 93.94 361 VAL A C 1
ATOM 2838 O O . VAL A 1 361 ? -11.340 -8.478 2.046 1.00 93.94 361 VAL A O 1
ATOM 2841 N N . VAL A 1 362 ? -9.491 -7.227 2.370 1.00 92.06 362 VAL A N 1
ATOM 2842 C CA . VAL A 1 362 ? -9.780 -6.833 3.756 1.00 92.06 362 VAL A CA 1
ATOM 2843 C C . VAL A 1 362 ? -10.347 -5.413 3.855 1.00 92.06 362 VAL A C 1
ATOM 2845 O O . VAL A 1 362 ? -11.273 -5.188 4.632 1.00 92.06 362 VAL A O 1
ATOM 2848 N N . GLU A 1 363 ? -9.847 -4.462 3.057 1.00 91.62 363 GLU A N 1
ATOM 2849 C CA . GLU A 1 363 ? -10.242 -3.044 3.133 1.00 91.62 363 GLU A CA 1
ATOM 2850 C C . GLU A 1 363 ? -11.754 -2.835 2.968 1.00 91.62 363 GLU A C 1
ATOM 2852 O O . GLU A 1 363 ? -12.369 -2.122 3.759 1.00 91.62 363 GLU A O 1
ATOM 2857 N N . GLY A 1 364 ? -12.366 -3.481 1.969 1.00 93.44 364 GLY A N 1
ATOM 2858 C CA . GLY A 1 364 ? -13.798 -3.350 1.683 1.00 93.44 364 GLY A CA 1
ATOM 2859 C C . GLY A 1 364 ? -14.692 -3.843 2.829 1.00 93.44 364 GLY A C 1
ATOM 2860 O O . GLY A 1 364 ? -15.504 -3.065 3.339 1.00 93.44 364 GLY A O 1
ATOM 2861 N N . PRO A 1 365 ? -14.548 -5.110 3.267 1.00 95.12 365 PRO A N 1
ATOM 2862 C CA . PRO A 1 365 ? -15.335 -5.656 4.371 1.00 95.12 365 PRO A CA 1
ATOM 2863 C C . PRO A 1 365 ? -15.163 -4.907 5.694 1.00 95.12 365 PRO A C 1
ATOM 2865 O O . PRO A 1 365 ? -16.151 -4.609 6.366 1.00 95.12 365 PRO A O 1
ATOM 2868 N N . VAL A 1 366 ? -13.928 -4.540 6.055 1.00 92.62 366 VAL A N 1
ATOM 2869 C CA . VAL A 1 366 ? -13.671 -3.766 7.279 1.00 92.62 366 VAL A CA 1
ATOM 2870 C C . VAL A 1 366 ? -14.345 -2.400 7.194 1.00 92.62 366 VAL A C 1
ATOM 2872 O O . VAL A 1 366 ? -15.038 -1.999 8.130 1.00 92.62 366 VAL A O 1
ATOM 2875 N N . PHE A 1 367 ? -14.228 -1.709 6.059 1.00 93.31 367 PHE A N 1
ATOM 2876 C CA . PHE A 1 367 ? -14.889 -0.423 5.867 1.00 93.31 367 PHE A CA 1
ATOM 2877 C C . PHE A 1 367 ? -16.416 -0.517 6.001 1.00 93.31 367 PHE A C 1
ATOM 2879 O O . PHE A 1 367 ? -17.019 0.332 6.654 1.00 93.31 367 PHE A O 1
ATOM 2886 N N . ALA A 1 368 ? -17.045 -1.573 5.474 1.00 94.06 368 ALA A N 1
ATOM 2887 C CA . ALA A 1 368 ? -18.484 -1.789 5.631 1.00 94.06 368 ALA A CA 1
ATOM 2888 C C . ALA A 1 368 ? -18.898 -1.930 7.101 1.00 94.06 368 ALA A C 1
ATOM 2890 O O . ALA A 1 368 ? -19.867 -1.301 7.530 1.00 94.06 368 ALA A O 1
ATOM 2891 N N . VAL A 1 369 ? -18.142 -2.697 7.893 1.00 92.25 369 VAL A N 1
ATOM 2892 C CA . VAL A 1 369 ? -18.390 -2.840 9.335 1.00 92.25 369 VAL A CA 1
ATOM 2893 C C . VAL A 1 369 ? -18.254 -1.500 10.058 1.00 92.25 369 VAL A C 1
ATOM 2895 O O . VAL A 1 369 ? -19.128 -1.145 10.849 1.00 92.25 369 VAL A O 1
ATOM 2898 N N . PHE A 1 370 ? -17.213 -0.721 9.751 1.00 90.31 370 PHE A N 1
ATOM 2899 C CA . PHE A 1 370 ? -17.038 0.620 10.314 1.00 90.31 370 PHE A CA 1
ATOM 2900 C C . PHE A 1 370 ? -18.185 1.561 9.926 1.00 90.31 370 PHE A C 1
ATOM 2902 O O . PHE A 1 370 ? -18.700 2.274 10.786 1.00 90.31 370 PHE A O 1
ATOM 2909 N N . CYS A 1 371 ? -18.645 1.539 8.672 1.00 90.69 371 CYS A N 1
ATOM 2910 C CA . CYS A 1 371 ? -19.812 2.309 8.243 1.00 90.69 371 CYS A CA 1
ATOM 2911 C C . CYS A 1 371 ? -21.065 1.930 9.033 1.00 90.69 371 CYS A C 1
ATOM 2913 O O . CYS A 1 371 ? -21.769 2.818 9.508 1.00 90.69 371 CYS A O 1
ATOM 2915 N N . ILE A 1 372 ? -21.331 0.637 9.221 1.00 88.19 372 ILE A N 1
ATOM 2916 C CA . ILE A 1 372 ? -22.481 0.172 10.006 1.00 88.19 372 ILE A CA 1
ATOM 2917 C C . ILE A 1 372 ? -22.355 0.643 11.459 1.00 88.19 372 ILE A C 1
ATOM 2919 O O . ILE A 1 372 ? -23.313 1.190 11.999 1.00 88.19 372 ILE A O 1
ATOM 2923 N N . ALA A 1 373 ? -21.177 0.506 12.072 1.00 84.12 373 ALA A N 1
ATOM 2924 C CA . ALA A 1 373 ? -20.933 0.935 13.449 1.00 84.12 373 ALA A CA 1
ATOM 2925 C C . ALA A 1 373 ? -21.063 2.459 13.636 1.00 84.12 373 ALA A C 1
ATOM 2927 O O . ALA A 1 373 ? -21.538 2.927 14.670 1.00 84.12 373 ALA A O 1
ATOM 2928 N N . VAL A 1 374 ? -20.658 3.249 12.637 1.00 84.44 374 VAL A N 1
ATOM 2929 C CA . VAL A 1 374 ? -20.742 4.714 12.680 1.00 84.44 374 VAL A CA 1
ATOM 2930 C C . VAL A 1 374 ? -22.156 5.212 12.389 1.00 84.44 374 VAL A C 1
ATOM 2932 O O . VAL A 1 374 ? -22.561 6.201 13.000 1.00 84.44 374 VAL A O 1
ATOM 2935 N N . LEU A 1 375 ? -22.896 4.576 11.476 1.00 85.06 375 LEU A N 1
ATOM 2936 C CA . LEU A 1 375 ? -24.189 5.057 10.966 1.00 85.06 375 LEU A CA 1
ATOM 2937 C C . LEU A 1 375 ? -25.409 4.409 11.636 1.00 85.06 375 LEU A C 1
ATOM 2939 O O . LEU A 1 375 ? -26.519 4.920 11.502 1.00 85.06 375 LEU A O 1
ATOM 2943 N N . SER A 1 376 ? -25.233 3.291 12.342 1.00 79.25 376 SER A N 1
ATOM 2944 C CA . SER A 1 376 ? -26.317 2.539 12.975 1.00 79.25 376 SER A CA 1
ATOM 2945 C C . SER A 1 376 ? -26.033 2.265 14.450 1.00 79.25 376 SER A C 1
ATOM 2947 O O . SER A 1 376 ? -24.899 2.095 14.882 1.00 79.25 376 SER A O 1
ATOM 2949 N N . ARG A 1 377 ? -27.110 2.168 15.237 1.00 74.12 377 ARG A N 1
ATOM 2950 C CA . ARG A 1 377 ? -27.101 1.657 16.626 1.00 74.12 377 ARG A CA 1
ATOM 2951 C C . ARG A 1 377 ? -27.549 0.210 16.738 1.00 74.12 377 ARG A C 1
ATOM 2953 O O . ARG A 1 377 ? -27.536 -0.367 17.825 1.00 74.12 377 ARG A O 1
ATOM 2960 N N . LYS A 1 378 ? -28.036 -0.327 15.626 1.00 69.69 378 LYS A N 1
ATOM 2961 C CA . LYS A 1 378 ? -28.655 -1.638 15.511 1.00 69.69 378 LYS A CA 1
ATOM 2962 C C . LYS A 1 378 ? -27.668 -2.564 14.818 1.00 69.69 378 LYS A C 1
ATOM 2964 O O . LYS A 1 378 ? -27.140 -2.214 13.763 1.00 69.69 378 LYS A O 1
ATOM 2969 N N . GLY A 1 379 ? -27.452 -3.730 15.408 1.00 69.94 379 GLY A N 1
ATOM 2970 C CA . GLY A 1 379 ? -26.536 -4.743 14.898 1.00 69.94 379 GLY A CA 1
ATOM 2971 C C . GLY A 1 379 ? -25.992 -5.578 16.045 1.00 69.94 379 GLY A C 1
ATOM 2972 O O . GLY A 1 379 ? -25.294 -5.060 16.910 1.00 69.94 379 GLY A O 1
ATOM 2973 N N . SER A 1 380 ? -26.331 -6.866 16.068 1.00 80.69 380 SER A N 1
ATOM 2974 C CA . SER A 1 380 ? -25.713 -7.810 17.000 1.00 80.69 380 SER A CA 1
ATOM 2975 C C . SER A 1 380 ? -24.259 -8.063 16.594 1.00 80.69 380 SER A C 1
ATOM 2977 O O . SER A 1 380 ? -23.968 -8.177 15.402 1.00 80.69 380 SER A O 1
ATOM 2979 N N . GLU A 1 381 ? -23.368 -8.229 17.575 1.00 85.06 381 GLU A N 1
ATOM 2980 C CA . GLU A 1 381 ? -21.967 -8.627 17.366 1.00 85.06 381 GLU A CA 1
ATOM 2981 C C . GLU A 1 381 ? -21.856 -9.854 16.447 1.00 85.06 381 GLU A C 1
ATOM 2983 O O . GLU A 1 381 ? -21.063 -9.862 15.509 1.00 85.06 381 GLU A O 1
ATOM 2988 N N . LYS A 1 382 ? -22.732 -10.851 16.637 1.00 88.56 382 LYS A N 1
ATOM 2989 C CA . LYS A 1 382 ? -22.754 -12.080 15.829 1.00 88.56 382 LYS A CA 1
ATOM 2990 C C . LYS A 1 382 ? -23.086 -11.815 14.358 1.00 88.56 382 LYS A C 1
ATOM 2992 O O . LYS A 1 382 ? -22.500 -12.439 13.481 1.00 88.56 382 LYS A O 1
ATOM 2997 N N . CYS A 1 383 ? -24.003 -10.884 14.082 1.00 89.94 383 CYS A N 1
ATOM 2998 C CA . CYS A 1 383 ? -24.378 -10.512 12.713 1.00 89.94 383 CYS A CA 1
ATOM 2999 C C . CYS A 1 383 ? -23.244 -9.762 12.010 1.00 89.94 383 CYS A C 1
ATOM 3001 O O . CYS A 1 383 ? -22.969 -10.011 10.839 1.00 89.94 383 CYS A O 1
ATOM 3003 N N . ILE A 1 384 ? -22.578 -8.861 12.738 1.00 91.25 384 ILE A N 1
ATOM 3004 C CA . ILE A 1 384 ? -21.434 -8.100 12.231 1.00 91.25 384 ILE A CA 1
ATOM 3005 C C . ILE A 1 384 ? -20.268 -9.045 11.930 1.00 91.25 384 ILE A C 1
ATOM 3007 O O . ILE A 1 384 ? -19.703 -8.982 10.840 1.00 91.25 384 ILE A O 1
ATOM 3011 N N . LEU A 1 385 ? -19.953 -9.958 12.854 1.00 93.00 385 LEU A N 1
ATOM 3012 C CA . LEU A 1 385 ? -18.903 -10.957 12.666 1.00 93.00 385 LEU A CA 1
ATOM 3013 C C . LEU A 1 385 ? -19.200 -11.871 11.471 1.00 93.00 385 LEU A C 1
ATOM 3015 O O . LEU A 1 385 ? -18.317 -12.104 10.649 1.00 93.00 385 LEU A O 1
ATOM 3019 N N . PHE A 1 386 ? -20.444 -12.343 11.339 1.00 93.81 386 PHE A N 1
ATOM 3020 C CA . PHE A 1 386 ? -20.871 -13.136 10.187 1.00 93.81 386 PHE A CA 1
ATOM 3021 C C 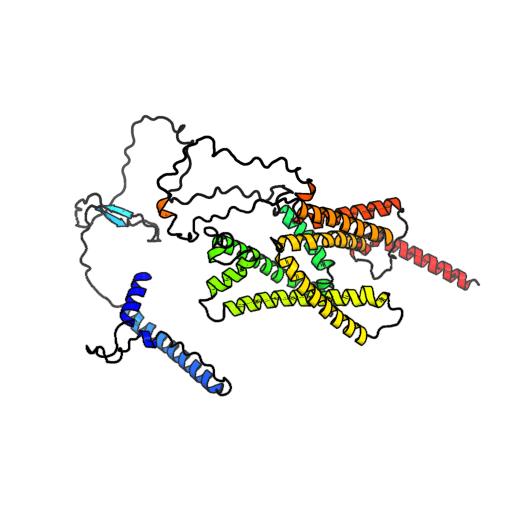. PHE A 1 386 ? -20.673 -12.377 8.872 1.00 93.81 386 PHE A C 1
ATOM 3023 O O . PHE A 1 386 ? -20.057 -12.907 7.951 1.00 93.81 386 PHE A O 1
ATOM 3030 N N . GLY A 1 387 ? -21.148 -11.131 8.790 1.00 94.94 387 GLY A N 1
ATOM 3031 C CA . GLY A 1 387 ? -21.010 -10.329 7.578 1.00 94.94 387 GLY A CA 1
ATOM 3032 C C . GLY A 1 387 ? -19.553 -10.041 7.220 1.00 94.94 387 GLY A C 1
ATOM 3033 O O . GLY A 1 387 ? -19.195 -10.151 6.051 1.00 94.94 387 GLY A O 1
ATOM 3034 N N . LEU A 1 388 ? -18.706 -9.740 8.212 1.00 95.50 388 LEU A N 1
ATOM 3035 C CA . LEU A 1 388 ? -17.270 -9.527 8.013 1.00 95.50 388 LEU A CA 1
ATOM 3036 C C . LEU A 1 388 ? -16.587 -10.777 7.450 1.00 95.50 388 LEU A C 1
ATOM 3038 O O . LEU A 1 388 ? -15.890 -10.691 6.441 1.00 95.50 388 LEU A O 1
ATOM 3042 N N . LEU A 1 389 ? -16.801 -11.937 8.080 1.00 96.50 389 LEU A N 1
ATOM 3043 C CA . LEU A 1 389 ? -16.220 -13.203 7.627 1.00 96.50 389 LEU A CA 1
ATOM 3044 C C . LEU A 1 389 ? -16.730 -13.574 6.235 1.00 96.50 389 LEU A C 1
ATOM 3046 O O . LEU A 1 389 ? -15.936 -13.932 5.371 1.00 96.50 389 LEU A O 1
ATOM 3050 N N . PHE A 1 390 ? -18.034 -13.440 5.990 1.00 96.56 390 PHE A N 1
ATOM 3051 C CA . PHE A 1 390 ? -18.628 -13.709 4.685 1.00 96.56 390 PHE A CA 1
ATOM 3052 C C . PHE A 1 390 ? -18.038 -12.804 3.598 1.00 96.56 390 PHE A C 1
ATOM 3054 O O . PHE A 1 390 ? -17.613 -13.293 2.554 1.00 96.56 390 PHE A O 1
ATOM 3061 N N . GLY A 1 391 ? -17.946 -11.499 3.859 1.00 96.69 391 GLY A N 1
ATOM 3062 C CA . GLY A 1 391 ? -17.362 -10.530 2.939 1.00 96.69 391 GLY A CA 1
ATOM 3063 C C . GLY A 1 391 ? -15.908 -10.836 2.597 1.00 96.69 391 GLY A C 1
ATOM 3064 O O . GLY A 1 391 ? -15.567 -10.895 1.419 1.00 96.69 391 GLY A O 1
ATOM 3065 N N . VAL A 1 392 ? -15.073 -11.094 3.612 1.00 96.44 392 VAL A N 1
ATOM 3066 C CA . VAL A 1 392 ? -13.657 -11.459 3.428 1.00 96.44 392 VAL A CA 1
ATOM 3067 C C . VAL A 1 392 ? -13.510 -12.775 2.663 1.00 96.44 392 VAL A C 1
ATOM 3069 O O . VAL A 1 392 ? -12.660 -12.875 1.785 1.00 96.44 392 VAL A O 1
ATOM 3072 N N . LEU A 1 393 ? -14.331 -13.789 2.953 1.00 96.75 393 LEU A N 1
ATOM 3073 C CA . LEU A 1 393 ? -14.265 -15.079 2.258 1.00 96.75 393 LEU A CA 1
ATOM 3074 C C . LEU A 1 393 ? -14.682 -14.959 0.787 1.00 96.75 393 LEU A C 1
ATOM 3076 O O . LEU A 1 393 ? -14.016 -15.519 -0.084 1.00 96.75 393 LEU A O 1
ATOM 3080 N N . ILE A 1 394 ? -15.744 -14.203 0.494 1.00 95.81 394 ILE A N 1
ATOM 3081 C CA . ILE A 1 394 ? -16.201 -13.973 -0.881 1.00 95.81 394 ILE A CA 1
ATOM 3082 C C . ILE A 1 394 ? -15.168 -13.167 -1.672 1.00 95.81 394 ILE A C 1
ATOM 3084 O O . ILE A 1 394 ? -14.825 -13.550 -2.792 1.00 95.81 394 ILE A O 1
ATOM 3088 N N . THR A 1 395 ? -14.617 -12.088 -1.110 1.00 94.69 395 THR A N 1
ATOM 3089 C CA . THR A 1 395 ? -13.566 -11.320 -1.795 1.00 94.69 395 THR A CA 1
ATOM 3090 C C . THR A 1 395 ? -12.283 -12.120 -1.956 1.00 94.69 395 THR A C 1
ATOM 3092 O O . THR A 1 395 ? -11.672 -12.042 -3.020 1.00 94.69 395 THR A O 1
ATOM 3095 N N . ALA A 1 396 ? -11.888 -12.919 -0.960 1.00 95.25 396 ALA A N 1
ATOM 3096 C CA . ALA A 1 396 ? -10.733 -13.808 -1.049 1.00 95.25 396 ALA A CA 1
ATOM 3097 C C . ALA A 1 396 ? -10.919 -14.872 -2.138 1.00 95.25 396 ALA A C 1
ATOM 3099 O O . ALA A 1 396 ? -9.985 -15.135 -2.896 1.00 95.25 396 ALA A O 1
ATOM 3100 N N . TRP A 1 397 ? -12.120 -15.444 -2.270 1.00 94.50 397 TRP A N 1
ATOM 3101 C CA . TRP A 1 397 ? -12.436 -16.396 -3.335 1.00 94.50 397 TRP A CA 1
ATOM 3102 C C . TRP A 1 397 ? -12.303 -15.759 -4.722 1.00 94.50 397 TRP A C 1
ATOM 3104 O O . TRP A 1 397 ? -11.625 -16.315 -5.589 1.00 94.50 397 TRP A O 1
ATOM 3114 N N . ILE A 1 398 ? -12.879 -14.568 -4.922 1.00 93.00 398 ILE A N 1
ATOM 3115 C CA . ILE A 1 398 ? -12.763 -13.839 -6.193 1.00 93.00 398 ILE A CA 1
ATOM 3116 C C . ILE A 1 398 ? -11.298 -13.469 -6.464 1.00 93.00 398 ILE A C 1
ATOM 3118 O O . ILE A 1 398 ? -10.809 -13.684 -7.570 1.00 93.00 398 ILE A O 1
ATOM 3122 N N . ALA A 1 399 ? -10.575 -12.971 -5.458 1.00 92.00 399 ALA A N 1
ATOM 3123 C CA . ALA A 1 399 ? -9.159 -12.623 -5.555 1.00 92.00 399 ALA A CA 1
ATOM 3124 C C . ALA A 1 399 ? -8.288 -13.823 -5.959 1.00 92.00 399 ALA A C 1
ATOM 3126 O O . ALA A 1 399 ? -7.460 -13.705 -6.862 1.00 92.00 399 ALA A O 1
ATOM 3127 N N . CYS A 1 400 ? -8.503 -14.989 -5.342 1.00 91.12 400 CYS A N 1
ATOM 3128 C CA . CYS A 1 400 ? -7.813 -16.222 -5.716 1.00 91.12 400 CYS A CA 1
ATOM 3129 C C . CYS A 1 400 ? -8.164 -16.638 -7.148 1.00 91.12 400 CYS A C 1
ATOM 3131 O O . CYS A 1 400 ? -7.268 -16.971 -7.918 1.00 91.12 400 CYS A O 1
ATOM 3133 N N . GLY A 1 401 ? -9.442 -16.552 -7.529 1.00 87.38 401 GLY A N 1
ATOM 3134 C CA . GLY A 1 401 ? -9.903 -16.847 -8.884 1.00 87.38 401 GLY A CA 1
ATOM 3135 C C . GLY A 1 401 ? -9.283 -15.944 -9.953 1.00 87.38 401 GLY A C 1
ATOM 3136 O O . GLY A 1 401 ? -8.881 -16.431 -11.007 1.00 87.38 401 GLY A O 1
ATOM 3137 N N . ILE A 1 402 ? -9.111 -14.645 -9.678 1.00 86.31 402 ILE A N 1
ATOM 3138 C CA . ILE A 1 402 ? -8.403 -13.718 -10.580 1.00 86.31 402 ILE A CA 1
ATOM 3139 C C . ILE A 1 402 ? -6.972 -14.213 -10.836 1.00 86.31 402 ILE A C 1
ATOM 3141 O O . ILE A 1 402 ? -6.535 -14.232 -11.986 1.00 86.31 402 ILE A O 1
ATOM 3145 N N . GLN A 1 403 ? -6.269 -14.671 -9.797 1.00 83.94 403 GLN A N 1
ATOM 3146 C CA . GLN A 1 403 ? -4.885 -15.140 -9.912 1.00 83.94 403 GLN A CA 1
ATOM 3147 C C . GLN 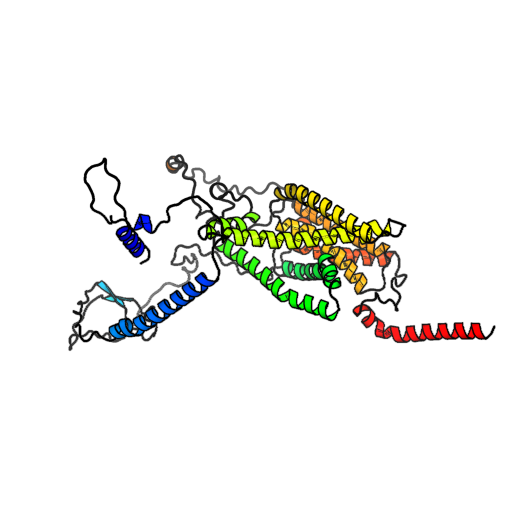A 1 403 ? -4.769 -16.503 -10.609 1.00 83.94 403 GLN A C 1
ATOM 3149 O O . GLN A 1 403 ? -3.840 -16.713 -11.388 1.00 83.94 403 GLN A O 1
ATOM 3154 N N . THR A 1 404 ? -5.701 -17.426 -10.360 1.00 84.38 404 THR A N 1
ATOM 3155 C CA . THR A 1 404 ? -5.663 -18.784 -10.929 1.00 84.38 404 THR A CA 1
ATOM 3156 C C . THR A 1 404 ? -6.257 -18.872 -12.333 1.00 84.38 404 THR A C 1
ATOM 3158 O O . THR A 1 404 ? -5.890 -19.768 -13.087 1.00 84.38 404 THR A O 1
ATOM 3161 N N . SER A 1 405 ? -7.123 -17.930 -12.723 1.00 80.81 405 SER A N 1
ATOM 3162 C CA . SER A 1 405 ? -7.781 -17.917 -14.039 1.00 80.81 405 SER A CA 1
ATOM 3163 C C . SER A 1 405 ? -6.826 -17.781 -15.228 1.00 80.81 405 SER A C 1
ATOM 3165 O O . SER A 1 405 ? -7.216 -18.047 -16.364 1.00 80.81 405 SER A O 1
ATOM 3167 N N . GLY A 1 406 ? -5.590 -17.323 -14.996 1.00 70.38 406 GLY A N 1
ATOM 3168 C CA . GLY A 1 406 ? -4.618 -17.047 -16.055 1.00 70.38 406 GLY A CA 1
ATOM 3169 C C . GLY A 1 406 ? -4.996 -15.863 -16.955 1.00 70.38 406 GLY A C 1
ATOM 3170 O O . GLY A 1 406 ? -4.338 -15.646 -17.973 1.00 70.38 406 GLY A O 1
ATOM 3171 N N . TYR A 1 407 ? -6.032 -15.089 -16.602 1.00 71.25 407 TYR A N 1
ATOM 3172 C CA . TYR A 1 407 ? -6.476 -13.942 -17.388 1.00 71.25 407 TYR A CA 1
ATOM 3173 C C . TYR A 1 407 ? -5.484 -12.774 -17.278 1.00 71.25 407 TYR A C 1
ATOM 3175 O O . TYR A 1 407 ? -5.408 -12.067 -16.267 1.00 71.25 407 TYR A O 1
ATOM 3183 N N . ARG A 1 408 ? -4.727 -12.548 -18.355 1.00 65.00 408 ARG A N 1
ATOM 3184 C CA . ARG A 1 408 ? -3.806 -11.416 -18.494 1.00 65.00 408 ARG A CA 1
ATOM 3185 C C . ARG A 1 408 ? -4.455 -10.334 -19.347 1.00 65.00 408 ARG A C 1
ATOM 3187 O O . ARG A 1 408 ? -4.820 -10.572 -20.493 1.00 65.00 408 ARG A O 1
ATOM 3194 N N . SER A 1 409 ? -4.590 -9.137 -18.786 1.00 63.69 409 SER A N 1
ATOM 3195 C CA . SER A 1 409 ? -5.032 -7.972 -19.552 1.00 63.69 409 SER A CA 1
ATOM 3196 C C . SER A 1 409 ? -3.943 -7.567 -20.543 1.00 63.69 409 SER A C 1
ATOM 3198 O O . SER A 1 409 ? -2.763 -7.605 -20.194 1.00 63.69 409 SER A O 1
ATOM 3200 N N . SER A 1 410 ? -4.332 -7.175 -21.758 1.00 54.84 410 SER A N 1
ATOM 3201 C CA . SER A 1 410 ? -3.387 -6.697 -22.769 1.00 54.84 410 SER A CA 1
ATOM 3202 C C . SER A 1 410 ? -2.596 -5.506 -22.235 1.00 54.84 410 SER A C 1
ATOM 3204 O O . SER A 1 410 ? -3.171 -4.480 -21.865 1.00 54.84 410 SER A O 1
ATOM 3206 N N . 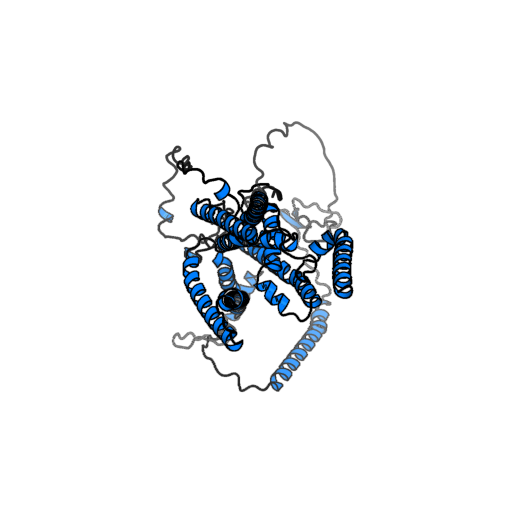THR A 1 411 ? -1.276 -5.657 -22.182 1.00 59.91 411 THR A N 1
ATOM 3207 C CA . THR A 1 411 ? -0.356 -4.554 -21.927 1.00 59.91 411 THR A CA 1
ATOM 3208 C C . THR A 1 411 ? -0.306 -3.634 -23.143 1.00 59.91 411 THR A C 1
ATOM 3210 O O . THR A 1 411 ? -0.637 -4.031 -24.264 1.00 59.91 411 THR A O 1
ATOM 3213 N N . LEU A 1 412 ? 0.085 -2.381 -22.919 1.00 60.41 412 LEU A N 1
ATOM 3214 C CA . LEU A 1 412 ? 0.334 -1.450 -24.013 1.00 60.41 412 LEU A CA 1
ATOM 3215 C C . LEU A 1 412 ? 1.471 -2.007 -24.890 1.00 60.41 412 LEU A C 1
ATOM 3217 O O . LEU A 1 412 ? 2.449 -2.545 -24.366 1.00 60.41 412 LEU A O 1
ATOM 3221 N N . LEU A 1 413 ? 1.321 -1.928 -26.214 1.00 54.88 413 LEU A N 1
ATOM 3222 C CA . LEU A 1 413 ? 2.312 -2.451 -27.156 1.00 54.88 413 LEU A CA 1
ATOM 3223 C C . LEU A 1 413 ? 3.574 -1.581 -27.106 1.00 54.88 413 LEU A C 1
ATOM 3225 O O . LEU A 1 413 ? 3.577 -0.475 -27.635 1.00 54.88 413 LEU A O 1
ATOM 3229 N N . LEU A 1 414 ? 4.625 -2.089 -26.463 1.00 63.97 414 LEU A N 1
ATOM 3230 C CA . LEU A 1 414 ? 5.973 -1.516 -26.517 1.00 63.97 414 LEU A CA 1
ATOM 3231 C C . LEU A 1 414 ? 6.753 -2.134 -27.682 1.00 63.97 414 LEU A C 1
ATOM 3233 O O . LEU A 1 414 ? 6.730 -3.362 -27.852 1.00 63.97 414 LEU A O 1
ATOM 3237 N N . ASP A 1 415 ? 7.421 -1.293 -28.469 1.00 63.22 415 ASP A N 1
ATOM 3238 C CA . ASP A 1 415 ? 8.212 -1.692 -29.633 1.00 63.22 415 ASP A CA 1
ATOM 3239 C C . ASP A 1 415 ? 9.651 -2.062 -29.213 1.00 63.22 415 ASP A C 1
ATOM 3241 O O . ASP A 1 415 ? 10.159 -1.612 -28.188 1.00 63.22 415 ASP A O 1
ATOM 3245 N N . THR A 1 416 ? 10.303 -2.932 -29.983 1.00 62.88 416 THR A N 1
ATOM 3246 C CA . THR A 1 416 ? 11.726 -3.291 -29.823 1.00 62.88 416 THR A CA 1
ATOM 3247 C C . THR A 1 416 ? 12.570 -2.826 -31.009 1.00 62.88 416 THR A C 1
ATOM 3249 O O . THR A 1 416 ? 13.733 -3.210 -31.131 1.00 62.88 416 THR A O 1
ATOM 3252 N N . SER A 1 417 ? 11.990 -2.045 -31.924 1.00 63.88 417 SER A N 1
ATOM 3253 C CA . SER A 1 417 ? 12.640 -1.599 -33.160 1.00 63.88 417 SER A CA 1
ATOM 3254 C C . SER A 1 417 ? 13.908 -0.768 -32.933 1.00 63.88 417 SER A C 1
ATOM 3256 O O . SER A 1 417 ? 14.797 -0.798 -33.784 1.00 63.88 417 SER A O 1
ATOM 3258 N N . GLY A 1 418 ? 14.021 -0.074 -31.795 1.00 63.72 418 GLY A N 1
ATOM 3259 C CA . GLY A 1 418 ? 15.168 0.756 -31.423 1.00 63.72 418 GLY A CA 1
ATOM 3260 C C . GLY A 1 418 ? 16.202 0.082 -30.517 1.00 63.72 418 GLY A C 1
ATOM 3261 O O . GLY A 1 418 ? 17.163 0.745 -30.131 1.00 63.72 418 GLY A O 1
ATOM 3262 N N . CYS A 1 419 ? 16.031 -1.195 -30.151 1.00 73.06 419 CYS A N 1
ATOM 3263 C CA . CYS A 1 419 ? 17.004 -1.883 -29.298 1.00 73.06 419 CYS A CA 1
ATOM 3264 C C . CYS A 1 419 ? 18.278 -2.284 -30.065 1.00 73.06 419 CYS A C 1
ATOM 3266 O O . CYS A 1 419 ? 18.190 -2.650 -31.244 1.00 73.06 419 CYS A O 1
ATOM 3268 N N . PRO A 1 420 ? 19.459 -2.278 -29.411 1.00 67.62 420 PRO A N 1
ATOM 3269 C CA . PRO A 1 420 ? 20.669 -2.851 -29.986 1.00 67.62 420 PRO A CA 1
ATOM 3270 C C . PRO A 1 420 ? 20.415 -4.334 -30.261 1.00 67.62 420 PRO A C 1
ATOM 3272 O O . PRO A 1 420 ? 20.172 -5.114 -29.344 1.00 67.62 420 PRO A O 1
ATOM 3275 N N . LYS A 1 421 ? 20.415 -4.737 -31.533 1.00 62.44 421 LYS A N 1
ATOM 3276 C CA . LYS A 1 421 ? 20.267 -6.153 -31.874 1.00 62.44 421 LYS A CA 1
ATOM 3277 C C . LYS A 1 421 ? 21.586 -6.863 -31.570 1.00 62.44 421 LYS A C 1
ATOM 3279 O O . LYS A 1 421 ? 22.630 -6.354 -31.990 1.00 62.44 421 LYS A O 1
ATOM 3284 N N . PRO A 1 422 ? 21.568 -8.030 -30.905 1.00 54.03 422 PRO A N 1
ATOM 3285 C CA . PRO A 1 422 ? 22.764 -8.841 -30.774 1.00 54.03 422 PRO A CA 1
ATOM 3286 C C . PRO A 1 422 ? 23.189 -9.262 -32.181 1.00 54.03 422 PRO A C 1
ATOM 3288 O O . PRO A 1 422 ? 22.502 -10.029 -32.853 1.00 54.03 422 PRO A O 1
ATOM 3291 N N . VAL A 1 423 ? 24.300 -8.709 -32.661 1.00 52.22 423 VAL A N 1
ATOM 3292 C CA . VAL A 1 423 ? 24.910 -9.141 -33.916 1.00 52.22 423 VAL A CA 1
ATOM 3293 C C . VAL A 1 423 ? 25.593 -10.473 -33.632 1.00 52.22 423 VAL A C 1
ATOM 3295 O O . VAL A 1 423 ? 26.780 -10.521 -33.318 1.00 52.22 423 VAL A O 1
ATOM 3298 N N . ASN A 1 424 ? 24.841 -11.569 -33.712 1.00 41.38 424 ASN A N 1
ATOM 3299 C CA . ASN A 1 424 ? 25.453 -12.871 -33.917 1.00 41.38 424 ASN A CA 1
ATOM 3300 C C . ASN A 1 424 ? 25.927 -12.914 -35.370 1.00 41.38 424 ASN A C 1
ATOM 3302 O O . ASN A 1 424 ? 25.137 -12.770 -36.303 1.00 41.38 424 ASN A O 1
ATOM 3306 N N . ALA A 1 425 ? 27.229 -13.119 -35.564 1.00 45.81 425 ALA A N 1
ATOM 3307 C CA . ALA A 1 425 ? 27.888 -13.172 -36.871 1.00 45.81 425 ALA A CA 1
ATOM 3308 C C . ALA A 1 425 ? 27.394 -14.312 -37.797 1.00 45.81 425 ALA A C 1
ATOM 3310 O O . ALA A 1 425 ? 27.942 -14.511 -38.876 1.00 45.81 425 ALA A O 1
ATOM 3311 N N . THR A 1 426 ? 26.348 -15.045 -37.414 1.00 49.28 426 THR A N 1
ATOM 3312 C CA . THR A 1 426 ? 25.680 -16.075 -38.219 1.00 49.28 426 THR A CA 1
ATOM 3313 C C . THR A 1 426 ? 24.423 -15.589 -38.950 1.00 49.28 426 THR A C 1
ATOM 3315 O O . THR A 1 426 ? 24.040 -16.210 -39.938 1.00 49.28 426 THR A O 1
ATOM 3318 N N . ASP A 1 427 ? 23.821 -14.457 -38.567 1.00 44.94 427 ASP A N 1
ATOM 3319 C CA . ASP A 1 427 ? 22.545 -14.006 -39.163 1.00 44.94 427 ASP A CA 1
ATOM 3320 C C . ASP A 1 427 ? 22.711 -13.209 -40.469 1.00 44.94 427 ASP A C 1
ATOM 3322 O O . ASP A 1 427 ? 21.742 -12.977 -41.194 1.00 44.94 427 ASP A O 1
ATOM 3326 N N . PHE A 1 428 ? 23.942 -12.826 -40.829 1.00 42.88 428 PHE A N 1
ATOM 3327 C CA . PHE A 1 428 ? 24.196 -12.125 -42.092 1.00 42.88 428 PHE A CA 1
ATOM 3328 C C . PHE A 1 428 ? 24.159 -13.064 -43.314 1.00 42.88 428 PHE A C 1
ATOM 3330 O O . PHE A 1 428 ? 23.976 -12.597 -44.434 1.00 42.88 428 PHE A O 1
ATOM 3337 N N . PHE A 1 429 ? 24.264 -14.386 -43.113 1.00 41.28 429 PHE A N 1
ATOM 3338 C CA . PHE A 1 429 ? 24.301 -15.370 -44.206 1.00 41.28 429 PHE A CA 1
ATOM 3339 C C . PHE A 1 429 ? 22.985 -16.121 -44.468 1.00 41.28 429 PHE A C 1
ATOM 3341 O O . PHE A 1 429 ? 22.905 -16.842 -45.458 1.00 41.28 429 PHE A O 1
ATOM 3348 N N . GLN A 1 430 ? 21.934 -15.948 -43.655 1.00 45.03 430 GLN A N 1
ATOM 3349 C CA . GLN A 1 430 ? 20.659 -16.666 -43.860 1.00 45.03 430 GLN A CA 1
ATOM 3350 C C . GLN A 1 430 ? 19.528 -15.824 -44.473 1.00 45.03 430 GLN A C 1
ATOM 3352 O O . GLN A 1 430 ? 18.509 -16.373 -44.886 1.00 45.03 430 GLN A O 1
ATOM 3357 N N . ASN A 1 431 ? 19.709 -14.511 -44.637 1.00 40.56 431 ASN A N 1
ATOM 3358 C CA . ASN A 1 431 ? 18.645 -13.617 -45.112 1.00 40.56 431 ASN A CA 1
ATOM 3359 C C . ASN A 1 431 ? 18.535 -13.457 -46.641 1.00 40.56 431 ASN A C 1
ATOM 3361 O O . ASN A 1 431 ? 17.889 -12.526 -47.109 1.00 40.56 431 ASN A O 1
ATOM 3365 N N . SER A 1 432 ? 19.127 -14.354 -47.439 1.00 39.59 432 SER A N 1
ATOM 3366 C CA . SER A 1 432 ? 18.993 -14.316 -48.910 1.00 39.59 432 SER A CA 1
ATOM 3367 C C . SER A 1 432 ? 18.308 -15.535 -49.539 1.00 39.59 432 SER A C 1
ATOM 3369 O O . SER A 1 432 ? 18.336 -15.663 -50.758 1.00 39.59 432 SER A O 1
ATOM 3371 N N . THR A 1 433 ? 17.659 -16.428 -48.777 1.00 42.16 433 THR A N 1
ATOM 3372 C CA . THR A 1 433 ? 16.948 -17.566 -49.416 1.00 42.16 433 THR A CA 1
ATOM 3373 C C . THR A 1 433 ? 15.683 -18.092 -48.738 1.00 42.16 433 THR A C 1
ATOM 3375 O O . THR A 1 433 ? 15.091 -19.037 -49.247 1.00 42.16 433 THR A O 1
ATOM 3378 N N . ALA A 1 434 ? 15.176 -17.469 -47.673 1.00 40.06 434 ALA A N 1
ATOM 3379 C CA . ALA A 1 434 ? 13.872 -17.827 -47.102 1.00 40.06 434 ALA A CA 1
ATOM 3380 C C . ALA A 1 434 ? 12.807 -16.764 -47.420 1.00 40.06 434 ALA A C 1
ATOM 3382 O O . ALA A 1 434 ? 12.138 -16.234 -46.536 1.00 40.06 434 ALA A O 1
ATOM 3383 N N . ALA A 1 435 ? 12.664 -16.430 -48.705 1.00 36.59 435 ALA A N 1
ATOM 3384 C CA . ALA A 1 435 ? 11.445 -15.797 -49.188 1.00 36.59 435 ALA A CA 1
ATOM 3385 C C . ALA A 1 435 ? 10.288 -16.798 -49.025 1.00 36.59 435 ALA A C 1
ATOM 3387 O O . ALA A 1 435 ? 10.424 -17.976 -49.352 1.00 36.59 435 ALA A O 1
ATOM 3388 N N . CYS A 1 436 ? 9.179 -16.324 -48.460 1.00 39.56 436 CYS A N 1
ATOM 3389 C CA . CYS A 1 436 ? 7.948 -17.064 -48.207 1.00 39.56 436 CYS A CA 1
ATOM 3390 C C . CYS A 1 436 ? 7.522 -17.944 -49.392 1.00 39.56 436 CYS A C 1
ATOM 3392 O O . CYS A 1 436 ? 6.903 -17.452 -50.331 1.00 39.56 436 CYS A O 1
ATOM 3394 N N . ASN A 1 437 ? 7.768 -19.251 -49.302 1.00 42.59 437 ASN A N 1
ATOM 3395 C CA . ASN A 1 437 ? 7.368 -20.207 -50.336 1.00 42.59 437 ASN A CA 1
ATOM 3396 C C . ASN A 1 437 ? 6.117 -21.025 -50.000 1.00 42.59 437 ASN A C 1
ATOM 3398 O O . ASN A 1 437 ? 5.844 -21.985 -50.701 1.00 42.59 437 ASN A O 1
ATOM 3402 N N . ASN A 1 438 ? 5.311 -20.654 -49.001 1.00 34.47 438 ASN A N 1
ATOM 3403 C CA . ASN A 1 438 ? 3.964 -21.217 -48.866 1.00 34.47 438 ASN A CA 1
ATOM 3404 C C . ASN A 1 438 ? 2.978 -20.182 -48.314 1.00 34.47 438 ASN A C 1
ATOM 3406 O O . ASN A 1 438 ? 2.964 -19.869 -47.123 1.00 34.47 438 ASN A O 1
ATOM 3410 N N . LEU A 1 439 ? 2.112 -19.682 -49.201 1.00 37.44 439 LEU A N 1
ATOM 3411 C CA . LEU A 1 439 ? 1.067 -18.684 -48.937 1.00 37.44 439 LEU A CA 1
ATOM 3412 C C . LEU A 1 439 ? -0.077 -19.194 -48.028 1.00 37.44 439 LEU A C 1
ATOM 3414 O O . LEU A 1 439 ? -1.080 -18.513 -47.846 1.00 37.44 439 LEU A O 1
ATOM 3418 N N . THR A 1 440 ? 0.064 -20.379 -47.439 1.00 38.34 440 THR A N 1
ATOM 3419 C CA . THR A 1 440 ? -0.923 -21.025 -46.562 1.00 38.34 440 THR A CA 1
ATOM 3420 C C . THR A 1 440 ? -0.478 -21.126 -45.102 1.00 38.34 440 TH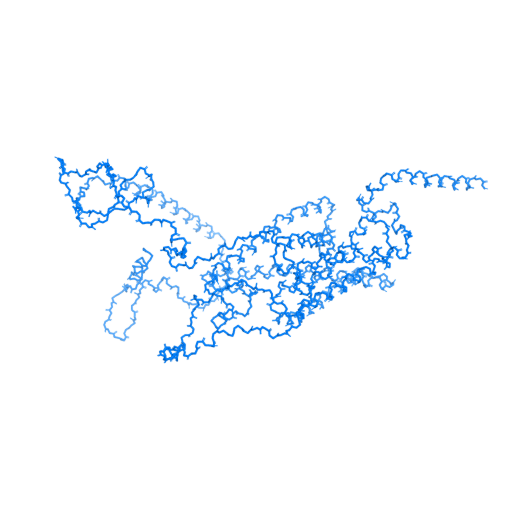R A C 1
ATOM 3422 O O . THR A 1 440 ? -1.258 -21.579 -44.271 1.00 38.34 440 THR A O 1
ATOM 3425 N N . GLN A 1 441 ? 0.724 -20.651 -44.744 1.00 36.31 441 GLN A N 1
ATOM 3426 C CA . GLN A 1 441 ? 1.281 -20.813 -43.389 1.00 36.31 441 GLN A CA 1
ATOM 3427 C C . GLN A 1 441 ? 1.472 -19.501 -42.599 1.00 36.31 441 GLN A C 1
ATOM 3429 O O . GLN A 1 441 ? 2.092 -19.500 -41.540 1.00 36.31 441 GLN A O 1
ATOM 3434 N N . CYS A 1 442 ? 0.905 -18.383 -43.071 1.00 28.11 442 CYS A N 1
ATOM 3435 C CA . CYS A 1 442 ? 0.807 -17.133 -42.296 1.00 28.11 442 CYS A CA 1
ATOM 3436 C C . CYS A 1 442 ? -0.600 -16.875 -41.719 1.00 28.11 442 CYS A C 1
ATOM 3438 O O . CYS A 1 442 ? -0.787 -15.926 -40.962 1.00 28.11 442 CYS A O 1
ATOM 3440 N N . LEU A 1 443 ? -1.575 -17.745 -42.011 1.00 30.56 443 LEU A N 1
ATOM 3441 C CA . LEU A 1 443 ? -2.893 -17.789 -41.367 1.00 30.56 443 LEU A CA 1
ATOM 3442 C C . LEU A 1 443 ? -2.969 -18.949 -40.364 1.00 30.56 443 LEU A C 1
ATOM 3444 O O . LEU A 1 443 ? -3.837 -19.811 -40.409 1.00 30.56 443 LEU A O 1
ATOM 3448 N N . SER A 1 444 ? -2.049 -18.956 -39.412 1.00 30.38 444 SER A N 1
ATOM 3449 C CA . SER A 1 444 ? -2.275 -19.627 -38.137 1.00 30.38 444 SER A CA 1
ATOM 3450 C C . SER A 1 444 ? -2.058 -18.599 -37.043 1.00 30.38 444 SER A C 1
ATOM 3452 O O . SER A 1 444 ? -1.116 -18.665 -36.257 1.00 30.38 444 SER A O 1
ATOM 3454 N N . THR A 1 445 ? -2.971 -17.626 -36.992 1.00 31.55 445 THR A N 1
ATOM 3455 C CA . THR A 1 445 ? -3.458 -17.175 -35.691 1.00 31.55 445 THR A CA 1
ATOM 3456 C C . THR A 1 445 ? -3.907 -18.455 -35.009 1.00 31.55 445 THR A C 1
ATOM 3458 O O . THR A 1 445 ? -4.886 -19.075 -35.420 1.00 31.55 445 THR A O 1
ATOM 3461 N N . SER A 1 446 ? -3.117 -18.925 -34.052 1.00 31.66 446 SER A N 1
ATOM 3462 C CA . SER A 1 446 ? -3.564 -19.937 -33.121 1.00 31.66 446 SER A CA 1
ATOM 3463 C C . SER A 1 446 ? -4.851 -19.403 -32.507 1.00 31.66 446 SER A C 1
ATOM 3465 O O . SER A 1 446 ? -4.837 -18.526 -31.646 1.00 31.66 446 SER A O 1
ATOM 3467 N N . LEU A 1 447 ? -5.984 -19.902 -33.005 1.00 28.81 447 LEU A N 1
ATOM 3468 C CA . LEU A 1 447 ? -7.217 -19.933 -32.248 1.00 28.81 447 LEU A CA 1
ATOM 3469 C C . LEU A 1 447 ? -6.798 -20.549 -30.909 1.00 28.81 447 LEU A C 1
ATOM 3471 O O . LEU A 1 447 ? -6.291 -21.679 -30.923 1.00 28.81 447 LEU A O 1
ATOM 3475 N N . PRO A 1 448 ? -6.867 -19.827 -29.777 1.00 32.34 448 PRO A N 1
ATOM 3476 C CA . PRO A 1 448 ? -6.570 -20.447 -28.506 1.00 32.34 448 PRO A CA 1
ATOM 3477 C C . PRO A 1 448 ? -7.508 -21.640 -28.417 1.00 32.34 448 PRO A C 1
ATOM 3479 O O . PRO A 1 448 ? -8.727 -21.481 -28.494 1.00 32.34 448 PRO A O 1
ATOM 3482 N N . SER A 1 449 ? -6.920 -22.834 -28.339 1.00 31.75 449 SER A N 1
ATOM 3483 C CA . SER A 1 449 ? -7.613 -24.062 -27.976 1.00 31.75 449 SER A CA 1
ATOM 3484 C C . SER A 1 449 ? -8.641 -23.725 -26.908 1.00 31.75 449 SER A C 1
ATOM 3486 O O . SER A 1 449 ? -8.265 -23.017 -25.973 1.00 31.75 449 SER A O 1
ATOM 3488 N N . LEU A 1 450 ? -9.867 -24.221 -27.065 1.00 39.78 450 LEU A N 1
ATOM 3489 C CA . LEU A 1 450 ? -11.001 -24.175 -26.142 1.00 39.78 450 LEU A CA 1
ATOM 3490 C C . LEU A 1 450 ? -10.569 -24.284 -24.658 1.00 39.78 450 LEU A C 1
ATOM 3492 O O . LEU A 1 450 ? -10.685 -25.327 -24.023 1.00 39.78 450 LEU A O 1
ATOM 3496 N N . LYS A 1 451 ? -10.008 -23.213 -24.096 1.00 46.69 451 LYS A N 1
ATOM 3497 C CA . LYS A 1 451 ? -9.713 -23.058 -22.679 1.00 46.69 451 LYS A CA 1
ATOM 3498 C C . LYS A 1 451 ? -10.992 -22.472 -22.145 1.00 46.69 451 LYS A C 1
ATOM 3500 O O . LYS A 1 451 ? -11.324 -21.355 -22.529 1.00 46.69 451 LYS A O 1
ATOM 3505 N N . ASN A 1 452 ? -11.701 -23.258 -21.336 1.00 57.12 452 ASN A N 1
ATOM 3506 C CA . ASN A 1 452 ? -12.892 -22.844 -20.602 1.00 57.12 452 ASN A CA 1
ATOM 3507 C C . ASN A 1 452 ? -12.791 -21.355 -20.270 1.00 57.12 452 ASN A C 1
ATOM 3509 O O . ASN A 1 452 ? -11.898 -20.957 -19.516 1.00 57.12 452 ASN A O 1
ATOM 3513 N N . GLU A 1 453 ? -13.636 -20.548 -20.915 1.00 69.75 453 GLU A N 1
ATOM 3514 C CA . GLU A 1 453 ? -13.647 -19.104 -20.724 1.00 69.75 453 GLU A CA 1
ATOM 3515 C C . GLU A 1 453 ? -13.684 -18.833 -19.216 1.00 69.75 453 GLU A C 1
ATOM 3517 O O . GLU A 1 453 ? -14.580 -19.347 -18.536 1.00 69.75 453 GLU A O 1
ATOM 3522 N N . PRO A 1 454 ? -12.702 -18.100 -18.655 1.00 77.44 454 PRO A N 1
ATOM 3523 C CA . PRO A 1 454 ? -12.630 -17.959 -17.216 1.00 77.44 454 PRO A CA 1
ATOM 3524 C C . PRO A 1 454 ? -13.908 -17.295 -16.710 1.00 77.44 454 PRO A C 1
ATOM 3526 O O . PRO A 1 454 ? -14.451 -16.390 -17.355 1.00 77.44 454 PRO A O 1
ATOM 3529 N N . PHE A 1 455 ? -14.393 -17.772 -15.563 1.00 82.62 455 PHE A N 1
ATOM 3530 C CA . PHE A 1 455 ? -15.612 -17.269 -14.942 1.00 82.62 455 PHE A CA 1
ATOM 3531 C C . PHE A 1 455 ? -15.587 -15.738 -14.872 1.00 82.62 455 PHE A C 1
ATOM 3533 O O . PHE A 1 455 ? -14.551 -15.142 -14.575 1.00 82.62 455 PHE A O 1
ATOM 3540 N N . PHE A 1 456 ? -16.713 -15.087 -15.171 1.00 83.06 456 PHE A N 1
ATOM 3541 C CA . PHE A 1 456 ? -16.737 -13.644 -15.430 1.00 83.06 456 PHE A CA 1
ATOM 3542 C C . PHE A 1 456 ? -16.181 -12.806 -14.262 1.00 83.06 456 PHE A C 1
ATOM 3544 O O . PHE A 1 456 ? -15.472 -11.829 -14.499 1.00 83.06 456 PHE A O 1
ATOM 3551 N N . LEU A 1 457 ? -16.414 -13.223 -13.007 1.00 85.31 457 LEU A N 1
ATOM 3552 C CA . LEU A 1 457 ? -15.869 -12.547 -11.820 1.00 85.31 457 LEU A CA 1
ATOM 3553 C C . LEU A 1 457 ? -14.341 -12.617 -11.738 1.00 85.31 457 LEU A C 1
ATOM 3555 O O . LEU A 1 457 ? -13.733 -11.776 -11.089 1.00 85.31 457 LEU A O 1
ATOM 3559 N N . TYR A 1 458 ? -13.701 -13.576 -12.403 1.00 86.94 458 TYR A N 1
ATOM 3560 C CA . TYR A 1 458 ? -12.241 -13.693 -12.428 1.00 86.94 458 TYR A CA 1
ATOM 3561 C C . TYR A 1 458 ? -11.598 -12.804 -13.500 1.00 86.94 458 TYR A C 1
ATOM 3563 O O . TYR A 1 458 ? -10.397 -12.542 -13.451 1.00 86.94 458 TYR A O 1
ATOM 3571 N N . LYS A 1 459 ? -12.400 -12.287 -14.440 1.00 84.56 459 LYS A N 1
ATOM 3572 C CA . LYS A 1 459 ? -11.964 -11.319 -15.456 1.00 84.56 459 LYS A CA 1
ATOM 3573 C C . LYS A 1 459 ? -12.042 -9.872 -14.970 1.00 84.56 459 LYS A C 1
ATOM 3575 O O . LYS A 1 459 ? -11.403 -9.007 -15.566 1.00 84.56 459 LYS A O 1
ATOM 3580 N N . ILE A 1 460 ? -12.807 -9.596 -13.910 1.00 86.75 460 ILE A N 1
ATOM 3581 C CA . ILE A 1 460 ? -13.028 -8.231 -13.418 1.00 86.75 460 ILE A CA 1
ATOM 3582 C C . ILE A 1 460 ? -11.713 -7.556 -12.998 1.00 86.75 460 ILE A C 1
ATOM 3584 O O . ILE A 1 460 ? -10.757 -8.199 -12.546 1.00 86.75 460 ILE A O 1
ATOM 3588 N N . SER A 1 461 ? -11.643 -6.231 -13.127 1.00 88.06 461 SER A N 1
ATOM 3589 C CA . SER A 1 461 ? -10.525 -5.472 -12.572 1.00 88.06 461 SER A CA 1
ATOM 3590 C C . SER A 1 461 ? -10.429 -5.651 -11.056 1.00 88.06 461 SER A C 1
ATOM 3592 O O . SER A 1 461 ? -11.408 -5.486 -10.330 1.00 88.06 461 SER A O 1
ATOM 3594 N N . PHE A 1 462 ? -9.213 -5.894 -10.557 1.00 88.12 462 PHE A N 1
ATOM 3595 C CA . PHE A 1 462 ? -8.936 -5.954 -9.121 1.00 88.12 462 PHE A CA 1
ATOM 3596 C C . PHE A 1 462 ? -9.227 -4.624 -8.401 1.00 88.12 462 PHE A C 1
ATOM 3598 O O . PHE A 1 462 ? -9.318 -4.599 -7.176 1.00 88.12 462 PHE A O 1
ATOM 3605 N N . LEU A 1 463 ? -9.400 -3.514 -9.134 1.00 89.81 463 LEU A N 1
ATOM 3606 C CA . LEU A 1 463 ? -9.821 -2.233 -8.564 1.00 89.81 463 LEU A CA 1
ATOM 3607 C C . LEU A 1 463 ? -11.261 -2.264 -8.024 1.00 89.81 463 LEU A C 1
ATOM 3609 O O . LEU A 1 463 ? -11.566 -1.490 -7.124 1.00 89.81 463 LEU A O 1
ATOM 3613 N N . TRP A 1 464 ? -12.109 -3.180 -8.507 1.00 90.94 464 TRP A N 1
ATOM 3614 C CA . TRP A 1 464 ? -13.485 -3.357 -8.025 1.00 90.94 464 TRP A CA 1
ATOM 3615 C C . TRP A 1 464 ? -13.600 -4.200 -6.754 1.00 90.94 464 TRP A C 1
ATOM 3617 O O . TRP A 1 464 ? -14.636 -4.156 -6.093 1.00 90.94 464 TRP A O 1
ATOM 3627 N N . LEU A 1 465 ? -12.560 -4.957 -6.390 1.00 92.50 465 LEU A N 1
ATOM 3628 C CA . LEU A 1 465 ? -12.598 -5.864 -5.240 1.00 92.50 465 LEU A CA 1
ATOM 3629 C C . LEU A 1 465 ? -12.967 -5.178 -3.910 1.00 92.50 465 LEU A C 1
ATOM 3631 O O . LEU A 1 465 ? -13.793 -5.747 -3.198 1.00 92.50 465 LEU A O 1
ATOM 3635 N N . PRO A 1 466 ? -12.459 -3.974 -3.562 1.00 93.56 466 PRO A N 1
ATOM 3636 C CA . PRO A 1 466 ? -12.867 -3.304 -2.326 1.00 93.56 466 PRO A CA 1
ATOM 3637 C C . PRO A 1 466 ? -14.347 -2.930 -2.339 1.00 93.56 466 PRO A C 1
ATOM 3639 O O . PRO A 1 466 ? -15.032 -3.111 -1.337 1.00 93.56 466 PRO A O 1
ATOM 3642 N N . SER A 1 467 ? -14.860 -2.456 -3.479 1.00 93.88 467 SER A N 1
ATOM 3643 C CA . SER A 1 467 ? -16.278 -2.131 -3.648 1.00 93.88 467 SER A CA 1
ATOM 3644 C C . SER A 1 467 ? -17.149 -3.371 -3.485 1.00 93.88 467 SER A C 1
ATOM 3646 O O . SER A 1 467 ? -18.119 -3.352 -2.731 1.00 93.88 467 SER A O 1
ATOM 3648 N N . LEU A 1 468 ? -16.774 -4.474 -4.136 1.00 93.69 468 LEU A N 1
ATOM 3649 C CA . LEU A 1 468 ? -17.467 -5.753 -3.992 1.00 93.69 468 LEU A CA 1
ATOM 3650 C C . LEU A 1 468 ? -17.442 -6.233 -2.540 1.00 93.69 468 LEU A C 1
ATOM 3652 O O . LEU A 1 468 ? -18.482 -6.615 -2.010 1.00 93.69 468 LEU A O 1
ATOM 3656 N N . GLY A 1 469 ? -16.294 -6.156 -1.868 1.00 95.12 469 GLY A N 1
ATOM 3657 C CA . GLY A 1 469 ? -16.165 -6.500 -0.454 1.00 95.12 469 GLY A CA 1
ATOM 3658 C C . GLY A 1 469 ? -17.036 -5.651 0.457 1.00 95.12 469 GLY A C 1
ATOM 3659 O O . GLY A 1 469 ? -17.699 -6.180 1.346 1.00 95.12 469 GLY A O 1
ATOM 3660 N N . PHE A 1 470 ? -17.096 -4.348 0.198 1.00 95.75 470 PHE A N 1
ATOM 3661 C CA . PHE A 1 470 ? -17.949 -3.429 0.938 1.00 95.75 470 PHE A CA 1
ATOM 3662 C C . PHE A 1 470 ? -19.433 -3.801 0.802 1.00 95.75 470 PHE A C 1
ATOM 3664 O O . PHE A 1 470 ? -20.113 -4.029 1.803 1.00 95.75 470 PHE A O 1
ATOM 3671 N N . PHE A 1 471 ? -19.934 -3.926 -0.432 1.00 95.50 471 PHE A N 1
ATOM 3672 C CA . PHE A 1 471 ? -21.354 -4.197 -0.670 1.00 95.50 471 PHE A CA 1
ATOM 3673 C C . PHE A 1 471 ? -21.770 -5.608 -0.250 1.00 95.50 471 PHE A C 1
ATOM 3675 O O . PHE A 1 471 ? -22.842 -5.769 0.331 1.00 95.50 471 PHE A O 1
ATOM 3682 N N . THR A 1 472 ? -20.935 -6.623 -0.484 1.00 96.00 472 THR A N 1
ATOM 3683 C CA . THR A 1 472 ? -21.224 -8.004 -0.053 1.00 96.00 472 THR A CA 1
ATOM 3684 C C . THR A 1 472 ? -21.307 -8.111 1.465 1.00 96.00 472 THR A C 1
ATOM 3686 O O . THR A 1 472 ? -22.246 -8.717 1.978 1.00 96.00 472 THR A O 1
ATOM 3689 N N . THR A 1 473 ? -20.398 -7.453 2.187 1.00 96.25 473 THR A N 1
ATOM 3690 C CA . THR A 1 473 ? -20.428 -7.387 3.655 1.00 96.25 473 THR A CA 1
ATOM 3691 C C . THR A 1 473 ? -21.677 -6.668 4.149 1.00 96.25 473 THR A C 1
ATOM 3693 O O . THR A 1 473 ? -22.380 -7.186 5.013 1.00 96.25 473 THR A O 1
ATOM 3696 N N . LEU A 1 474 ? -22.001 -5.505 3.572 1.00 94.25 474 LEU A N 1
ATOM 3697 C CA . LEU A 1 474 ? -23.193 -4.736 3.935 1.00 94.25 474 LEU A CA 1
ATOM 3698 C C . LEU A 1 474 ? -24.475 -5.565 3.748 1.00 94.25 474 LEU A C 1
ATOM 3700 O O . LEU A 1 474 ? -25.311 -5.628 4.650 1.00 94.25 474 LEU A O 1
ATOM 3704 N N . CYS A 1 475 ? -24.602 -6.242 2.603 1.00 94.81 475 CYS A N 1
ATOM 3705 C CA . CYS A 1 475 ? -25.740 -7.108 2.303 1.00 94.81 475 CYS A CA 1
ATOM 3706 C C . CYS A 1 475 ? -25.809 -8.297 3.266 1.00 94.81 475 CYS A C 1
ATOM 3708 O O . CYS A 1 475 ? -26.880 -8.594 3.787 1.00 94.81 475 CYS A O 1
ATOM 3710 N N . ALA A 1 476 ? -24.679 -8.949 3.551 1.00 94.81 476 ALA A N 1
ATOM 3711 C CA . ALA A 1 476 ? -24.625 -10.086 4.464 1.00 94.81 476 ALA A CA 1
ATOM 3712 C C . ALA A 1 476 ? -25.023 -9.701 5.896 1.00 94.81 476 ALA A C 1
ATOM 3714 O O . ALA A 1 476 ? -25.807 -10.416 6.520 1.00 94.81 476 ALA A O 1
ATOM 3715 N N . VAL A 1 477 ? -24.555 -8.550 6.400 1.00 92.44 477 VAL A N 1
ATOM 3716 C CA . VAL A 1 477 ? -24.988 -8.041 7.711 1.00 92.44 477 VAL A CA 1
ATOM 3717 C C . VAL A 1 477 ? -26.483 -7.731 7.695 1.00 92.44 477 VAL A C 1
ATOM 3719 O O . VAL A 1 477 ? -27.188 -8.110 8.625 1.00 92.44 477 VAL A O 1
ATOM 3722 N N . PHE A 1 478 ? -26.990 -7.078 6.647 1.00 89.81 478 PHE A N 1
ATOM 3723 C CA . PHE A 1 478 ? -28.408 -6.729 6.551 1.00 89.81 478 PHE A CA 1
ATOM 3724 C C . PHE A 1 478 ? -29.314 -7.968 6.530 1.00 89.81 478 PHE A C 1
ATOM 3726 O O . PHE A 1 478 ? -30.288 -8.029 7.279 1.00 89.81 478 PHE A O 1
ATOM 3733 N N . ILE A 1 479 ? -28.951 -8.987 5.746 1.00 91.06 479 ILE A N 1
ATOM 3734 C CA . ILE A 1 479 ? -29.659 -10.272 5.698 1.00 91.06 479 ILE A CA 1
ATOM 3735 C C . ILE A 1 479 ? -29.612 -10.961 7.065 1.00 91.06 479 ILE A C 1
ATOM 3737 O O . ILE A 1 479 ? -30.654 -11.376 7.569 1.00 91.06 479 ILE A O 1
ATOM 3741 N N . ALA A 1 480 ? -28.435 -11.041 7.695 1.00 89.94 480 ALA A N 1
ATOM 3742 C CA . ALA A 1 480 ? -28.293 -11.648 9.018 1.00 89.94 480 ALA A CA 1
ATOM 3743 C C . ALA A 1 480 ? -29.190 -10.954 10.051 1.00 89.94 480 ALA A C 1
ATOM 3745 O O . ALA A 1 480 ? -29.895 -11.616 10.805 1.00 89.94 480 ALA A O 1
ATOM 3746 N N . VAL A 1 481 ? -29.231 -9.622 10.018 1.00 86.94 481 VAL A N 1
ATOM 3747 C CA . VAL A 1 481 ? -30.055 -8.796 10.902 1.00 86.94 481 VAL A CA 1
ATOM 3748 C C . VAL A 1 481 ? -31.561 -9.000 10.667 1.00 86.94 481 VAL A C 1
ATOM 3750 O O . VAL A 1 481 ? -32.323 -8.987 11.634 1.00 86.94 481 VAL A O 1
ATOM 3753 N N . ILE A 1 482 ? -32.003 -9.215 9.421 1.00 86.38 482 ILE A N 1
ATOM 3754 C CA . ILE A 1 482 ? -33.400 -9.574 9.112 1.00 86.38 482 ILE A CA 1
ATOM 3755 C C . ILE A 1 482 ? -33.739 -10.952 9.689 1.00 86.38 482 ILE A C 1
ATOM 3757 O O . ILE A 1 482 ? -34.765 -11.099 10.350 1.00 86.38 482 ILE A O 1
ATOM 3761 N N . VAL A 1 483 ? -32.868 -11.944 9.480 1.00 86.44 483 VAL A N 1
ATOM 3762 C CA . VAL A 1 483 ? -33.095 -13.338 9.901 1.00 86.44 483 VAL A CA 1
ATOM 3763 C C . VAL A 1 483 ? -33.116 -13.480 11.423 1.00 86.44 483 VAL A C 1
ATOM 3765 O O . VAL A 1 483 ? -33.984 -14.155 11.967 1.00 86.44 483 VAL A O 1
ATOM 3768 N N . THR A 1 484 ? -32.193 -12.830 12.134 1.00 82.25 484 THR A N 1
ATOM 3769 C CA . THR A 1 484 ? -32.136 -12.895 13.606 1.00 82.25 484 THR A CA 1
ATOM 3770 C C . THR A 1 484 ? -33.163 -11.990 14.292 1.00 82.25 484 THR A C 1
ATOM 3772 O O . THR A 1 484 ? -33.282 -12.009 15.517 1.00 82.25 484 THR A O 1
ATOM 3775 N N . GLY A 1 485 ? -33.890 -11.182 13.516 1.00 69.56 485 GLY A N 1
ATOM 3776 C CA . GLY A 1 485 ? -34.809 -10.164 14.000 1.00 69.56 485 GLY A CA 1
ATOM 3777 C C . GLY A 1 485 ? -34.107 -8.872 14.437 1.00 69.56 485 GLY A C 1
ATOM 3778 O O . GLY A 1 485 ? -33.026 -8.870 15.028 1.00 69.56 485 GLY A O 1
ATOM 3779 N N . TRP A 1 486 ? -34.773 -7.741 14.187 1.00 65.19 486 TRP A N 1
ATOM 3780 C CA . TRP A 1 486 ? -34.377 -6.403 14.643 1.00 65.19 486 TRP A CA 1
ATOM 3781 C C . TRP A 1 486 ? -34.572 -6.268 16.162 1.00 65.19 486 TRP A C 1
ATOM 3783 O O . TRP A 1 486 ? -35.508 -5.622 16.630 1.00 65.19 486 TRP A O 1
ATOM 3793 N N . ARG A 1 487 ? -33.718 -6.902 16.971 1.00 55.03 487 ARG A N 1
ATOM 3794 C CA . ARG A 1 487 ? -33.756 -6.746 18.433 1.00 55.03 487 ARG A CA 1
ATOM 3795 C C . ARG A 1 487 ? -32.423 -6.268 19.006 1.00 55.03 487 ARG A C 1
ATOM 3797 O O . ARG A 1 487 ? -31.357 -6.746 18.642 1.00 55.03 487 ARG A O 1
ATOM 3804 N N . HIS A 1 488 ? -32.569 -5.319 19.933 1.00 54.38 488 HIS A N 1
ATOM 3805 C CA . HIS A 1 488 ? -31.578 -4.521 20.658 1.00 54.38 488 HIS A CA 1
ATOM 3806 C C . HIS A 1 488 ? -30.819 -3.443 19.867 1.00 54.38 488 HIS A C 1
ATOM 3808 O O . HIS A 1 488 ? -30.042 -3.700 18.950 1.00 54.38 488 HIS A O 1
ATOM 3814 N N . ASN A 1 489 ? -30.999 -2.195 20.316 1.00 61.84 489 ASN A N 1
ATOM 3815 C CA . ASN A 1 489 ? -29.981 -1.164 20.161 1.00 61.84 489 ASN A CA 1
ATOM 3816 C C . ASN A 1 489 ? -28.736 -1.670 20.900 1.00 61.84 489 ASN A C 1
ATOM 3818 O O . ASN A 1 489 ? -28.734 -1.698 22.129 1.00 61.84 489 ASN A O 1
ATOM 3822 N N . ALA A 1 490 ? -27.713 -2.099 20.164 1.00 62.12 490 ALA A N 1
ATOM 3823 C CA . ALA A 1 490 ? -26.471 -2.607 20.743 1.00 62.12 490 ALA A CA 1
ATOM 3824 C C . ALA A 1 490 ? -25.706 -1.504 21.491 1.00 62.12 490 ALA A C 1
ATOM 3826 O O . ALA A 1 490 ? -24.971 -1.781 22.432 1.00 62.12 490 ALA A O 1
ATOM 3827 N N . ILE A 1 491 ? -25.920 -0.242 21.096 1.00 62.94 491 ILE A N 1
ATOM 3828 C CA . ILE A 1 491 ? -25.306 0.929 21.722 1.00 62.94 491 ILE A CA 1
ATOM 3829 C C . ILE A 1 491 ? -26.400 1.781 22.395 1.00 62.94 491 ILE A C 1
ATOM 3831 O O . ILE A 1 491 ? -27.334 2.216 21.700 1.00 62.94 491 ILE A O 1
ATOM 3835 N N . PRO A 1 492 ? -26.319 2.054 23.715 1.00 63.25 492 PRO A N 1
ATOM 3836 C CA . PRO A 1 492 ? -27.266 2.922 24.421 1.00 63.25 492 PRO A CA 1
ATOM 3837 C C . PRO A 1 492 ? -27.181 4.377 23.930 1.00 63.25 492 PRO A C 1
ATOM 3839 O O . PRO A 1 492 ? -26.163 4.806 23.387 1.00 63.25 492 PRO A O 1
ATOM 3842 N N . ALA A 1 493 ? -28.273 5.139 24.073 1.00 62.94 493 ALA A N 1
ATOM 3843 C CA . ALA A 1 493 ? -28.408 6.469 23.453 1.00 62.94 493 ALA A CA 1
ATOM 3844 C C . ALA A 1 493 ? -27.447 7.492 24.068 1.00 62.94 493 ALA A C 1
ATOM 3846 O O . ALA A 1 493 ? -26.948 8.374 23.375 1.00 62.94 493 ALA A O 1
ATOM 3847 N N . SER A 1 494 ? -27.144 7.298 25.348 1.00 58.34 494 SER A N 1
ATOM 3848 C CA . SER A 1 494 ? -26.220 8.077 26.163 1.00 58.34 494 SER A CA 1
ATOM 3849 C C . SER A 1 494 ? -24.741 7.739 25.936 1.00 58.34 494 SER A C 1
ATOM 3851 O O . SER A 1 494 ? -23.875 8.407 26.499 1.00 58.34 494 SER A O 1
ATOM 3853 N N . SER A 1 495 ? -24.405 6.732 25.115 1.00 64.25 495 SER A N 1
ATOM 3854 C CA . SER A 1 495 ? -23.014 6.292 24.961 1.00 64.25 495 SER A CA 1
ATOM 3855 C C . SER A 1 495 ? -22.112 7.398 24.401 1.00 64.25 495 SER A C 1
ATOM 3857 O O . SER A 1 495 ? -22.375 7.986 23.345 1.00 64.25 495 SER A O 1
ATOM 3859 N N . VAL A 1 496 ? -20.989 7.648 25.078 1.00 63.81 496 VAL A N 1
ATOM 3860 C CA . VAL A 1 496 ? -19.922 8.555 24.613 1.00 63.81 496 VAL A CA 1
ATOM 3861 C C . VAL A 1 496 ? -19.333 8.080 23.279 1.00 63.81 496 VAL A C 1
ATOM 3863 O O . VAL A 1 496 ? -18.914 8.898 22.467 1.00 63.81 496 VAL A O 1
ATOM 3866 N N . CYS A 1 497 ? -19.393 6.775 23.003 1.00 66.31 497 CYS A N 1
ATOM 3867 C CA . CYS A 1 497 ? -18.897 6.160 21.772 1.00 66.31 497 CYS A CA 1
ATOM 3868 C C . CYS A 1 497 ? -19.827 6.360 20.559 1.00 66.31 497 CYS A C 1
ATOM 3870 O O . CYS A 1 497 ? -19.505 5.907 19.463 1.00 66.31 497 CYS A O 1
ATOM 3872 N N . LEU A 1 498 ? -20.985 7.010 20.730 1.00 69.75 498 LEU A N 1
ATOM 3873 C CA . LEU A 1 498 ? -21.926 7.249 19.638 1.00 69.75 498 LEU A CA 1
ATOM 3874 C C . LEU A 1 498 ? -21.404 8.325 18.682 1.00 69.75 498 LEU A C 1
ATOM 3876 O O . LEU A 1 498 ? -21.121 9.449 19.109 1.00 69.75 498 LEU A O 1
ATOM 3880 N N . SER A 1 499 ? -21.345 8.007 17.387 1.00 75.06 499 SER A N 1
ATOM 3881 C CA . SER A 1 499 ? -20.850 8.948 16.382 1.00 75.06 499 SER A CA 1
ATOM 3882 C C . SER A 1 499 ? -21.692 10.238 16.342 1.00 75.06 499 SER A C 1
ATOM 3884 O O . SER A 1 499 ? -22.910 10.195 16.558 1.00 75.06 499 SER A O 1
ATOM 3886 N N . PRO A 1 500 ? -21.087 11.398 16.017 1.00 72.75 500 PRO A N 1
ATOM 3887 C CA . PRO A 1 500 ? -21.822 12.654 15.865 1.00 72.75 500 PRO A CA 1
ATOM 3888 C C . PRO A 1 500 ? -22.942 12.577 14.821 1.00 72.75 500 PRO A C 1
ATOM 3890 O O . PRO A 1 500 ? -23.987 13.196 14.999 1.00 72.75 500 PRO A O 1
ATOM 3893 N N . VAL A 1 501 ? -22.738 11.785 13.761 1.00 76.62 501 VAL A N 1
ATOM 3894 C CA . VAL A 1 501 ? -23.731 11.549 12.705 1.00 76.62 501 VAL A CA 1
ATOM 3895 C C . VAL A 1 501 ? -24.942 10.842 13.296 1.00 76.62 501 VAL A C 1
ATOM 3897 O O . VAL A 1 501 ? -26.053 11.353 13.220 1.00 76.62 501 VAL A O 1
ATOM 3900 N N . THR A 1 502 ? -24.733 9.719 13.978 1.00 72.00 502 THR A N 1
ATOM 3901 C CA . THR A 1 502 ? -25.818 8.965 14.612 1.00 72.00 502 THR A CA 1
ATOM 3902 C C . THR A 1 502 ? -26.525 9.792 15.690 1.00 72.00 502 THR A C 1
ATOM 3904 O O . THR A 1 502 ? -27.752 9.780 15.754 1.00 72.00 502 THR A O 1
ATOM 3907 N N . ARG A 1 503 ? -25.796 10.604 16.472 1.00 72.62 503 ARG A N 1
ATOM 3908 C CA . ARG A 1 503 ? -26.398 11.576 17.407 1.00 72.62 503 ARG A CA 1
ATOM 3909 C C . ARG A 1 503 ? -27.281 12.605 16.697 1.00 72.62 503 ARG A C 1
ATOM 3911 O O . ARG A 1 503 ? -28.345 12.930 17.212 1.00 72.62 503 ARG A O 1
ATOM 3918 N N . PHE A 1 504 ? -26.867 13.106 15.533 1.00 75.12 504 PHE A N 1
ATOM 3919 C CA . PHE A 1 504 ? -27.663 14.040 14.735 1.00 75.12 504 PHE A CA 1
ATOM 3920 C C . PHE A 1 504 ? -28.983 13.411 14.272 1.00 75.12 504 PHE A C 1
ATOM 3922 O O . PHE A 1 504 ? -30.034 14.008 14.486 1.00 75.12 504 PHE A O 1
ATOM 3929 N N . TRP A 1 505 ? -28.954 12.176 13.758 1.00 72.06 505 TRP A N 1
ATOM 3930 C CA . TRP A 1 505 ? -30.166 11.435 13.373 1.00 72.06 505 TRP A CA 1
ATOM 3931 C C . TRP A 1 505 ? -31.115 11.166 14.553 1.00 72.06 505 TRP A C 1
ATOM 3933 O O . TRP A 1 505 ? -32.317 11.009 14.359 1.00 72.06 505 TRP A O 1
ATOM 3943 N N . ILE A 1 506 ? -30.592 11.139 15.783 1.00 69.62 506 ILE A N 1
ATOM 3944 C CA . ILE A 1 506 ? -31.357 10.868 17.010 1.00 69.62 506 ILE A CA 1
ATOM 3945 C C . ILE A 1 506 ? -31.805 12.149 17.714 1.00 69.62 506 ILE A C 1
ATOM 3947 O O . ILE A 1 506 ? -32.672 12.070 18.576 1.00 69.62 506 ILE A O 1
ATOM 3951 N N . ARG A 1 507 ? -31.294 13.339 17.367 1.00 61.09 507 ARG A N 1
ATOM 3952 C CA . ARG A 1 507 ? -31.649 14.595 18.062 1.00 61.09 507 ARG A CA 1
ATOM 3953 C C . ARG A 1 507 ? -33.158 14.873 18.109 1.00 61.09 507 ARG A C 1
ATOM 3955 O O . ARG A 1 507 ? -33.602 15.487 19.070 1.00 61.09 507 ARG A O 1
ATOM 3962 N N . GLY A 1 508 ? -33.937 14.374 17.146 1.00 56.06 508 GLY A N 1
ATOM 3963 C CA . GLY A 1 508 ? -35.406 14.441 17.180 1.00 56.06 508 GLY A CA 1
ATOM 3964 C C . GLY A 1 508 ? -36.078 13.483 18.179 1.00 56.06 508 GLY A C 1
ATOM 3965 O O . GLY A 1 508 ? -37.177 13.758 18.631 1.00 56.06 508 GLY A O 1
ATOM 3966 N N . VAL A 1 509 ? -35.411 12.389 18.557 1.00 53.72 509 VAL A N 1
ATOM 3967 C CA . VAL A 1 509 ? -35.902 11.340 19.474 1.00 53.72 509 VAL A CA 1
ATOM 3968 C C . VAL A 1 509 ? -35.297 11.491 20.884 1.00 53.72 509 VAL A C 1
ATOM 3970 O O . VAL A 1 509 ? -35.897 11.089 21.876 1.00 53.72 509 VAL A O 1
ATOM 3973 N N . SER A 1 510 ? -34.113 12.106 20.995 1.00 49.28 510 SER A N 1
ATOM 3974 C CA . SER A 1 510 ? -33.389 12.319 22.258 1.00 49.28 510 SER A CA 1
ATOM 3975 C C . SER A 1 510 ? -34.175 13.167 23.258 1.00 49.28 510 SER A C 1
ATOM 3977 O O . SER A 1 510 ? -34.103 12.888 24.447 1.00 49.28 510 SER A O 1
ATOM 3979 N N . SER A 1 511 ? -34.951 14.156 22.796 1.00 50.38 511 SER A N 1
ATOM 3980 C CA . SER A 1 511 ? -35.742 15.026 23.680 1.00 50.38 511 SER A CA 1
ATOM 3981 C C . SER A 1 511 ? -36.953 14.316 24.298 1.00 50.38 511 SER A C 1
ATOM 3983 O O . SER A 1 511 ? -37.352 14.647 25.412 1.00 50.38 511 SER A O 1
ATOM 3985 N N . GLU A 1 512 ? -37.534 13.326 23.614 1.00 51.16 512 GLU A N 1
ATOM 3986 C CA . GLU A 1 512 ? -38.616 12.494 24.156 1.00 51.16 512 GLU A CA 1
ATOM 3987 C C . GLU A 1 512 ? -38.090 11.379 25.065 1.00 51.16 512 GLU A C 1
ATOM 3989 O O . GLU A 1 512 ? -38.729 11.048 26.063 1.00 51.16 512 GLU A O 1
ATOM 3994 N N . ILE A 1 513 ? -36.922 10.810 24.744 1.00 55.34 513 ILE A N 1
ATOM 3995 C CA . ILE A 1 513 ? -36.290 9.765 25.560 1.00 55.34 513 ILE A CA 1
ATOM 3996 C C . ILE A 1 513 ? -35.718 10.352 26.856 1.00 55.34 513 ILE A C 1
ATOM 3998 O O . ILE A 1 513 ? -35.979 9.775 27.906 1.00 55.34 513 ILE A O 1
ATOM 4002 N N . GLU A 1 514 ? -35.053 11.516 26.825 1.00 53.72 514 GLU A N 1
ATOM 4003 C CA . GLU A 1 514 ? -34.621 12.212 28.052 1.00 53.72 514 GLU A CA 1
ATOM 4004 C C . GLU A 1 514 ? -35.816 12.541 28.954 1.00 53.72 514 GLU A C 1
ATOM 4006 O O . GLU A 1 514 ? -35.735 12.354 30.163 1.00 53.72 514 GLU A O 1
ATOM 4011 N N . LYS A 1 515 ? -36.962 12.950 28.387 1.00 49.81 515 LYS A N 1
ATOM 4012 C CA . LYS A 1 515 ? -38.192 13.185 29.164 1.00 49.81 515 LYS A CA 1
ATOM 4013 C C . LYS A 1 515 ? -38.764 11.905 29.787 1.00 49.81 515 LYS A C 1
ATOM 4015 O O . LYS A 1 515 ? -39.238 11.961 30.916 1.00 49.81 515 LYS A O 1
ATOM 4020 N N . LYS A 1 516 ? -38.718 10.769 29.081 1.00 52.75 516 LYS A N 1
ATOM 4021 C CA . LYS A 1 516 ? -39.202 9.464 29.579 1.00 52.75 516 LYS A CA 1
ATOM 4022 C C . LYS A 1 516 ? -38.268 8.807 30.597 1.00 52.75 516 LYS A C 1
ATOM 4024 O O . LYS A 1 516 ? -38.745 8.127 31.500 1.00 52.75 516 LYS A O 1
ATOM 4029 N N . GLU A 1 517 ? -36.954 8.966 30.449 1.00 55.12 517 GLU A N 1
ATOM 4030 C CA . GLU A 1 517 ? -35.981 8.488 31.440 1.00 55.12 517 GLU A CA 1
ATOM 4031 C C . GLU A 1 517 ? -36.032 9.355 32.701 1.00 55.12 517 GLU A C 1
ATOM 4033 O O . GLU A 1 517 ? -36.079 8.808 33.798 1.00 55.12 517 GLU A O 1
ATOM 4038 N N . LEU A 1 518 ? -36.161 10.681 32.562 1.00 48.41 518 LEU A N 1
ATOM 4039 C CA . LEU A 1 518 ? -36.335 11.590 33.697 1.00 48.41 518 LEU A CA 1
ATOM 4040 C C . LEU A 1 518 ? -37.662 11.356 34.440 1.00 48.41 518 LEU A C 1
ATOM 4042 O O . LEU A 1 518 ? -37.693 11.463 35.661 1.00 48.41 518 LEU A O 1
ATOM 4046 N N . SER A 1 519 ? -38.750 11.010 33.737 1.00 53.22 519 SER A N 1
ATOM 4047 C CA . SER A 1 519 ? -40.031 10.691 34.386 1.00 53.22 519 SER A CA 1
ATOM 4048 C C . SER A 1 519 ? -39.983 9.370 35.155 1.00 53.22 519 SER A C 1
ATOM 4050 O O . SER A 1 519 ? -40.519 9.301 36.255 1.00 53.22 519 SER A O 1
ATOM 4052 N N . LYS A 1 520 ? -39.308 8.343 34.619 1.00 63.69 520 LYS A N 1
ATOM 4053 C CA . LYS A 1 520 ? -39.110 7.063 35.318 1.00 63.69 520 LYS A CA 1
ATOM 4054 C C . LYS A 1 520 ? -38.236 7.208 36.559 1.00 63.69 520 LYS A C 1
ATOM 4056 O O . LYS A 1 520 ? -38.585 6.678 37.604 1.00 63.69 520 LYS A O 1
ATOM 4061 N N . ASP A 1 521 ? -37.140 7.955 36.452 1.00 55.00 521 ASP A N 1
ATOM 4062 C CA . ASP A 1 521 ? -36.221 8.202 37.569 1.00 55.00 521 ASP A CA 1
ATOM 4063 C C . ASP A 1 521 ? -36.893 9.044 38.677 1.00 55.00 521 ASP A C 1
ATOM 4065 O O . ASP A 1 521 ? -36.572 8.917 39.859 1.00 55.00 521 ASP A O 1
ATOM 4069 N N . LEU A 1 522 ? -37.872 9.882 38.307 1.00 54.84 522 LEU A N 1
ATOM 4070 C CA . LEU A 1 522 ? -38.717 10.625 39.243 1.00 54.84 522 LEU A CA 1
ATOM 4071 C C . LEU A 1 522 ? -39.777 9.728 39.907 1.00 54.84 522 LEU A C 1
ATOM 4073 O O . LEU A 1 522 ? -39.958 9.815 41.117 1.00 54.84 522 LEU A O 1
ATOM 4077 N N . GLU A 1 523 ? -40.442 8.845 39.155 1.00 64.06 523 GLU A N 1
ATOM 4078 C CA . GLU A 1 523 ? -41.396 7.861 39.699 1.00 64.06 523 GLU A CA 1
ATOM 4079 C C . GLU A 1 523 ? -40.724 6.886 40.678 1.00 64.06 523 GLU A C 1
ATOM 4081 O O . GLU A 1 523 ? -41.269 6.608 41.746 1.00 64.06 523 GLU A O 1
ATOM 4086 N N . GLU A 1 524 ? -39.515 6.421 40.362 1.00 66.50 524 GLU A N 1
ATOM 4087 C CA . GLU A 1 524 ? -38.752 5.490 41.202 1.00 66.50 524 GLU A CA 1
ATOM 4088 C C . GLU A 1 524 ? -38.274 6.166 42.503 1.00 66.50 524 GLU A C 1
ATOM 4090 O O . GLU A 1 524 ? -38.355 5.582 43.585 1.00 66.50 524 GLU A O 1
ATOM 4095 N N . LYS A 1 525 ? -37.887 7.450 42.443 1.00 58.69 525 LYS A N 1
ATOM 4096 C CA . LYS A 1 525 ? -37.553 8.254 43.636 1.00 58.69 525 LYS A CA 1
ATOM 4097 C C . LYS A 1 525 ? -38.765 8.576 44.508 1.00 58.69 525 LYS A C 1
ATOM 4099 O O . LYS A 1 525 ? -38.626 8.588 45.730 1.00 58.69 525 LYS A O 1
ATOM 4104 N N . ILE A 1 526 ? -39.938 8.808 43.913 1.00 62.53 526 ILE A N 1
ATOM 4105 C CA . ILE A 1 526 ? -41.195 9.027 44.650 1.00 62.53 526 ILE A CA 1
ATOM 4106 C C . ILE A 1 526 ? -41.634 7.738 45.363 1.00 62.53 526 ILE A C 1
ATOM 4108 O O . ILE A 1 526 ? -42.062 7.795 46.512 1.00 62.53 526 ILE A O 1
ATOM 4112 N N . GLN A 1 527 ? -41.468 6.566 44.739 1.00 57.03 527 GLN A N 1
ATOM 4113 C CA . GLN A 1 527 ? -41.760 5.283 45.393 1.00 57.03 527 GLN A CA 1
ATOM 4114 C C . GLN A 1 527 ? -40.806 4.970 46.555 1.00 57.03 527 GLN A C 1
ATOM 4116 O O . GLN A 1 527 ? -41.239 4.419 47.562 1.00 57.03 527 GLN A O 1
ATOM 4121 N N . LEU A 1 528 ? -39.535 5.368 46.455 1.00 56.16 528 LEU A N 1
ATOM 4122 C CA . LEU A 1 528 ? -38.541 5.192 47.521 1.00 56.16 528 LEU A CA 1
ATOM 4123 C C . LEU A 1 528 ? -38.688 6.176 48.695 1.00 56.16 528 LEU A C 1
ATOM 4125 O O . LEU A 1 528 ? -38.091 5.943 49.739 1.00 56.16 528 LEU A O 1
ATOM 4129 N N . THR A 1 529 ? -39.447 7.266 48.541 1.00 55.69 529 THR A N 1
ATOM 4130 C CA . THR A 1 529 ? -39.737 8.230 49.627 1.00 55.69 529 THR A CA 1
ATOM 4131 C C . THR A 1 529 ? -41.103 8.015 50.286 1.00 55.69 529 THR A C 1
ATOM 4133 O O . THR A 1 529 ? -41.406 8.677 51.276 1.00 55.69 529 THR A O 1
ATOM 4136 N N . ALA A 1 530 ? -41.923 7.102 49.755 1.00 48.41 530 ALA A N 1
ATOM 4137 C CA . ALA A 1 530 ? -43.237 6.732 50.289 1.00 48.41 530 ALA A CA 1
ATOM 4138 C C . ALA A 1 530 ? -43.233 5.425 51.120 1.00 48.41 530 ALA A C 1
ATOM 4140 O O . ALA A 1 530 ? -44.287 5.015 51.610 1.00 48.41 530 ALA A O 1
ATOM 4141 N N . LEU A 1 531 ? -42.065 4.792 51.272 1.00 41.56 531 LEU A N 1
ATOM 4142 C CA . LEU A 1 531 ? -41.747 3.703 52.209 1.00 41.56 531 LEU A CA 1
ATOM 4143 C C . LEU A 1 531 ? -40.879 4.265 53.336 1.00 41.56 531 LEU A C 1
ATOM 4145 O O . LEU A 1 531 ? -41.062 3.806 54.485 1.00 41.56 531 LEU A O 1
#

Foldseek 3Di:
DVVVVVVVVCVQQPDFPDDDDPDPVDDDGDGNVVVVDDDPDDDDDDDPDDDPPVVVVVVVVVVVVVVVVVVCCVCPVVVCVVDDPDDPPPDDDDDQQDKDFDDDPDPDSVPTDIDGRHDDDDDPPRDDDDDDDDDDDDDDDDDDPPPPPPDDDDDPDPDPPPPPDPPPLPPPDQLDQDHNVLVVVLCVLVVCLCCPPDLLNVVVLVVDPDPVVSVVVVVVVCVCVVVVVVVVVVVVVVLCVVCQQAPCCVVCVVQVDPAPVCSVLSCLCVPVVVPPPSNVVVVVVVVVVVVVVLVSVLLSVLVCCLPVPVCVVDPDDDDPVVSVVSSVVSSVVVVVVVVVVVVVVVPDRDPVQVVLLVCLLQSQLSSLLVCCQQAALFADPVLSVQLSVQLSVVLVVLSVLLVVVPDDDDDDDRHNNPPDDPPPVPVVPPPPPPDPPDPPPVPPPPPPPPDPNRDPSSSGHSSCSSVSSNVSSNVSSVVSCVVVDRDDSNDDLPDPSHHPNNVVVCVVVVVVVVVVVVVVVVVVVVVVVVD

Radius of gyration: 38.87 Å; chains: 1; bounding box: 108×77×120 Å

Organism: NCBI:txid2747483

Secondary structure (DSSP, 8-state):
-HHHHHHHHHHHHTS-SS---S-TTSPPPP-THHHHSPP-------STT--HHHHHHHHHHHHHHHHHHHHHIIIIIHHHTT---------PPP-TT-EEEPP-S-S-GGGPPEEE-------TTSS--PPP------------TTSSSSS----SS-S---------TT---SSSS--HHHHHHHHHHHHHHHHHH-HHHHHHHHTSSSHHHHHHHHHHHHHHHHHHHHHHHHHHHHHHHHSSSS-TTT-HHHH---SGGGHHHHHHHHHHTTSTTHHHHHHHHHHHHHHHHHHHHHHHHHHHIIIIIIHHH--S---HHHHHHHHHHHHHHHHHHHHHHHHHHTT-S-HHHHHHHHHHHHHHHHHHHHHHHHH-SB--HHHHHHHHHHHHHHHHHHHHHHHHT--PPPPP----TTS-----TTTTSSTTS-----TTSS----------PPPHHHHS-GGGHHHHHHHHHHHHHHHHHHHT-S--BSS-TT-TTS-HHHHHHHHHHHHHHHHHHHHHHHHHHHHHH--

Sequence (531 aa):
MLTLLYDCEATINGRPLTYLSDDPKELKPLTPAHFIQDIKERETFDLDLIDSQHILKRVCYLHTLRSNLRKRFYKEYLGELVRSPKVASRRKMISPGEIVIVESKNPNRMNWPLAQVIELFPGKDGMELLEPGTDIAAQIPGPTAADVLKEGKKSRCGRPLIPVKRVNLFEEDFVKRYTFINVLLRGIIGGIAYYGANQIEVQRMLSLKSLNRAKSALNWSIIPSTSFLALCMLLGLMLYAIFDTCDPVKDNIHTGVRKYDQIVPYYIVSRFSSIPGLTGLCVAGIFSGSLSTLSSALNSLSAVTVFDLIKPIYKSRLSETKMVYIAKILSLCYGIICICFSFVLSKVDSLVAINNIVLSVVEGPVFAVFCIAVLSRKGSEKCILFGLLFGVLITAWIACGIQTSGYRSSTLLLDTSGCPKPVNATDFFQNSTAACNNLTQCLSTSLPSLKNEPFFLYKISFLWLPSLGFFTTLCAVFIAVIVTGWRHNAIPASSVCLSPVTRFWIRGVSSEIEKKELSKDLEEKIQLTAL

pLDDT: mean 70.43, std 21.39, range [25.36, 96.75]

InterPro domains:
  IPR001734 Sodium/solute symporter [PF00474] (175-391)
  IPR001734 Sodium/solute symporter [PS50283] (195-405)
  IPR038377 Sodium/glucose symporter superfamily [G3DSA:1.20.1730.10] (152-511)
  IPR040676 Domain of unknown function DUF5641 [PF18701] (61-127)
  IPR051163 Sodium:Solute Symporter (SSF) [PTHR42985] (165-505)

=== Feature glossary ===
Key to the feature types in this record:

— What the protein is —

Primary structure: the covalent order of the twenty standard amino acids along the backbone. Two proteins with the same sequence will (almost always) fold to the same structure; two with 30% identity often share a fold but not the details.

Database cross-references. InterPro integrates a dozen domain/family signature databases into unified entries with residue-range hits. GO terms attach function/process/location labels with evidence codes. CATH codes position the fold in a four-level structural taxonomy. Organism is the NCBI-taxonomy species name.

— Where its atoms are —

The mmCIF block holds the 3D Cartesian coordinates of each backbone atom (N, Cα, C, O) in ångströms. mmCIF is the PDB's canonical archive format — a tagged-loop text representation of the atomic model.

Six rendered views show the 3D structure from the faces of a cube — i.e. along ±x, ±y, ±z. Rendering representation is drawn randomly per protein from cartoon (secondary-structure ribbons), sticks (backbone bonds), or molecular surface; coloring is either N→C rainbow (blue at the N-terminus through red at the C-terminus) or one color per chain.

— Local backbone conformation —

DSSP 8-state secondary structure assigns each residue one of H (α-helix), G (3₁₀-helix), I (π-helix), E (extended β-strand), B (isolated β-bridge), T (hydrogen-bonded turn), S (bend), or '-' (coil). The assignment is computed from backbone hydrogen-bond geometry via the Kabsch–Sander algorithm.

P-SEA three-state annotation labels each residue as helix, strand, or coil based purely on the geometry of the Cα trace. It serves as a fallback when the full backbone (and thus DSSP) is unavailable.

The φ/ψ torsion pair specifies the backbone conformation at each residue. φ rotates about the N–Cα bond, ψ about the Cα–C bond. Steric clashes forbid most of the (φ, ψ) plane — the allowed regions (α-helix basin, β-sheet basin, left-handed helix) are the Ramachandran-allowed regions.

— Global shape and packing —

The geometric summary reports three shape descriptors. Rg (radius of gyration) measures how spread out the Cα atoms are about their centre of mass; compact globular proteins have small Rg, elongated or unfolded ones large. Cα contacts (<8 Å, |i−j|>4) count long-range residue pairs in spatial proximity — high for tightly packed folds, near zero for rods or random coil. The bounding-box extents give the protein's footprint along x, y, z in Å.

Accessible surface area quantifies burial. A residue with SASA near zero is packed into the hydrophobic core; one with SASA >100 Å² sits on the surface. Computed here via the Shrake–Rupley numerical algorithm with a 1.4 Å probe.

Plot images: a contact map (which residues are close in 3D, as an N×N binary image), a Ramachandran scatter (backbone torsion angles, revealing secondary-structure composition at a glance), and — for AlphaFold structures — a PAE heatmap (pairwise prediction confidence).

— Structural neighborhood —

The Foldseek 3Di string encodes local tertiary geometry as a 20-letter alphabet — one character per residue — derived from the relative positions of nearby Cα atoms. Unlike the amino-acid sequence, 3Di is a direct function of the 3D structure, so two proteins with the same fold have similar 3Di strings even at low sequence identity.

Nearest PDB neighbors are the top structural matches found by Foldseek when searching this structure against the entire Protein Data Bank. Each hit reports a TM-score (0 to 1; >0.5 almost always implies the same fold) and an E-value. These are *structural* homologs — they may share no detectable sequence similarity.

— Confidence and disorder —

For AlphaFold models, the B-factor field carries pLDDT — the model's own estimate of local accuracy on a 0–100 scale. Regions with pLDDT<50 should be treated as essentially unmodeled; they often correspond to intrinsically disordered segments.

B-factor (Debye–Waller factor) reflects atomic displacement in the crystal lattice. It is an experimental observable (units Å²), not a prediction; low values mean the atom is pinned down, high values mean it moves or is heterogeneous across the crystal.

Predicted aligned error is AlphaFold's pairwise confidence. Unlike pLDDT (per-residue), PAE is per-residue-pair and captures whether two parts of the structure are correctly placed relative to each other. Units are ångströms of expected positional error.